Protein AF-R4ULV1-F1 (afdb_monomer_lite)

Organism: NCBI:txid1276229

Radius of gyration: 37.63 Å; chains: 1; bounding box: 68×70×112 Å

Sequence (613 aa):
MKKLLTILSTLTISMTGVTSVVACSANTEQPSDQLSPEKVKAFLKTYQNEANPFTLSRDDGNQQNRLVKDITQQLHLTSEYEVSVLENGYLLPDLEALNRTEVATIRNGEAKVSVKYQGKEFWNDKIFWLTNDLSNIKTKLTKLDIFTESTNGFVVPGAIAPNDITVEILTAQLKKQFQNTFKFNVQKITDIPSLNSTPSETQDAQLINYGKTLIEVTTSNDIAVFNGEINWVTEPINTVAGFAMDLMGKGHSSNNGFDFKLPIPGLPIEVSLGNLYTFAGLINTLIGNGIKLVNLDNIGTDHFDNEWQNFLTTFDGLLKSLIGSSIINIPINIDISGTLKVNGTVGELLTNMAPSLMALLQWFISNDFKSHNAVMELLQYLLSDVNPKVKAGLVKTYGEKSPMINKTNTNLDSLLGQALVGYKKDLPFSISLNLFGSELKLTADIAFGPLVKLEPTTLVMSILNEFSTLSANGFDLINQSVINKTHLKGVTKLVLGFIPEVNLTLKDAMGPLWNAALPSLGFDANQLEQLNVELLQGRLKVMFKNQNDQWEEFQDVFKDGDTPNLKQILAAKDMKLQFTNLQFKLTSKVDANATFTTNNDLTFEMLLSDKTK

Structure (mmCIF, N/CA/C/O backbone):
data_AF-R4ULV1-F1
#
_entry.id   AF-R4ULV1-F1
#
loop_
_atom_site.group_PDB
_atom_site.id
_atom_site.type_symbol
_atom_site.label_atom_id
_atom_site.label_alt_id
_atom_site.label_comp_id
_atom_site.label_asym_id
_atom_site.label_entity_id
_atom_site.label_seq_id
_atom_site.pdbx_PDB_ins_code
_atom_site.Cartn_x
_atom_site.Cartn_y
_atom_site.Cartn_z
_atom_site.occupancy
_atom_site.B_iso_or_equiv
_atom_site.auth_seq_id
_atom_site.auth_comp_id
_atom_site.auth_asym_id
_atom_site.auth_atom_id
_atom_site.pdbx_PDB_model_num
ATOM 1 N N . MET A 1 1 ? -6.623 -32.710 -1.004 1.00 33.09 1 MET A N 1
ATOM 2 C CA . MET A 1 1 ? -6.721 -31.448 -0.231 1.00 33.09 1 MET A CA 1
ATOM 3 C C . MET A 1 1 ? -8.146 -31.070 0.179 1.00 33.09 1 MET A C 1
ATOM 5 O O . MET A 1 1 ? -8.342 -30.783 1.349 1.00 33.09 1 MET A O 1
ATOM 9 N N . LYS A 1 2 ? -9.169 -31.171 -0.686 1.00 24.77 2 LYS A N 1
ATOM 10 C CA . LYS A 1 2 ? -10.567 -30.840 -0.321 1.00 24.77 2 LYS A CA 1
ATOM 11 C C . LYS A 1 2 ? -11.247 -31.738 0.738 1.00 24.77 2 LYS A C 1
ATOM 13 O O . LYS A 1 2 ? -12.266 -31.329 1.260 1.00 24.77 2 LYS A O 1
ATOM 18 N N . LYS A 1 3 ? -10.692 -32.909 1.095 1.00 26.45 3 LYS A N 1
ATOM 19 C CA . LYS A 1 3 ? -11.218 -33.789 2.170 1.00 26.45 3 LYS A CA 1
ATOM 20 C C . LYS A 1 3 ? -10.499 -33.651 3.523 1.00 26.45 3 LYS A C 1
ATOM 22 O O . LYS A 1 3 ? -11.017 -34.130 4.521 1.00 26.45 3 LYS A O 1
ATOM 27 N N . LEU A 1 4 ? -9.346 -32.972 3.570 1.00 26.83 4 LEU A N 1
ATOM 28 C CA . LEU A 1 4 ? -8.664 -32.641 4.832 1.00 26.83 4 LEU A CA 1
ATOM 29 C C . LEU A 1 4 ? -9.268 -31.365 5.454 1.00 26.83 4 LEU A C 1
ATOM 31 O O . LEU A 1 4 ? -9.400 -31.276 6.668 1.00 26.83 4 LEU A O 1
ATOM 35 N N . LEU A 1 5 ? -9.746 -30.431 4.615 1.00 29.38 5 LEU A N 1
ATOM 36 C CA . LEU A 1 5 ? -10.511 -29.257 5.056 1.00 29.38 5 LEU A CA 1
ATOM 37 C C . LEU A 1 5 ? -11.911 -29.603 5.586 1.00 29.38 5 LEU A C 1
ATOM 39 O O . LEU A 1 5 ? -12.404 -28.894 6.451 1.00 29.38 5 LEU A O 1
ATOM 43 N N . THR A 1 6 ? -12.549 -30.686 5.125 1.00 30.70 6 THR A N 1
ATOM 44 C CA . THR A 1 6 ? -13.875 -31.111 5.626 1.00 30.70 6 THR A CA 1
ATOM 45 C C . THR A 1 6 ? -13.810 -31.675 7.048 1.00 30.70 6 THR A C 1
ATOM 47 O O . THR A 1 6 ? -14.778 -31.568 7.782 1.00 30.70 6 THR A O 1
ATOM 50 N N . ILE A 1 7 ? -12.660 -32.223 7.460 1.00 29.52 7 ILE A N 1
ATOM 51 C CA . ILE A 1 7 ? -12.451 -32.758 8.817 1.00 29.52 7 ILE A CA 1
ATOM 52 C C . ILE A 1 7 ? -12.053 -31.637 9.795 1.00 29.52 7 ILE A C 1
ATOM 54 O O . ILE A 1 7 ? -12.465 -31.654 10.952 1.00 29.52 7 ILE A O 1
ATOM 58 N N . LEU A 1 8 ? -11.341 -30.612 9.314 1.00 26.77 8 LEU A N 1
ATOM 59 C CA . LEU A 1 8 ? -11.023 -29.398 10.081 1.00 26.77 8 LEU A CA 1
ATOM 60 C C . LEU A 1 8 ? -12.187 -28.387 10.159 1.00 26.77 8 LEU A C 1
ATOM 62 O O . LEU A 1 8 ? -12.154 -27.508 11.010 1.00 26.77 8 LEU A O 1
ATOM 66 N N . SER A 1 9 ? -13.232 -28.534 9.334 1.00 27.05 9 SER A N 1
ATOM 67 C CA . SER A 1 9 ? -14.466 -27.718 9.380 1.00 27.05 9 SER A CA 1
ATOM 68 C C . SER A 1 9 ? -15.630 -28.374 10.139 1.00 27.05 9 SER A C 1
ATOM 70 O O . SER A 1 9 ? -16.690 -27.772 10.272 1.00 27.05 9 SER A O 1
ATOM 72 N N . THR A 1 10 ? -15.427 -29.567 10.706 1.00 28.56 10 THR A N 1
ATOM 73 C CA . THR A 1 10 ? -16.364 -30.223 11.645 1.00 28.56 10 THR A CA 1
ATOM 74 C C . THR A 1 10 ? -15.968 -30.078 13.118 1.00 28.56 10 THR A C 1
ATOM 76 O O . THR A 1 10 ? -16.575 -30.706 13.980 1.00 28.56 10 THR A O 1
ATOM 79 N N . LEU A 1 11 ? -14.962 -29.257 13.431 1.00 24.12 11 LEU A N 1
ATOM 80 C CA . LEU A 1 11 ? -14.416 -29.114 14.784 1.00 24.12 11 LEU A CA 1
ATOM 81 C C . LEU A 1 11 ? -14.284 -27.650 15.211 1.00 24.12 11 LEU A C 1
ATOM 83 O O . LEU A 1 11 ? -13.281 -27.261 15.788 1.00 24.12 11 LEU A O 1
ATOM 87 N N . THR A 1 12 ? -15.317 -26.842 14.979 1.00 26.44 12 THR A N 1
ATOM 88 C CA . THR A 1 12 ? -15.505 -25.592 15.727 1.00 26.44 12 THR A CA 1
ATOM 89 C C . THR A 1 12 ? -16.963 -25.146 15.650 1.00 26.44 12 THR A C 1
ATOM 91 O O 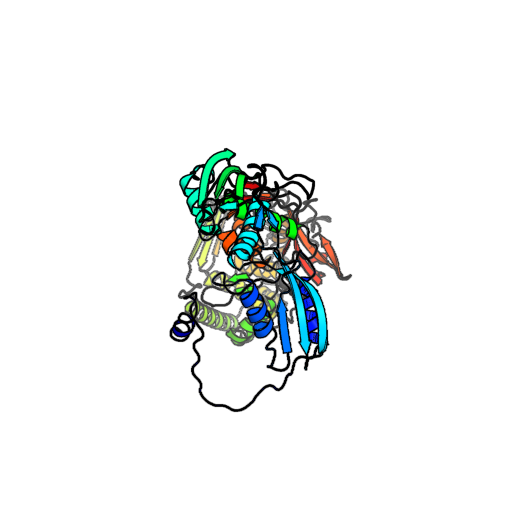. THR A 1 12 ? -17.494 -24.897 14.575 1.00 26.44 12 THR A O 1
ATOM 94 N N . ILE A 1 13 ? -17.555 -24.980 16.838 1.00 24.84 13 ILE A N 1
ATOM 95 C CA . ILE A 1 13 ? -18.884 -24.429 17.156 1.00 24.84 13 ILE A CA 1
ATOM 96 C C . ILE A 1 13 ? -20.037 -25.451 17.165 1.00 24.84 13 ILE A C 1
ATOM 98 O O . ILE A 1 13 ? -20.773 -25.605 16.202 1.00 24.84 13 ILE A O 1
ATOM 102 N N . SER A 1 14 ? -20.269 -26.064 18.330 1.00 23.78 14 SER A N 1
ATOM 103 C CA . SER A 1 14 ? -21.378 -25.665 19.216 1.00 23.78 14 SER A CA 1
ATOM 104 C C . SER A 1 14 ? -21.455 -26.606 20.421 1.00 23.78 14 SER A C 1
ATOM 106 O O . SER A 1 14 ? -21.668 -27.800 20.249 1.00 23.78 14 SER A O 1
ATOM 108 N N . MET A 1 15 ? -21.317 -26.079 21.636 1.00 23.58 15 MET A N 1
ATOM 109 C CA . MET A 1 15 ? -22.413 -26.019 22.612 1.00 23.58 15 MET A CA 1
ATOM 110 C C . MET A 1 15 ? -21.873 -25.733 24.014 1.00 23.58 15 MET A C 1
ATOM 112 O O . MET A 1 15 ? -21.066 -26.456 24.590 1.00 23.58 15 MET A O 1
ATOM 116 N N . THR A 1 16 ? -22.379 -24.633 24.547 1.00 24.92 16 THR A N 1
ATOM 117 C CA . THR A 1 16 ? -22.491 -24.326 25.963 1.00 24.92 16 THR A CA 1
ATOM 118 C C . THR A 1 16 ? -23.149 -25.469 26.735 1.00 24.92 16 THR A C 1
ATOM 120 O O . THR A 1 16 ? -24.245 -25.881 26.373 1.00 24.92 16 THR A O 1
ATOM 123 N N . GLY A 1 17 ? -22.512 -25.856 27.843 1.00 23.41 17 GLY A N 1
ATOM 124 C CA . GLY A 1 17 ? -23.149 -26.347 29.065 1.00 23.41 17 GLY A CA 1
ATOM 125 C C . GLY A 1 17 ? -23.773 -27.743 29.021 1.00 23.41 17 GLY A C 1
ATOM 126 O O . GLY A 1 17 ? -24.746 -27.970 28.319 1.00 23.41 17 GLY A O 1
ATOM 127 N N . VAL A 1 18 ? -23.268 -28.635 29.881 1.00 23.56 18 VAL A N 1
ATOM 128 C CA . VAL A 1 18 ? -24.008 -29.367 30.936 1.00 23.56 18 VAL A CA 1
ATOM 129 C C . VAL A 1 18 ? -23.158 -30.578 31.372 1.00 23.56 18 VAL A C 1
ATOM 131 O O . VAL A 1 18 ? -22.825 -31.455 30.586 1.00 23.56 18 VAL A O 1
ATOM 134 N N . THR A 1 19 ? -22.808 -30.569 32.663 1.00 23.95 19 THR A N 1
ATOM 135 C CA . THR A 1 19 ? -22.422 -31.695 33.539 1.00 23.95 19 THR A CA 1
ATOM 136 C C . THR A 1 19 ? -21.292 -32.635 33.109 1.00 23.95 19 THR A C 1
ATOM 138 O O . THR A 1 19 ? -21.486 -33.573 32.340 1.00 23.95 19 THR A O 1
ATOM 141 N N . SER A 1 20 ? -20.153 -32.523 33.792 1.00 24.48 20 SER A N 1
ATOM 142 C CA . SER A 1 20 ? -19.281 -33.669 34.043 1.00 24.48 20 SER A CA 1
ATOM 143 C C . SER A 1 20 ? -19.978 -34.647 34.999 1.00 24.48 20 SER A C 1
ATOM 145 O O . SER A 1 20 ? -19.863 -34.562 36.220 1.00 24.48 20 SER A O 1
ATOM 147 N N . VAL A 1 21 ? -20.711 -35.603 34.430 1.00 28.45 21 VAL A N 1
ATOM 148 C CA . VAL A 1 21 ? -20.838 -36.935 35.025 1.00 28.45 21 VAL A CA 1
ATOM 149 C C . VAL A 1 21 ? -19.706 -37.762 34.427 1.00 28.45 21 VAL A C 1
ATOM 151 O O . VAL A 1 21 ? -19.776 -38.160 33.270 1.00 28.45 21 VAL A O 1
ATOM 154 N N . VAL A 1 22 ? -18.654 -38.013 35.206 1.00 26.64 22 VAL A N 1
ATOM 155 C CA . VAL A 1 22 ? -17.753 -39.139 34.944 1.00 26.64 22 VAL A CA 1
ATOM 156 C C . VAL A 1 22 ? -18.003 -40.160 36.038 1.00 26.64 22 VAL A C 1
ATOM 158 O O . VAL A 1 22 ? -17.628 -39.981 37.196 1.00 26.64 22 VAL A O 1
ATOM 161 N N . ALA A 1 23 ? -18.707 -41.214 35.632 1.00 23.25 23 ALA A N 1
ATOM 162 C CA . ALA A 1 23 ? -18.743 -42.485 36.320 1.00 23.25 23 ALA A CA 1
ATOM 163 C C . ALA A 1 23 ? -17.334 -43.094 36.347 1.00 23.25 23 ALA A C 1
ATOM 165 O O . ALA A 1 23 ? -16.557 -42.959 35.402 1.00 23.25 23 ALA A O 1
ATOM 166 N N . CYS A 1 24 ? -17.034 -43.762 37.455 1.00 28.95 24 CYS A N 1
ATOM 167 C CA . CYS A 1 24 ? -15.787 -44.450 37.733 1.00 28.95 24 CYS A CA 1
ATOM 168 C C . CYS A 1 24 ? -15.364 -45.393 36.596 1.00 28.95 24 CYS A C 1
ATOM 170 O O . CYS A 1 24 ? -16.075 -46.342 36.273 1.00 28.95 24 CYS A O 1
ATOM 172 N N . SER A 1 25 ? -14.144 -45.221 36.098 1.00 25.20 25 SER A N 1
ATOM 173 C CA . SER A 1 25 ? -13.357 -46.328 35.563 1.00 25.20 25 SER A CA 1
ATOM 174 C C . SER A 1 25 ? -11.958 -46.233 36.147 1.00 25.20 25 SER A C 1
ATOM 176 O O . SER A 1 25 ? -11.280 -45.217 36.006 1.00 25.20 25 SER A O 1
ATOM 178 N N . ALA A 1 26 ? -11.598 -47.286 36.872 1.00 38.00 26 ALA A N 1
ATOM 179 C CA . ALA A 1 26 ? -10.380 -47.434 37.636 1.00 38.00 26 ALA A CA 1
ATOM 180 C C . ALA A 1 26 ? -9.130 -47.139 36.799 1.00 38.00 26 ALA A C 1
ATOM 182 O O . ALA A 1 26 ? -8.865 -47.819 35.813 1.00 38.00 26 ALA A O 1
ATOM 183 N N . ASN A 1 27 ? -8.345 -46.165 37.249 1.00 28.42 27 ASN A N 1
ATOM 184 C CA . ASN A 1 27 ? -6.898 -46.258 37.198 1.00 28.42 27 ASN A CA 1
ATOM 185 C C . ASN A 1 27 ? -6.325 -45.523 38.408 1.00 28.42 27 ASN A C 1
ATOM 187 O O . ASN A 1 27 ? -6.610 -44.359 38.679 1.00 28.42 27 ASN A O 1
ATOM 191 N N . THR A 1 28 ? -5.604 -46.309 39.186 1.00 39.38 28 THR A N 1
ATOM 192 C CA . THR A 1 28 ? -4.913 -45.995 40.423 1.00 39.38 28 THR A CA 1
ATOM 193 C C . THR A 1 28 ? -3.728 -45.082 40.151 1.00 39.38 28 THR A C 1
ATOM 195 O O . THR A 1 28 ? -2.707 -45.559 39.678 1.00 39.38 28 THR A O 1
ATOM 198 N N . GLU A 1 29 ? -3.866 -43.806 40.495 1.00 31.00 29 GLU A N 1
ATOM 199 C CA . GLU A 1 29 ? -2.779 -42.937 40.957 1.00 31.00 29 GLU A CA 1
ATOM 200 C C . GLU A 1 29 ? -3.428 -41.753 41.696 1.00 31.00 29 GLU A C 1
ATOM 202 O O . GLU A 1 29 ? -3.993 -40.842 41.096 1.00 31.00 29 GLU A O 1
ATOM 207 N N . GLN A 1 30 ? -3.447 -41.821 43.033 1.00 34.22 30 GLN A N 1
ATOM 208 C CA . GLN A 1 30 ? -3.820 -40.689 43.886 1.00 34.22 30 GLN A CA 1
ATOM 209 C C . GLN A 1 30 ? -2.706 -39.634 43.812 1.00 34.22 30 GLN A C 1
ATOM 211 O O . GLN A 1 30 ? -1.567 -39.969 44.141 1.00 34.22 30 GLN A O 1
ATOM 216 N N . PRO A 1 31 ? -2.995 -38.357 43.505 1.00 36.31 31 PRO A N 1
ATOM 217 C CA . PRO A 1 31 ? -2.090 -37.288 43.887 1.00 36.31 31 PRO A CA 1
ATOM 218 C C . PRO A 1 31 ? -2.223 -37.084 45.402 1.00 36.31 31 PRO A C 1
ATOM 220 O O . PRO A 1 31 ? -3.251 -36.617 45.890 1.00 36.31 31 PRO A O 1
ATOM 223 N N . SER A 1 32 ? -1.193 -37.465 46.160 1.00 44.44 32 SER A N 1
ATOM 224 C CA . SER A 1 32 ? -1.081 -37.215 47.601 1.00 44.44 32 SER A CA 1
ATOM 225 C C . SER A 1 32 ? -0.574 -35.798 47.895 1.00 44.44 32 SER A C 1
ATOM 227 O O . SER A 1 32 ? 0.374 -35.623 48.659 1.00 44.44 32 SER A O 1
ATOM 229 N N . ASP A 1 33 ? -1.186 -34.773 47.311 1.00 50.28 33 ASP A N 1
ATOM 230 C CA . ASP A 1 33 ? -0.891 -33.395 47.702 1.00 50.28 33 ASP A CA 1
ATOM 231 C C . ASP A 1 33 ? -1.871 -32.975 48.798 1.00 50.28 33 ASP A C 1
ATOM 233 O O . ASP A 1 33 ? -2.839 -32.251 48.570 1.00 50.28 33 ASP A O 1
ATOM 237 N N . GLN A 1 34 ? -1.629 -33.457 50.018 1.00 63.41 34 GLN A N 1
ATOM 238 C CA . GLN A 1 34 ? -2.292 -32.925 51.204 1.00 63.41 34 GLN A CA 1
ATOM 239 C C . GLN A 1 34 ? -1.901 -31.441 51.315 1.00 63.41 34 GLN A C 1
ATOM 241 O O . GLN A 1 34 ? -0.739 -31.110 51.571 1.00 63.41 34 GLN A O 1
ATOM 246 N N . LEU A 1 35 ? -2.837 -30.527 51.026 1.00 77.06 35 LEU A N 1
ATOM 247 C CA . LEU A 1 35 ? -2.575 -29.088 51.110 1.00 77.06 35 LEU A CA 1
ATOM 248 C C . LEU A 1 35 ? -2.137 -28.735 52.531 1.00 77.06 35 LEU A C 1
ATOM 250 O O . LEU A 1 35 ? -2.789 -29.143 53.480 1.00 77.06 35 LEU A O 1
ATOM 254 N N . SER A 1 36 ? -1.064 -27.958 52.690 1.00 85.38 36 SER A N 1
ATOM 255 C CA . SER A 1 36 ? -0.620 -27.533 54.021 1.00 85.38 36 SER A CA 1
ATOM 256 C C . SER A 1 36 ? -1.527 -26.428 54.596 1.00 85.38 36 SER A C 1
ATOM 258 O O . SER A 1 36 ? -2.103 -25.645 53.826 1.00 85.38 36 SER A O 1
ATOM 260 N N . PRO A 1 37 ? -1.629 -26.288 55.935 1.00 87.75 37 PRO A N 1
ATOM 261 C CA . PRO A 1 37 ? -2.353 -25.185 56.579 1.00 87.75 37 PRO A CA 1
ATOM 262 C C . PRO A 1 37 ? -1.949 -23.790 56.068 1.00 87.75 37 PRO A C 1
ATOM 264 O O . PRO A 1 37 ? -2.786 -22.897 55.951 1.00 87.75 37 PRO A O 1
ATOM 267 N N . GLU A 1 38 ? -0.683 -23.593 55.701 1.00 88.31 38 GLU A N 1
ATOM 268 C CA . GLU A 1 38 ? -0.157 -22.340 55.152 1.00 88.31 38 GLU A CA 1
ATOM 269 C C . GLU A 1 38 ? -0.720 -22.038 53.761 1.00 88.31 38 GLU A C 1
ATOM 271 O O . GLU A 1 38 ? -1.058 -20.886 53.488 1.00 88.31 38 GLU A O 1
ATOM 276 N N . LYS A 1 39 ? -0.874 -23.053 52.897 1.00 87.75 39 LYS A N 1
ATOM 277 C CA . LYS A 1 39 ? -1.502 -22.895 51.574 1.00 87.75 39 LYS A CA 1
ATOM 278 C C . LYS A 1 39 ? -2.989 -22.559 51.705 1.0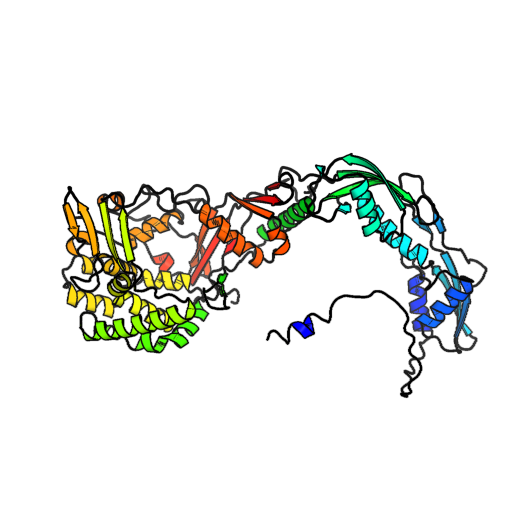0 87.75 39 LYS A C 1
ATOM 280 O O . LYS A 1 39 ? -3.465 -21.648 51.032 1.00 87.75 39 LYS A O 1
ATOM 285 N N . VAL A 1 40 ? -3.696 -23.222 52.625 1.00 89.31 40 VAL A N 1
ATOM 286 C CA . VAL A 1 40 ? -5.105 -22.917 52.942 1.00 89.31 40 VAL A CA 1
ATOM 287 C C . VAL A 1 40 ? -5.247 -21.486 53.468 1.00 89.31 40 VAL A C 1
ATOM 289 O O . VAL A 1 40 ? -6.105 -20.729 53.017 1.00 89.31 40 VAL A O 1
ATOM 292 N N . LYS A 1 41 ? -4.354 -21.070 54.371 1.00 92.12 41 LYS A N 1
ATOM 293 C CA . LYS A 1 41 ? -4.306 -19.703 54.901 1.00 92.12 41 LYS A CA 1
ATOM 294 C C . LYS A 1 41 ? -4.018 -18.667 53.815 1.00 92.12 41 LYS A C 1
ATOM 296 O O . LYS A 1 41 ? -4.649 -17.615 53.802 1.00 92.12 41 LYS A O 1
ATOM 301 N N . ALA A 1 42 ? -3.078 -18.944 52.913 1.00 90.62 42 ALA A N 1
ATOM 302 C CA . ALA A 1 42 ? -2.763 -18.060 51.795 1.00 90.62 42 ALA A CA 1
ATOM 303 C C . ALA A 1 42 ? -3.963 -17.886 50.853 1.00 90.62 42 ALA A C 1
ATOM 305 O O . ALA A 1 42 ? -4.261 -16.760 50.468 1.00 90.62 42 ALA A O 1
ATOM 306 N N . PHE A 1 43 ? -4.688 -18.967 50.555 1.00 91.19 43 PHE A N 1
ATOM 307 C CA . PHE A 1 43 ? -5.919 -18.918 49.768 1.00 91.19 43 PHE A CA 1
ATOM 308 C C . PHE A 1 43 ? -6.997 -18.059 50.438 1.00 91.19 43 PHE A C 1
ATOM 310 O O . PHE A 1 43 ? -7.484 -17.110 49.831 1.00 91.19 43 PHE A O 1
ATOM 317 N N . LEU A 1 44 ? -7.318 -18.316 51.711 1.00 92.56 44 LEU A N 1
ATOM 318 C CA . LEU A 1 44 ? -8.350 -17.562 52.438 1.00 92.56 44 LEU A CA 1
ATOM 319 C C . LEU A 1 44 ? -7.996 -16.075 52.587 1.00 92.56 44 LEU A C 1
ATOM 321 O O . LEU A 1 44 ? -8.879 -15.223 52.499 1.00 92.56 44 LEU A O 1
ATOM 325 N N . LYS A 1 45 ? -6.702 -15.749 52.717 1.00 93.44 45 LYS A N 1
ATOM 326 C CA . LYS A 1 45 ? -6.211 -14.363 52.705 1.00 93.44 45 LYS A CA 1
ATOM 327 C C . LYS A 1 45 ? -6.581 -13.597 51.434 1.00 93.44 45 LYS A C 1
ATOM 329 O O . LYS A 1 45 ? -6.813 -12.394 51.517 1.00 93.44 45 LYS A O 1
ATOM 334 N N . THR A 1 46 ? -6.669 -14.259 50.277 1.00 92.88 46 THR A N 1
ATOM 335 C CA . THR A 1 46 ? -7.038 -13.582 49.018 1.00 92.88 46 THR A CA 1
ATOM 336 C C . THR A 1 46 ? -8.463 -13.023 49.034 1.00 92.88 46 THR A C 1
ATOM 338 O O . THR A 1 46 ? -8.737 -12.067 48.311 1.00 92.88 46 THR A O 1
ATOM 341 N N . TYR A 1 47 ? -9.329 -13.558 49.902 1.00 94.19 47 TYR A N 1
ATOM 342 C CA . TYR A 1 47 ? -10.727 -13.150 50.056 1.00 94.19 47 TYR A CA 1
ATOM 343 C C . TYR A 1 47 ? -10.961 -12.211 51.246 1.00 94.19 47 TYR A C 1
ATOM 345 O O . TYR A 1 47 ? -12.099 -11.869 51.553 1.00 94.19 47 TYR A O 1
ATOM 353 N N . GLN A 1 48 ? -9.901 -11.760 51.926 1.00 93.00 48 GLN A N 1
ATOM 354 C CA . GLN A 1 48 ? -9.997 -10.680 52.919 1.00 93.00 48 GLN A CA 1
ATOM 355 C C . GLN A 1 48 ? -10.061 -9.292 52.274 1.00 93.00 48 GLN A C 1
ATOM 357 O O . GLN A 1 48 ? -10.306 -8.310 52.967 1.00 93.00 48 GLN A O 1
ATOM 362 N N . ASN A 1 49 ? -9.821 -9.200 50.965 1.00 89.19 49 ASN A N 1
ATOM 363 C CA . ASN A 1 49 ? -9.963 -7.973 50.197 1.00 89.19 49 ASN A CA 1
ATOM 364 C C . ASN A 1 49 ? -11.383 -7.891 49.622 1.00 89.19 49 ASN A C 1
ATOM 366 O O . ASN A 1 49 ? -11.805 -8.779 48.885 1.00 89.19 49 ASN A O 1
ATOM 370 N N . GLU A 1 50 ? -12.097 -6.806 49.909 1.00 85.69 50 GLU A N 1
ATOM 371 C CA . GLU A 1 50 ? -13.456 -6.567 49.413 1.00 85.69 50 GLU A CA 1
ATOM 372 C C . GLU A 1 50 ? -13.525 -6.484 47.875 1.00 85.69 50 GLU A C 1
ATOM 374 O O . GLU A 1 50 ? -14.537 -6.824 47.261 1.00 85.69 50 GLU A O 1
ATOM 379 N N . ALA A 1 51 ? -12.426 -6.117 47.213 1.00 84.81 51 ALA A N 1
ATOM 380 C CA . ALA A 1 51 ? -12.345 -6.151 45.755 1.00 84.81 51 ALA A CA 1
ATOM 381 C C . ALA A 1 51 ? -12.372 -7.584 45.181 1.00 84.81 51 ALA A C 1
ATOM 383 O O . ALA A 1 51 ? -12.690 -7.757 44.007 1.00 84.81 51 ALA A O 1
ATOM 384 N N . ASN A 1 52 ? -12.068 -8.606 45.991 1.00 89.19 52 ASN A N 1
ATOM 385 C CA . ASN A 1 52 ? -11.958 -10.000 45.566 1.00 89.19 52 ASN A CA 1
ATOM 386 C C . ASN A 1 52 ? -12.759 -10.946 46.486 1.00 89.19 52 ASN A C 1
ATOM 388 O O . ASN A 1 52 ? -12.166 -11.707 47.252 1.00 89.19 52 ASN A O 1
ATOM 392 N N . PRO A 1 53 ? -14.102 -10.901 46.457 1.00 92.00 53 PRO A N 1
ATOM 393 C CA . PRO A 1 53 ? -14.935 -11.762 47.290 1.00 92.00 53 PRO A CA 1
ATOM 394 C C . PRO A 1 53 ? -14.957 -13.213 46.786 1.00 92.00 53 PRO A C 1
ATOM 396 O O . PRO A 1 53 ? -14.895 -13.487 45.586 1.00 92.00 53 PRO A O 1
ATOM 399 N N . PHE A 1 54 ? -15.118 -14.160 47.708 1.00 91.94 54 PHE A N 1
ATOM 400 C CA . PHE A 1 54 ? -15.327 -15.569 47.390 1.00 91.94 54 PHE A CA 1
ATOM 401 C C . PHE A 1 54 ? -16.703 -15.768 46.739 1.00 91.94 54 PHE A C 1
ATOM 403 O O . PHE A 1 54 ? -17.722 -15.444 47.343 1.00 91.94 54 PHE A O 1
ATOM 410 N N . THR A 1 55 ? -16.757 -16.307 45.521 1.00 91.25 55 THR A N 1
ATOM 411 C CA . THR A 1 55 ? -18.030 -16.554 44.824 1.00 91.25 55 THR A CA 1
ATOM 412 C C . THR A 1 55 ? -18.495 -17.989 45.045 1.00 91.25 55 THR A C 1
ATOM 414 O O . THR A 1 55 ? -17.752 -18.938 44.785 1.00 91.25 55 THR A O 1
ATOM 417 N N . LEU A 1 56 ? -19.734 -18.146 45.506 1.00 91.62 56 LEU A N 1
ATOM 418 C CA . LEU A 1 56 ? -20.370 -19.454 45.615 1.00 91.62 56 LEU A CA 1
ATOM 419 C C . LEU A 1 56 ? -20.617 -20.070 44.241 1.00 91.62 56 LEU A C 1
ATOM 421 O O . LEU A 1 56 ? -20.828 -19.382 43.252 1.00 91.62 56 LEU A O 1
ATOM 425 N N . SER A 1 57 ? -20.632 -21.394 44.182 1.00 85.38 57 SER A N 1
ATOM 426 C CA . SER A 1 57 ? -20.817 -22.130 42.933 1.00 85.38 57 SER A CA 1
ATOM 427 C C . SER A 1 57 ? -22.278 -22.231 42.485 1.00 85.38 57 SER A C 1
ATOM 429 O O . SER A 1 57 ? -22.517 -22.503 41.310 1.00 85.38 57 SER A O 1
ATOM 431 N N . ARG A 1 58 ? -23.249 -22.094 43.406 1.00 81.88 58 ARG A N 1
ATOM 432 C CA . ARG A 1 58 ? -24.710 -22.082 43.161 1.00 81.88 58 ARG A CA 1
ATOM 433 C C . ARG A 1 58 ? -25.433 -21.372 44.308 1.00 81.88 58 ARG A C 1
ATOM 435 O O . ARG A 1 58 ? -24.917 -21.376 45.425 1.00 81.88 58 ARG A O 1
ATOM 442 N N . ASP A 1 59 ? -26.638 -20.879 44.037 1.00 79.56 59 ASP A N 1
ATOM 443 C CA . ASP A 1 59 ? -27.379 -19.978 44.934 1.00 79.56 59 ASP A CA 1
ATOM 444 C C . ASP A 1 59 ? -28.494 -20.651 45.752 1.00 79.56 59 ASP A C 1
ATOM 446 O O . ASP A 1 59 ? -29.148 -20.009 46.573 1.00 79.56 59 ASP A O 1
ATOM 450 N N . ASP A 1 60 ? -28.709 -21.952 45.566 1.00 72.50 60 ASP A N 1
ATOM 451 C CA . ASP A 1 60 ? -29.742 -22.725 46.247 1.00 72.50 60 ASP A CA 1
ATOM 452 C C . ASP A 1 60 ? -29.297 -23.278 47.616 1.00 72.50 60 ASP A C 1
ATOM 454 O O . ASP A 1 60 ? -28.167 -23.729 47.815 1.00 72.50 60 ASP A O 1
ATOM 458 N N . GLY A 1 61 ? -30.231 -23.302 48.575 1.00 72.69 61 GLY A N 1
ATOM 459 C CA . GLY A 1 61 ? -30.044 -23.916 49.894 1.00 72.69 61 GLY A CA 1
ATOM 460 C C . GLY A 1 61 ? -29.423 -23.000 50.958 1.00 72.69 61 GLY A C 1
ATOM 461 O O . GLY A 1 61 ? -29.435 -21.777 50.850 1.00 72.69 61 GLY A O 1
ATOM 462 N N . ASN A 1 62 ? -28.925 -23.598 52.049 1.00 83.00 62 ASN A N 1
ATOM 463 C CA . ASN A 1 62 ? -28.294 -22.846 53.138 1.00 83.00 62 ASN A CA 1
ATOM 464 C C . ASN A 1 62 ? -26.919 -22.319 52.686 1.00 83.00 62 ASN A C 1
ATOM 466 O O . ASN A 1 62 ? -25.964 -23.084 52.533 1.00 83.00 62 ASN A O 1
ATOM 470 N N . GLN A 1 63 ? -26.840 -21.000 52.526 1.00 82.94 63 GLN A N 1
ATOM 471 C CA . GLN A 1 63 ? -25.683 -20.252 52.036 1.00 82.94 63 GLN A CA 1
ATOM 472 C C . GLN A 1 63 ? -24.425 -20.425 52.914 1.00 82.94 63 GLN A C 1
ATOM 474 O O . GLN A 1 63 ? -23.321 -20.531 52.383 1.00 82.94 63 GLN A O 1
ATOM 479 N N . GLN A 1 64 ? -24.566 -20.553 54.240 1.00 87.38 64 GLN A N 1
ATOM 480 C CA . GLN A 1 64 ? -23.434 -20.809 55.146 1.00 87.38 64 GLN A CA 1
ATOM 481 C C . GLN A 1 64 ? -22.826 -22.190 54.893 1.00 87.38 64 GLN A C 1
ATOM 483 O O . GLN A 1 64 ? -21.619 -22.323 54.691 1.00 87.38 64 GLN A O 1
ATOM 488 N N . ASN A 1 65 ? -23.672 -23.223 54.839 1.00 88.38 65 ASN A N 1
ATOM 489 C CA . ASN A 1 65 ? -23.230 -24.588 54.544 1.00 88.38 65 ASN A CA 1
ATOM 490 C C . ASN A 1 65 ? -22.628 -24.687 53.141 1.00 88.38 65 ASN A C 1
ATOM 492 O O . ASN A 1 65 ? -21.694 -25.458 52.910 1.00 88.38 65 ASN A O 1
ATOM 496 N N . ARG A 1 66 ? -23.156 -23.901 52.198 1.00 89.50 66 ARG A N 1
ATOM 497 C CA . ARG A 1 66 ? -22.643 -23.836 50.835 1.00 89.50 66 ARG A CA 1
ATOM 498 C C . ARG A 1 66 ? -21.255 -23.215 50.776 1.00 89.50 66 ARG A C 1
ATOM 500 O O . ARG A 1 66 ? -20.385 -23.802 50.146 1.00 89.50 66 ARG A O 1
ATOM 507 N N . LEU A 1 67 ? -21.035 -22.105 51.480 1.00 90.25 67 LEU A N 1
ATOM 508 C CA . LEU A 1 67 ? -19.726 -21.464 51.595 1.00 90.25 67 LEU A CA 1
ATOM 509 C C . LEU A 1 67 ? -18.679 -22.430 52.160 1.00 90.25 67 LEU A C 1
ATOM 511 O O . LEU A 1 67 ? -17.610 -22.583 51.576 1.00 90.25 67 LEU A O 1
ATOM 515 N N . VAL A 1 68 ? -19.017 -23.150 53.236 1.00 91.44 68 VAL A N 1
ATOM 516 C CA . VAL A 1 68 ? -18.155 -24.203 53.799 1.00 91.44 68 VAL A CA 1
ATOM 517 C C . VAL A 1 68 ? -17.833 -25.261 52.745 1.00 91.44 68 VAL A C 1
ATOM 519 O O . VAL A 1 68 ? -16.666 -25.550 52.491 1.00 91.44 68 VAL A O 1
ATOM 522 N N . LYS A 1 69 ? -18.864 -25.813 52.098 1.00 90.12 69 LYS A N 1
ATOM 523 C CA . LYS A 1 69 ? -18.713 -26.875 51.101 1.00 90.12 69 LYS A CA 1
ATOM 524 C C . LYS A 1 69 ? -17.849 -26.440 49.919 1.00 90.12 69 LYS A C 1
ATOM 526 O O . LYS A 1 69 ? -17.007 -27.216 49.479 1.00 90.12 69 LYS A O 1
ATOM 531 N N . ASP A 1 70 ? -18.042 -25.227 49.421 1.00 91.25 70 ASP A N 1
ATOM 532 C CA . ASP A 1 70 ? -17.327 -24.719 48.254 1.00 91.25 70 ASP A CA 1
ATOM 533 C C . ASP A 1 70 ? -15.864 -24.408 48.587 1.00 91.25 70 ASP A C 1
ATOM 535 O O . ASP A 1 70 ? -14.991 -24.738 47.787 1.00 91.25 70 ASP A O 1
ATOM 539 N N . ILE A 1 71 ? -15.567 -23.890 49.786 1.00 90.81 71 ILE A N 1
ATOM 540 C CA . ILE A 1 71 ? -14.188 -23.745 50.283 1.00 90.81 71 ILE A CA 1
ATOM 541 C C . ILE A 1 71 ? -13.514 -25.120 50.389 1.00 90.81 71 ILE A C 1
ATOM 543 O O . ILE A 1 71 ? -12.418 -25.312 49.863 1.00 90.81 71 ILE A O 1
ATOM 547 N N . THR A 1 72 ? -14.174 -26.096 51.025 1.00 90.06 72 THR A N 1
ATOM 548 C CA . THR A 1 72 ? -13.665 -27.471 51.157 1.00 90.06 72 THR A CA 1
ATOM 549 C C . THR A 1 72 ? -13.406 -28.108 49.792 1.00 90.06 72 THR A C 1
ATOM 551 O O . THR A 1 72 ? -12.382 -28.763 49.609 1.00 90.06 72 THR A O 1
ATOM 554 N N . GLN A 1 73 ? -14.303 -27.903 48.825 1.00 88.44 73 GLN A N 1
ATOM 555 C CA . GLN A 1 73 ? -14.182 -28.464 47.481 1.00 88.44 73 GLN A CA 1
ATOM 556 C C . GLN A 1 73 ? -13.095 -27.784 46.644 1.00 88.44 73 GLN A C 1
ATOM 558 O O . GLN A 1 73 ? -12.295 -28.494 46.041 1.00 88.44 73 GLN A O 1
ATOM 563 N N . GLN A 1 74 ? -13.037 -26.449 46.612 1.00 87.50 74 GLN A N 1
ATOM 564 C CA . GLN A 1 74 ? -12.041 -25.710 45.820 1.00 87.50 74 GLN A CA 1
ATOM 565 C C . GLN A 1 74 ? -10.610 -25.955 46.302 1.00 87.50 74 GLN A C 1
ATOM 567 O O . GLN A 1 74 ? -9.683 -25.990 45.500 1.00 87.50 74 GLN A O 1
ATOM 572 N N . LEU A 1 75 ? -10.431 -26.151 47.607 1.00 86.50 75 LEU A N 1
ATOM 573 C CA . LEU A 1 75 ? -9.140 -26.481 48.200 1.00 86.50 75 LEU A CA 1
ATOM 574 C C . LEU A 1 75 ? -8.865 -27.989 48.267 1.00 86.50 75 LEU A C 1
ATOM 576 O O . LEU A 1 75 ? -7.817 -28.371 48.777 1.00 86.50 75 LEU A O 1
ATOM 580 N N . HIS A 1 76 ? -9.787 -28.840 47.800 1.00 85.31 76 HIS A N 1
ATOM 581 C CA . HIS A 1 76 ? -9.699 -30.301 47.908 1.00 85.31 76 HIS A CA 1
ATOM 582 C C . HIS A 1 76 ? -9.339 -30.786 49.327 1.00 85.31 76 HIS A C 1
ATOM 584 O O . HIS A 1 76 ? -8.525 -31.695 49.501 1.00 85.31 76 HIS A O 1
ATOM 590 N N . LEU A 1 77 ? -9.918 -30.160 50.359 1.00 86.62 77 LEU A N 1
ATOM 591 C CA . LEU A 1 77 ? -9.565 -30.452 51.749 1.00 86.62 77 LEU A CA 1
ATOM 592 C C . LEU A 1 77 ? -9.982 -31.877 52.133 1.00 86.62 77 LEU A C 1
ATOM 594 O O . LEU A 1 77 ? -11.089 -32.327 51.829 1.00 86.62 77 LEU A O 1
ATOM 598 N N . THR A 1 78 ? -9.092 -32.579 52.832 1.00 85.81 78 THR A N 1
ATOM 599 C CA . THR A 1 78 ? -9.355 -33.918 53.370 1.00 85.81 78 THR A CA 1
ATOM 600 C C . THR A 1 78 ? -10.208 -33.846 54.640 1.00 85.81 78 THR A C 1
ATOM 602 O O . THR A 1 78 ? -10.433 -32.774 55.201 1.00 85.81 78 THR A O 1
ATOM 605 N N . SER A 1 79 ? -10.641 -35.002 55.151 1.00 84.38 79 SER A N 1
ATOM 606 C CA . SER A 1 79 ? -11.385 -35.107 56.416 1.00 84.38 79 SER A CA 1
ATOM 607 C C . SER A 1 79 ? -10.603 -34.653 57.656 1.00 84.38 79 SER A C 1
ATOM 609 O O . SER A 1 79 ? -11.180 -34.576 58.734 1.00 84.38 79 SER A O 1
ATOM 611 N N . GLU A 1 80 ? -9.300 -34.379 57.536 1.00 86.81 80 GLU A N 1
ATOM 612 C CA . GLU A 1 80 ? -8.486 -33.824 58.627 1.00 86.81 80 GLU A CA 1
ATOM 613 C C . GLU A 1 80 ? -8.717 -32.321 58.845 1.00 86.81 80 GLU A C 1
ATOM 615 O O . GLU A 1 80 ? -8.266 -31.770 59.853 1.00 86.81 80 GLU A O 1
ATOM 620 N N . TYR A 1 81 ? -9.407 -31.660 57.911 1.00 90.62 81 TYR A N 1
ATOM 621 C CA . TYR A 1 81 ? -9.796 -30.262 58.011 1.00 90.62 81 TYR A CA 1
ATOM 622 C C . TYR A 1 81 ? -11.249 -30.120 58.460 1.00 90.62 81 TYR A C 1
ATOM 624 O O . TYR A 1 81 ? -12.155 -30.724 57.890 1.00 90.62 81 TYR A O 1
ATOM 632 N N . GLU A 1 82 ? -11.479 -29.234 59.423 1.00 91.62 82 GLU A N 1
ATOM 633 C CA . GLU A 1 82 ? -12.818 -28.794 59.810 1.00 91.62 82 GLU A CA 1
ATOM 634 C C . GLU A 1 82 ? -12.974 -27.327 59.414 1.00 91.62 82 GLU A C 1
ATOM 636 O O . GLU A 1 82 ? -12.266 -26.466 59.937 1.00 91.62 82 GLU A O 1
ATOM 641 N N . VAL A 1 83 ? -13.887 -27.042 58.483 1.00 91.75 83 VAL A N 1
ATOM 642 C CA . VAL A 1 83 ? -14.232 -25.679 58.054 1.00 91.75 83 VAL A CA 1
ATOM 643 C C . VAL A 1 83 ? -15.613 -25.341 58.600 1.00 91.75 83 VAL A C 1
ATOM 645 O O . VAL A 1 83 ? -16.554 -26.117 58.445 1.00 91.75 83 VAL A O 1
ATOM 648 N N . SER A 1 84 ? -15.750 -24.177 59.227 1.00 91.06 84 SER A N 1
ATOM 649 C CA . SER A 1 84 ? -17.033 -23.687 59.734 1.00 91.06 84 SER A CA 1
ATOM 650 C C . SER A 1 84 ? -17.168 -22.180 59.537 1.00 91.06 84 SER A C 1
ATOM 652 O O . SER A 1 84 ? -16.184 -21.441 59.580 1.00 91.06 84 SER A O 1
ATOM 654 N N . VAL A 1 85 ? -18.401 -21.727 59.317 1.00 90.88 85 VAL A N 1
ATOM 655 C CA . VAL A 1 85 ? -18.762 -20.305 59.312 1.00 90.88 85 VAL A CA 1
ATOM 656 C C . VAL A 1 85 ? -19.353 -19.983 60.676 1.00 90.88 85 VAL A C 1
ATOM 658 O O . VAL A 1 85 ? -20.278 -20.655 61.126 1.00 90.88 85 VAL A O 1
ATOM 661 N N . LEU A 1 86 ? -18.802 -18.978 61.350 1.00 88.25 86 LEU A N 1
ATOM 662 C CA . LEU A 1 86 ? -19.297 -18.536 62.648 1.00 88.25 86 LEU A CA 1
ATOM 663 C C . LEU A 1 86 ? -20.501 -17.607 62.445 1.00 88.25 86 LEU A C 1
ATOM 665 O O . LEU A 1 86 ? -20.443 -16.698 61.620 1.00 88.25 86 LEU A O 1
ATOM 669 N N . GLU A 1 87 ? -21.575 -17.806 63.216 1.00 78.94 87 GLU A N 1
ATOM 670 C CA . GLU A 1 87 ? -22.794 -16.983 63.109 1.00 78.94 87 GLU A CA 1
ATOM 671 C C . GLU A 1 87 ? -22.539 -15.507 63.444 1.00 78.94 87 GLU A C 1
ATOM 673 O O . GLU A 1 87 ? -23.121 -14.607 62.838 1.00 78.94 87 GLU A O 1
ATOM 678 N N . ASN A 1 88 ? -21.639 -15.242 64.394 1.00 77.25 88 ASN A N 1
ATOM 679 C CA . ASN A 1 88 ? -21.271 -13.883 64.762 1.00 77.25 88 ASN A CA 1
ATOM 680 C C . ASN A 1 88 ? -20.446 -13.226 63.642 1.00 77.25 88 ASN A C 1
ATOM 682 O O . ASN A 1 88 ? -19.297 -13.608 63.405 1.00 77.25 88 ASN A O 1
ATOM 686 N N . GLY A 1 89 ? -21.030 -12.219 62.988 1.00 70.69 89 GLY A N 1
ATOM 687 C CA . GLY A 1 89 ? -20.417 -11.510 61.863 1.00 70.69 89 GLY A CA 1
ATOM 688 C C . GLY A 1 89 ? -20.704 -12.130 60.492 1.00 70.69 89 GLY A C 1
ATOM 689 O O . GLY A 1 89 ? -19.990 -11.819 59.543 1.00 70.69 89 GLY A O 1
ATOM 690 N N . TYR A 1 90 ? -21.715 -13.001 60.378 1.00 88.62 90 TYR A N 1
ATOM 691 C CA . TYR A 1 90 ? -22.217 -13.454 59.081 1.00 88.62 90 TYR A CA 1
ATOM 692 C C . TYR A 1 90 ? -23.232 -12.452 58.514 1.00 88.62 90 TYR A C 1
ATOM 694 O O . TYR A 1 90 ? -24.342 -12.319 59.028 1.00 88.62 90 TYR A O 1
ATOM 702 N N . LEU A 1 91 ? -22.846 -11.756 57.447 1.00 89.94 91 LEU A N 1
ATOM 703 C CA . LEU A 1 91 ? -23.686 -10.829 56.696 1.00 89.94 91 LEU A CA 1
ATOM 704 C C . LEU A 1 91 ? -23.938 -11.396 55.302 1.00 89.94 91 LEU A C 1
ATOM 706 O O . LEU A 1 91 ? -23.013 -11.866 54.634 1.00 89.94 91 LEU A O 1
ATOM 710 N N . LEU A 1 92 ? -25.195 -11.343 54.868 1.00 88.19 92 LEU A N 1
ATOM 711 C CA . LEU A 1 92 ? -25.563 -11.714 53.508 1.00 88.19 92 LEU A CA 1
ATOM 712 C C . LEU A 1 92 ? -25.132 -10.610 52.530 1.00 88.19 92 LEU A C 1
ATOM 714 O O . LEU A 1 92 ? -25.213 -9.433 52.888 1.00 88.19 92 LEU A O 1
ATOM 718 N N . PRO A 1 93 ? -24.679 -10.973 51.318 1.00 90.06 93 PRO A N 1
ATOM 719 C CA . PRO A 1 93 ? -24.474 -10.003 50.256 1.00 90.06 93 PRO A CA 1
ATOM 720 C C . PRO A 1 93 ? -25.811 -9.373 49.866 1.00 90.06 93 PRO A C 1
ATOM 722 O O . PRO A 1 93 ? -26.843 -10.050 49.874 1.00 90.06 93 PRO A O 1
ATOM 725 N N . ASP A 1 94 ? -25.778 -8.096 49.504 1.00 87.69 94 ASP A N 1
ATOM 726 C CA . ASP A 1 94 ? -26.973 -7.338 49.144 1.00 87.69 94 ASP A CA 1
ATOM 727 C C . ASP A 1 94 ? -26.711 -6.423 47.944 1.00 87.69 94 ASP A C 1
ATOM 729 O O . ASP A 1 94 ? -25.589 -5.966 47.706 1.00 87.69 94 ASP A O 1
ATOM 733 N N . LEU A 1 95 ? -27.763 -6.182 47.170 1.00 84.88 95 LEU A N 1
ATOM 734 C CA . LEU A 1 95 ? -27.770 -5.238 46.063 1.00 84.88 95 LEU A CA 1
ATOM 735 C C . LEU A 1 95 ? -28.324 -3.913 46.591 1.00 84.88 95 LEU A C 1
ATOM 737 O O . LEU A 1 95 ? -29.537 -3.742 46.709 1.00 84.88 95 LEU A O 1
ATOM 741 N N . GLU A 1 96 ? -27.434 -2.972 46.901 1.00 78.19 96 GLU A N 1
ATOM 742 C CA . GLU A 1 96 ? -27.830 -1.645 47.359 1.00 78.19 96 GLU A CA 1
ATOM 743 C C . GLU A 1 96 ? -28.336 -0.842 46.151 1.00 78.19 96 GLU A C 1
ATOM 745 O O . GLU A 1 96 ? -27.579 -0.404 45.281 1.00 78.19 96 GLU A O 1
ATOM 750 N N . ALA A 1 97 ? -29.657 -0.673 46.077 1.00 63.09 97 ALA A N 1
ATOM 751 C CA . ALA A 1 97 ? -30.280 0.198 45.092 1.00 63.09 97 ALA A CA 1
ATOM 752 C C . ALA A 1 97 ? -29.938 1.657 45.429 1.00 63.09 97 ALA A C 1
ATOM 754 O O . ALA A 1 97 ? -30.558 2.269 46.302 1.00 63.09 97 ALA A O 1
ATOM 755 N N . LEU A 1 98 ? -28.936 2.210 44.749 1.00 58.59 98 LEU A N 1
ATOM 756 C CA . LEU A 1 98 ? -28.652 3.640 44.793 1.00 58.59 98 LEU A CA 1
ATOM 757 C C . LEU A 1 98 ? -29.718 4.411 44.004 1.00 58.59 98 LEU A C 1
ATOM 759 O O . LEU A 1 98 ? -30.469 3.854 43.198 1.00 58.59 98 LEU A O 1
ATOM 763 N N . ASN A 1 99 ? -29.832 5.704 44.303 1.00 56.28 99 ASN A N 1
ATOM 764 C CA . ASN A 1 99 ? -30.799 6.603 43.680 1.00 56.28 99 ASN A CA 1
ATOM 765 C C . ASN A 1 99 ? -30.781 6.467 42.149 1.00 56.28 99 ASN A C 1
ATOM 767 O O . ASN A 1 99 ? -29.743 6.208 41.555 1.00 56.28 99 ASN A O 1
ATOM 771 N N . ARG A 1 100 ? -31.941 6.692 41.515 1.00 58.62 100 ARG A N 1
ATOM 772 C CA . ARG A 1 100 ? -32.232 6.343 40.111 1.00 58.62 100 ARG A CA 1
ATOM 773 C C . ARG A 1 100 ? -31.122 6.676 39.098 1.00 58.62 100 ARG A C 1
ATOM 775 O O . ARG A 1 100 ? -30.984 5.931 38.145 1.00 58.62 100 ARG A O 1
ATOM 782 N N . THR A 1 101 ? -30.333 7.725 39.303 1.00 63.50 101 THR A N 1
ATOM 783 C CA . THR A 1 101 ? -29.304 8.204 38.369 1.00 63.50 101 THR A CA 1
ATOM 784 C C . THR A 1 101 ? -27.925 7.538 38.468 1.00 63.50 101 THR A C 1
ATOM 786 O O . THR A 1 101 ? -27.107 7.783 37.589 1.00 63.50 101 THR A O 1
ATOM 789 N N . GLU A 1 102 ? -27.642 6.727 39.491 1.00 77.38 102 GLU A N 1
ATOM 790 C CA . GLU A 1 102 ? -26.350 6.037 39.664 1.00 77.38 102 GLU A CA 1
ATOM 791 C C . GLU A 1 102 ? -26.498 4.527 39.424 1.00 77.38 102 GLU A C 1
ATOM 793 O O . GLU A 1 102 ? -27.564 3.951 39.660 1.00 77.38 102 GLU A O 1
ATOM 798 N N . VAL A 1 103 ? -25.441 3.871 38.931 1.00 83.19 103 VAL A N 1
ATOM 799 C CA . VAL A 1 103 ? -25.429 2.408 38.794 1.00 83.19 103 VAL A CA 1
ATOM 800 C C . VAL A 1 103 ? -25.400 1.790 40.190 1.00 83.19 103 VAL A C 1
ATOM 802 O O . VAL A 1 103 ? -24.574 2.155 41.025 1.00 83.19 103 VAL A O 1
ATOM 805 N N . ALA A 1 104 ? -26.311 0.853 40.454 1.00 85.75 104 ALA A N 1
ATOM 806 C CA . ALA A 1 104 ? -26.394 0.170 41.738 1.00 85.75 104 ALA A CA 1
ATOM 807 C C . ALA A 1 104 ? -25.068 -0.509 42.109 1.00 85.75 104 ALA A C 1
ATOM 809 O O . ALA A 1 104 ? -24.340 -1.017 41.252 1.00 85.75 104 ALA A O 1
ATOM 810 N N . THR A 1 105 ? -24.779 -0.566 43.405 1.00 84.38 105 THR A N 1
ATOM 811 C CA . THR A 1 105 ? -23.586 -1.221 43.940 1.00 84.38 105 THR A CA 1
ATOM 812 C C . THR A 1 105 ? -23.973 -2.510 44.654 1.00 84.38 105 THR A C 1
ATOM 814 O O . THR A 1 105 ? -25.066 -2.660 45.197 1.00 84.38 105 THR A O 1
ATOM 817 N N . ILE A 1 106 ? -23.071 -3.490 44.633 1.00 87.38 106 ILE A N 1
ATOM 818 C CA . ILE A 1 106 ? -23.250 -4.732 45.387 1.00 87.38 106 ILE A CA 1
ATOM 819 C C . ILE A 1 106 ? -22.365 -4.669 46.614 1.00 87.38 106 ILE A C 1
ATOM 821 O O . ILE A 1 106 ? -21.137 -4.606 46.500 1.00 87.38 106 ILE A O 1
ATOM 825 N N . ARG A 1 107 ? -23.003 -4.746 47.779 1.00 87.94 107 ARG A N 1
ATOM 826 C CA . ARG A 1 107 ? -22.320 -4.948 49.043 1.00 87.94 107 ARG A CA 1
ATOM 827 C C . ARG A 1 107 ? -22.014 -6.427 49.187 1.00 87.94 107 ARG A C 1
ATOM 829 O O . ARG A 1 107 ? -22.911 -7.272 49.155 1.00 87.94 107 ARG A O 1
ATOM 836 N N . ASN A 1 108 ? -20.735 -6.751 49.325 1.00 90.81 108 ASN A N 1
ATOM 837 C CA . ASN A 1 108 ? -20.344 -8.136 49.536 1.00 90.81 108 ASN A CA 1
ATOM 838 C C . ASN A 1 108 ? -20.860 -8.632 50.893 1.00 90.81 108 ASN A C 1
ATOM 840 O O . ASN A 1 108 ? -20.948 -7.874 51.860 1.00 90.81 108 ASN A O 1
ATOM 844 N N . GLY A 1 109 ? -21.134 -9.929 50.972 1.00 91.38 109 GLY A N 1
ATOM 845 C CA . GLY A 1 109 ? -21.382 -10.597 52.234 1.00 91.38 109 GLY A CA 1
ATOM 846 C C . GLY A 1 109 ? -20.095 -10.685 53.040 1.00 91.38 109 GLY A C 1
ATOM 847 O O . GLY A 1 109 ? -18.990 -10.713 52.490 1.00 91.38 109 GLY A O 1
ATOM 848 N N . GLU A 1 110 ? -20.239 -10.775 54.353 1.00 93.62 110 GLU A N 1
ATOM 849 C CA . GLU A 1 110 ? -19.127 -10.993 55.271 1.00 93.62 110 GLU A CA 1
ATOM 850 C C . GLU A 1 110 ? -19.323 -12.333 55.971 1.00 93.62 110 GLU A C 1
ATOM 852 O O . GLU A 1 110 ? -20.436 -12.691 56.349 1.00 93.62 110 GLU A O 1
ATOM 857 N N . ALA A 1 111 ? -18.257 -13.113 56.110 1.00 92.94 111 ALA A N 1
ATOM 858 C CA . ALA A 1 111 ? -18.297 -14.359 56.859 1.00 92.94 111 ALA A CA 1
ATOM 859 C C . ALA A 1 111 ? -17.006 -14.520 57.650 1.00 92.94 111 ALA A C 1
ATOM 861 O O . ALA A 1 111 ? -15.909 -14.428 57.097 1.00 92.94 111 ALA A O 1
ATOM 862 N N . LYS A 1 112 ? -17.124 -14.805 58.946 1.00 93.88 112 LYS A N 1
ATOM 863 C CA . LYS A 1 112 ? -15.979 -15.206 59.758 1.00 93.88 112 LYS A CA 1
ATOM 864 C C . LYS A 1 112 ? -15.803 -16.717 59.649 1.00 93.88 112 LYS A C 1
ATOM 866 O O . LYS A 1 112 ? -16.654 -17.476 60.112 1.00 93.88 112 LYS A O 1
ATOM 871 N N . VAL A 1 113 ? -14.722 -17.149 59.005 1.00 92.69 113 VAL A N 1
ATOM 872 C CA . VAL A 1 113 ? -14.448 -18.567 58.732 1.00 92.69 113 VAL A CA 1
ATOM 873 C C . VAL A 1 113 ? -13.409 -19.078 59.720 1.00 92.69 113 VAL A C 1
ATOM 875 O O . VAL A 1 113 ? -12.312 -18.525 59.811 1.00 92.69 113 VAL A O 1
ATOM 878 N N . SER A 1 114 ? -13.748 -20.148 60.438 1.00 93.19 114 SER A N 1
ATOM 879 C CA . SER A 1 114 ? -12.821 -20.906 61.280 1.00 93.19 114 SER A CA 1
ATOM 880 C C . SER A 1 114 ? -12.404 -22.180 60.551 1.00 93.19 114 SER A C 1
ATOM 882 O O . SER A 1 114 ? -13.254 -22.926 60.056 1.00 93.19 114 SER A O 1
ATOM 884 N N . VAL A 1 115 ? -11.091 -22.417 60.479 1.00 92.31 115 VAL A N 1
ATOM 885 C CA . VAL A 1 115 ? -10.515 -23.646 59.926 1.00 92.31 115 VAL A CA 1
ATOM 886 C C . VAL A 1 115 ? -9.580 -24.292 60.938 1.00 92.31 115 VAL A C 1
ATOM 888 O O . VAL A 1 115 ? -8.630 -23.670 61.435 1.00 92.31 115 VAL A O 1
ATOM 891 N N . LYS A 1 116 ? -9.834 -25.572 61.210 1.00 93.69 116 LYS A N 1
ATOM 892 C CA . LYS A 1 116 ? -8.991 -26.428 62.043 1.00 93.69 116 LYS A CA 1
ATOM 893 C C . LYS A 1 116 ? -8.340 -27.508 61.198 1.00 93.69 116 LYS A C 1
ATOM 895 O O . LYS A 1 116 ? -8.945 -28.002 60.254 1.00 93.69 116 LYS A O 1
ATOM 900 N N . TYR A 1 117 ? -7.123 -27.882 61.567 1.00 91.38 117 TYR A N 1
ATOM 901 C CA . TYR A 1 117 ? -6.424 -29.048 61.039 1.00 91.38 117 TYR A CA 1
ATOM 902 C C . TYR A 1 117 ? -6.110 -29.976 62.207 1.00 91.38 117 TYR A C 1
ATOM 904 O O . TYR A 1 117 ? -5.525 -29.529 63.198 1.00 91.38 117 TYR A O 1
ATOM 912 N N . GLN A 1 118 ? -6.555 -31.232 62.127 1.00 88.06 118 GLN A N 1
ATOM 913 C CA . GLN A 1 118 ? -6.398 -32.226 63.198 1.00 88.06 118 GLN A CA 1
ATOM 914 C C . GLN A 1 118 ? -6.879 -31.696 64.569 1.00 88.06 118 GLN A C 1
ATOM 916 O O . GLN A 1 118 ? -6.217 -31.842 65.595 1.00 88.06 118 GLN A O 1
ATOM 921 N N . GLY A 1 119 ? -8.021 -30.997 64.575 1.00 85.88 119 GLY A N 1
ATOM 922 C CA . GLY A 1 119 ? -8.639 -30.421 65.776 1.00 85.88 119 GLY A CA 1
ATOM 923 C C . GLY A 1 119 ? -8.030 -29.104 66.285 1.00 85.88 119 GLY A C 1
ATOM 924 O O . GLY A 1 119 ? -8.606 -28.487 67.182 1.00 85.88 119 GLY A O 1
ATOM 925 N N . LYS A 1 120 ? -6.915 -28.619 65.715 1.00 89.38 120 LYS A N 1
ATOM 926 C CA . LYS A 1 120 ? -6.286 -27.343 66.102 1.00 89.38 120 LYS A CA 1
ATOM 927 C C . LYS A 1 120 ? -6.637 -26.220 65.124 1.00 89.38 120 LYS A C 1
ATOM 929 O O . LYS A 1 120 ? -6.360 -26.321 63.931 1.00 89.38 120 LYS A O 1
ATOM 934 N N . GLU A 1 121 ? -7.214 -25.131 65.633 1.00 92.69 121 GLU A N 1
ATOM 935 C CA . GLU A 1 121 ? -7.523 -23.929 64.843 1.00 92.69 121 GLU A CA 1
ATOM 936 C C . GLU A 1 121 ? -6.237 -23.220 64.396 1.00 92.69 121 GLU A C 1
ATOM 938 O O . GLU A 1 121 ? -5.358 -22.936 65.213 1.00 92.69 121 GLU A O 1
ATOM 943 N N . PHE A 1 122 ? -6.124 -22.938 63.095 1.00 91.69 122 PHE A N 1
ATOM 944 C CA . PHE A 1 122 ? -4.992 -22.193 62.518 1.00 91.69 122 PHE A CA 1
ATOM 945 C C . PHE A 1 122 ? -5.430 -20.973 61.686 1.00 91.69 122 PHE A C 1
ATOM 947 O O . PHE A 1 122 ? -4.595 -20.127 61.335 1.00 91.69 122 PHE A O 1
ATOM 954 N N . TRP A 1 123 ? -6.730 -20.861 61.393 1.00 91.75 123 TRP A N 1
ATOM 955 C CA . TRP A 1 123 ? -7.359 -19.711 60.752 1.00 91.75 123 TRP A CA 1
ATOM 956 C C . TRP A 1 123 ? -8.697 -19.398 61.418 1.00 91.75 123 TRP A C 1
ATOM 958 O O . TRP A 1 123 ? -9.499 -20.302 61.640 1.00 91.75 123 TRP A O 1
ATOM 968 N N . ASN A 1 124 ? -8.926 -18.122 61.716 1.00 92.56 124 ASN A N 1
ATOM 969 C CA . ASN A 1 124 ? -10.172 -17.617 62.278 1.00 92.56 124 ASN A CA 1
ATOM 970 C C . ASN A 1 124 ? -10.280 -16.128 61.966 1.00 92.56 124 ASN A C 1
ATOM 972 O O . ASN A 1 124 ? -9.859 -15.280 62.754 1.00 92.56 124 ASN A O 1
ATOM 976 N N . ASP A 1 125 ? -10.765 -15.818 60.773 1.00 93.06 125 ASP A N 1
ATOM 977 C CA . ASP A 1 125 ? -10.807 -14.440 60.307 1.00 93.06 125 ASP A CA 1
ATOM 978 C C . ASP A 1 125 ? -11.939 -14.213 59.304 1.00 93.06 125 ASP A C 1
ATOM 980 O O . ASP A 1 125 ? -12.555 -15.159 58.797 1.00 93.06 125 ASP A O 1
ATOM 984 N N . LYS A 1 126 ? -12.226 -12.938 59.050 1.00 93.56 126 LYS A N 1
ATOM 985 C CA . LYS A 1 126 ? -13.228 -12.493 58.088 1.00 93.56 126 LYS A CA 1
ATOM 986 C C . LYS A 1 126 ? -12.762 -12.763 56.662 1.00 93.56 126 LYS A C 1
ATOM 988 O O . LYS A 1 126 ? -11.613 -12.481 56.332 1.00 93.56 126 LYS A O 1
ATOM 993 N N . ILE A 1 127 ? -13.684 -13.218 55.821 1.00 94.19 127 ILE A N 1
ATOM 994 C CA . ILE A 1 127 ? -13.606 -13.158 54.360 1.00 94.19 127 ILE A CA 1
ATOM 995 C C . ILE A 1 127 ? -14.843 -12.440 53.807 1.00 94.19 127 ILE A C 1
ATOM 997 O O . ILE A 1 127 ? -15.899 -12.415 54.448 1.00 94.19 127 ILE A O 1
ATOM 1001 N N . PHE A 1 128 ? -14.715 -11.885 52.607 1.00 94.69 128 PHE A N 1
ATOM 1002 C CA . PHE A 1 128 ? -15.829 -11.372 51.819 1.00 94.69 128 PHE A CA 1
ATOM 1003 C C . PHE A 1 128 ? -16.330 -12.444 50.857 1.00 94.69 128 PHE A C 1
ATOM 1005 O O . PHE A 1 128 ? -15.534 -13.224 50.331 1.00 94.69 128 PHE A O 1
ATOM 1012 N N . TRP A 1 129 ? -17.636 -12.485 50.608 1.00 92.94 129 TRP A N 1
ATOM 1013 C CA . TRP A 1 129 ? -18.240 -13.485 49.729 1.00 92.94 129 TRP A CA 1
ATOM 1014 C C . TRP A 1 129 ? -19.454 -12.949 48.956 1.00 92.94 129 TRP A C 1
ATOM 1016 O O . TRP A 1 129 ? -20.049 -11.939 49.326 1.00 92.94 129 TRP A O 1
ATOM 1026 N N . LEU A 1 130 ? -19.801 -13.615 47.854 1.00 92.62 130 LEU A N 1
ATOM 1027 C CA . LEU A 1 130 ? -20.945 -13.313 46.993 1.00 92.62 130 LEU A CA 1
ATOM 1028 C C . LEU A 1 130 ? -21.660 -14.598 46.570 1.00 92.62 130 LEU A C 1
ATOM 1030 O O . LEU A 1 130 ? -21.041 -15.653 46.410 1.00 92.62 130 LEU A O 1
ATOM 1034 N N . THR A 1 131 ? -22.960 -14.480 46.316 1.00 90.81 131 THR A N 1
ATOM 1035 C CA . THR A 1 131 ? -23.710 -15.474 45.540 1.00 90.81 131 THR A CA 1
ATOM 1036 C C . THR A 1 131 ? -23.251 -15.453 44.077 1.00 90.81 131 THR A C 1
ATOM 1038 O O . THR A 1 131 ? -22.705 -14.454 43.598 1.00 90.81 131 THR A O 1
ATOM 1041 N N . ASN A 1 132 ? -23.455 -16.552 43.353 1.00 87.31 132 ASN A N 1
ATOM 1042 C CA . ASN A 1 132 ? -23.132 -16.648 41.932 1.00 87.31 132 ASN A CA 1
ATOM 1043 C C . ASN A 1 132 ? -23.939 -15.625 41.114 1.00 87.31 132 ASN A C 1
ATOM 1045 O O . ASN A 1 132 ? -23.372 -14.904 40.291 1.00 87.31 132 ASN A O 1
ATOM 1049 N N . ASP A 1 133 ? -25.236 -15.497 41.397 1.00 86.19 133 ASP A N 1
ATOM 1050 C CA . ASP A 1 133 ? -26.115 -14.510 40.771 1.00 86.19 133 ASP A CA 1
ATOM 1051 C C . ASP A 1 133 ? -25.637 -13.066 40.997 1.00 86.19 133 ASP A C 1
ATOM 1053 O O . ASP A 1 133 ? -25.517 -12.304 40.033 1.00 86.19 133 ASP A O 1
ATOM 1057 N N . LEU A 1 134 ? -25.293 -12.678 42.234 1.00 88.50 134 LEU A N 1
ATOM 1058 C CA . LEU A 1 134 ? -24.787 -11.326 42.510 1.00 88.50 134 LEU A CA 1
ATOM 1059 C C . LEU A 1 134 ? -23.402 -11.097 41.895 1.00 88.50 134 LEU A C 1
ATOM 1061 O O . LEU A 1 134 ? -23.124 -9.999 41.425 1.00 88.50 134 LEU A O 1
ATOM 1065 N N . SER A 1 135 ? -22.548 -12.119 41.818 1.00 88.12 135 SER A N 1
ATOM 1066 C CA . SER A 1 135 ? -21.257 -12.026 41.120 1.00 88.12 135 SER A CA 1
ATOM 1067 C C . SER A 1 135 ? -21.433 -11.761 39.613 1.00 88.12 135 SER A C 1
ATOM 1069 O O . SER A 1 135 ? -20.776 -10.882 39.038 1.00 88.12 135 SER A O 1
ATOM 1071 N N . ASN A 1 136 ? -22.395 -12.437 38.972 1.00 87.56 136 ASN A N 1
ATOM 1072 C CA . ASN A 1 136 ? -22.752 -12.182 37.575 1.00 87.56 136 ASN A CA 1
ATOM 1073 C C . ASN A 1 136 ? -23.322 -10.765 37.390 1.00 87.56 136 ASN A C 1
ATOM 1075 O O . ASN A 1 136 ? -22.850 -10.021 36.528 1.00 87.56 136 ASN A O 1
ATOM 1079 N N . ILE A 1 137 ? -24.272 -10.350 38.239 1.00 88.81 137 ILE A N 1
ATOM 1080 C CA . ILE A 1 137 ? -24.841 -8.993 38.216 1.00 88.81 137 ILE A CA 1
ATOM 1081 C C . ILE A 1 137 ? -23.738 -7.941 38.392 1.00 88.81 137 ILE A C 1
ATOM 1083 O O . ILE A 1 137 ? -23.688 -7.006 37.598 1.00 88.81 137 ILE A O 1
ATOM 1087 N N . LYS A 1 138 ? -22.808 -8.119 39.341 1.00 88.50 138 LYS A N 1
ATOM 1088 C CA . LYS A 1 138 ? -21.680 -7.202 39.589 1.00 88.50 138 LYS A CA 1
ATOM 1089 C C . LYS A 1 138 ? -20.863 -6.958 38.324 1.00 88.50 138 LYS A C 1
ATOM 1091 O O . LYS A 1 138 ? -20.641 -5.815 37.943 1.00 88.50 138 LYS A O 1
ATOM 1096 N N . THR A 1 139 ? -20.500 -8.031 37.622 1.00 86.50 139 THR A N 1
ATOM 1097 C CA . THR A 1 139 ? -19.730 -7.955 36.370 1.00 86.50 139 THR A CA 1
ATOM 1098 C C . THR A 1 139 ? -20.486 -7.187 35.280 1.00 86.50 139 THR A C 1
ATOM 1100 O O . THR A 1 139 ? -19.899 -6.412 34.522 1.00 86.50 139 THR A O 1
ATOM 1103 N N . LYS A 1 140 ? -21.806 -7.386 35.185 1.00 90.69 140 LYS A N 1
ATOM 1104 C CA . LYS A 1 140 ? -22.652 -6.667 34.226 1.00 90.69 140 LYS A CA 1
ATOM 1105 C C . LYS A 1 140 ? -22.853 -5.197 34.621 1.00 90.69 140 LYS A C 1
ATOM 1107 O O . LYS A 1 140 ? -22.838 -4.354 33.732 1.00 90.69 140 LYS A O 1
ATOM 1112 N N . LEU A 1 141 ? -22.985 -4.874 35.908 1.00 89.81 141 LEU A N 1
ATOM 1113 C CA . LEU A 1 141 ? -23.084 -3.491 36.391 1.00 89.81 141 LEU A CA 1
ATOM 1114 C C . LEU A 1 141 ? -21.812 -2.701 36.082 1.00 89.81 141 LEU A C 1
ATOM 1116 O O . LEU A 1 141 ? -21.920 -1.619 35.526 1.00 89.81 141 LEU A O 1
ATOM 1120 N N . THR A 1 142 ? -20.621 -3.271 36.297 1.00 88.75 142 THR A N 1
ATOM 1121 C CA . THR A 1 142 ? -19.355 -2.622 35.903 1.00 88.75 142 THR A CA 1
ATOM 1122 C C . THR A 1 142 ? -19.315 -2.301 34.409 1.00 88.75 142 THR A C 1
ATOM 1124 O O . THR A 1 142 ? -18.872 -1.233 34.007 1.00 88.75 142 THR A O 1
ATOM 1127 N N . LYS A 1 143 ? -19.815 -3.203 33.557 1.00 90.38 143 LYS A N 1
ATOM 1128 C CA . LYS A 1 143 ? -19.885 -2.951 32.112 1.00 90.38 143 LYS A CA 1
ATOM 1129 C C . LYS A 1 143 ? -20.908 -1.871 31.745 1.00 90.38 143 LYS A C 1
ATOM 1131 O O . LYS A 1 143 ? -20.680 -1.133 30.793 1.00 90.38 143 LYS A O 1
ATOM 1136 N N . LEU A 1 144 ? -22.032 -1.810 32.459 1.00 90.88 144 LEU A N 1
ATOM 1137 C CA . LEU A 1 144 ? -23.044 -0.767 32.286 1.00 90.88 144 LEU A CA 1
ATOM 1138 C C . LEU A 1 144 ? -22.507 0.605 32.709 1.00 90.88 144 LEU A C 1
ATOM 1140 O O . LEU A 1 144 ? -22.731 1.578 31.999 1.00 90.88 144 LEU A O 1
ATOM 1144 N N . ASP A 1 145 ? -21.770 0.652 33.815 1.00 89.81 145 ASP A N 1
ATOM 1145 C CA . ASP A 1 145 ? -21.145 1.857 34.360 1.00 89.81 145 ASP A CA 1
ATOM 1146 C C . ASP A 1 145 ? -20.160 2.489 33.371 1.00 89.81 145 ASP A C 1
ATOM 1148 O O . ASP A 1 145 ? -20.256 3.679 33.084 1.00 89.81 145 ASP A O 1
ATOM 1152 N N . ILE A 1 146 ? -19.332 1.670 32.709 1.00 90.19 146 ILE A N 1
ATOM 1153 C CA . ILE A 1 146 ? -18.430 2.118 31.633 1.00 90.19 146 ILE A CA 1
ATOM 1154 C C . ILE A 1 146 ? -19.190 2.843 30.510 1.00 90.19 146 ILE A C 1
ATOM 1156 O O . ILE A 1 146 ? -18.663 3.773 29.911 1.00 90.19 146 ILE A O 1
ATOM 1160 N N . PHE A 1 147 ? -20.438 2.466 30.208 1.00 92.75 147 PHE A N 1
ATOM 1161 C CA . PHE A 1 147 ? -21.222 3.147 29.170 1.00 92.75 147 PHE A CA 1
ATOM 1162 C C . PHE A 1 147 ? -21.742 4.524 29.597 1.00 92.75 147 PHE A C 1
ATOM 1164 O O . PHE A 1 147 ? -22.276 5.242 28.759 1.00 92.75 147 PHE A O 1
ATOM 1171 N N . THR A 1 148 ? -21.612 4.904 30.866 1.00 88.62 148 THR A N 1
ATOM 1172 C CA . THR A 1 148 ? -21.946 6.255 31.341 1.00 88.62 148 THR A CA 1
ATOM 1173 C C . THR A 1 148 ? -20.768 7.227 31.198 1.00 88.62 148 THR A C 1
ATOM 1175 O O . THR A 1 148 ? -20.963 8.444 31.166 1.00 88.62 148 THR A O 1
ATOM 1178 N N . GLU A 1 149 ? -19.544 6.708 31.049 1.00 85.31 149 GLU A N 1
ATOM 1179 C CA . GLU A 1 149 ? -18.328 7.502 30.875 1.00 85.31 149 GLU A CA 1
ATOM 1180 C C . GLU A 1 149 ? -18.287 8.160 29.494 1.00 85.31 149 GLU A C 1
ATOM 1182 O O . GLU A 1 149 ? -18.539 7.511 28.484 1.00 85.31 149 GLU A O 1
ATOM 1187 N N . SER A 1 150 ? -17.898 9.433 29.409 1.00 78.94 150 SER A N 1
ATOM 1188 C CA . SER A 1 150 ? -17.910 10.191 28.145 1.00 78.94 150 SER A CA 1
ATOM 1189 C C . SER A 1 150 ? -17.016 9.617 27.038 1.00 78.94 150 SER A C 1
ATOM 1191 O O . SER A 1 150 ? -17.266 9.878 25.867 1.00 78.94 150 SER A O 1
ATOM 1193 N N . THR A 1 151 ? -15.974 8.857 27.384 1.00 79.38 151 THR A N 1
ATOM 1194 C CA . THR A 1 151 ? -15.028 8.233 26.438 1.00 79.38 151 THR A CA 1
ATOM 1195 C C . THR A 1 151 ? -15.499 6.892 25.887 1.00 79.38 151 THR A C 1
ATOM 1197 O O . THR A 1 151 ? -14.895 6.372 24.949 1.00 79.38 151 THR A O 1
ATOM 1200 N N . ASN A 1 152 ? -16.537 6.310 26.480 1.00 84.31 152 ASN A N 1
ATOM 1201 C CA . ASN A 1 152 ? -16.955 4.944 26.225 1.00 84.31 152 ASN A CA 1
ATOM 1202 C C . ASN A 1 152 ? -18.449 4.898 25.932 1.00 84.31 152 ASN A C 1
ATOM 1204 O O . ASN A 1 152 ? -19.222 5.747 26.357 1.00 84.31 152 ASN A O 1
ATOM 1208 N N . GLY A 1 153 ? -18.874 3.873 25.205 1.00 90.62 153 GLY A N 1
ATOM 1209 C CA . GLY A 1 153 ? -20.281 3.694 24.902 1.00 90.62 153 GLY A CA 1
ATOM 1210 C C . GLY A 1 153 ? -20.591 2.288 24.441 1.00 90.62 153 GLY A C 1
ATOM 1211 O O . GLY A 1 153 ? -19.719 1.506 24.054 1.00 90.62 153 GLY A O 1
ATOM 1212 N N . PHE A 1 154 ? -21.872 1.957 24.479 1.00 94.62 154 PHE A N 1
ATOM 1213 C CA . PHE A 1 154 ? -22.363 0.719 23.916 1.00 94.62 154 PHE A CA 1
ATOM 1214 C C . PHE A 1 154 ? -22.241 0.749 22.384 1.00 94.62 154 PHE A C 1
ATOM 1216 O O . PHE A 1 154 ? -22.932 1.517 21.715 1.00 94.62 154 PHE A O 1
ATOM 1223 N N . VAL A 1 155 ? -21.384 -0.108 21.824 1.00 95.06 155 VAL A N 1
ATOM 1224 C CA . VAL A 1 155 ? -21.310 -0.313 20.371 1.00 95.06 155 VAL A CA 1
ATOM 1225 C C . VAL A 1 155 ? -22.477 -1.194 19.935 1.00 95.06 155 VAL A C 1
ATOM 1227 O O . VAL A 1 155 ? -22.553 -2.368 20.303 1.00 95.06 155 VAL A O 1
ATOM 1230 N N . VAL A 1 156 ? -23.379 -0.626 19.143 1.00 95.38 156 VAL A N 1
ATOM 1231 C CA . VAL A 1 156 ? -24.498 -1.329 18.519 1.00 95.38 156 VAL A CA 1
ATOM 1232 C C . VAL A 1 156 ? -23.961 -2.122 17.323 1.00 95.38 156 VAL A C 1
ATOM 1234 O O . VAL A 1 156 ? -23.526 -1.505 16.346 1.00 95.38 156 VAL A O 1
ATOM 1237 N N . PRO A 1 157 ? -23.970 -3.466 17.376 1.00 91.56 157 PRO A N 1
ATOM 1238 C CA . PRO A 1 157 ? -23.421 -4.286 16.305 1.00 91.56 157 PRO A CA 1
ATOM 1239 C C . PRO A 1 157 ? -24.351 -4.304 15.087 1.00 91.56 157 PRO A C 1
ATOM 1241 O O . PRO A 1 157 ? -25.579 -4.319 15.224 1.00 91.56 157 PRO A O 1
ATOM 1244 N N . GLY A 1 158 ? -23.757 -4.403 13.903 1.00 88.81 158 GLY A N 1
ATOM 1245 C CA . GLY A 1 158 ? -24.432 -4.485 12.616 1.00 88.81 158 GLY A CA 1
ATOM 1246 C C . GLY A 1 158 ? -24.149 -3.297 11.698 1.00 88.81 158 GLY A C 1
ATOM 1247 O O . GLY A 1 158 ? -23.806 -2.197 12.122 1.00 88.81 158 GLY A O 1
ATOM 1248 N N . ALA A 1 159 ? -24.360 -3.527 10.403 1.00 88.50 159 ALA A N 1
ATOM 1249 C CA . ALA A 1 159 ? -24.244 -2.525 9.351 1.00 88.50 159 ALA A CA 1
ATOM 1250 C C . ALA A 1 159 ? -25.487 -1.614 9.311 1.00 88.50 159 ALA A C 1
ATOM 1252 O O . ALA A 1 159 ? -26.277 -1.681 8.371 1.00 88.50 159 ALA A O 1
ATOM 1253 N N . ILE A 1 160 ? -25.675 -0.794 10.347 1.00 90.81 160 ILE A N 1
ATOM 1254 C CA . ILE A 1 160 ? -26.819 0.118 10.481 1.00 90.81 160 ILE A CA 1
ATOM 1255 C C . ILE A 1 160 ? -26.303 1.537 10.736 1.00 90.81 160 ILE A C 1
ATOM 1257 O O . ILE A 1 160 ? -25.439 1.739 11.595 1.00 90.81 160 ILE A O 1
ATOM 1261 N N . ALA A 1 161 ? -26.821 2.518 9.994 1.00 91.19 161 ALA A N 1
ATOM 1262 C CA . ALA A 1 161 ? -26.488 3.918 10.216 1.00 91.19 161 ALA A CA 1
ATOM 1263 C C . ALA A 1 161 ? -27.168 4.440 11.500 1.00 91.19 161 ALA A C 1
ATOM 1265 O O . ALA A 1 161 ? -28.253 3.978 11.855 1.00 91.19 161 ALA A O 1
ATOM 1266 N N . PRO A 1 162 ? -26.586 5.429 12.198 1.00 92.06 162 PRO A N 1
ATOM 1267 C CA . PRO A 1 162 ? -27.137 5.963 13.445 1.00 92.06 162 PRO A CA 1
ATOM 1268 C C . PRO A 1 162 ? -28.587 6.440 13.349 1.00 92.06 162 PRO A C 1
ATOM 1270 O O . PRO A 1 162 ? -29.361 6.230 14.276 1.00 92.06 162 PRO A O 1
ATOM 1273 N N . ASN A 1 163 ? -28.961 7.047 12.219 1.00 91.12 163 ASN A N 1
ATOM 1274 C CA . ASN A 1 163 ? -30.311 7.571 11.992 1.00 91.12 163 ASN A CA 1
ATOM 1275 C C . ASN A 1 163 ? -31.375 6.470 11.845 1.00 91.12 163 ASN A C 1
ATOM 1277 O O . ASN A 1 163 ? -32.559 6.751 12.012 1.00 91.12 163 ASN A O 1
ATOM 1281 N N . ASP A 1 164 ? -30.961 5.235 11.555 1.00 93.31 164 ASP A N 1
ATOM 1282 C CA . ASP A 1 164 ? -31.857 4.084 11.410 1.00 93.31 164 ASP A CA 1
ATOM 1283 C C . ASP A 1 164 ? -32.024 3.307 12.728 1.00 93.31 164 ASP A C 1
ATOM 1285 O O . ASP A 1 164 ? -32.777 2.333 12.802 1.00 93.31 164 ASP A O 1
ATOM 1289 N N . ILE A 1 165 ? -31.318 3.712 13.789 1.00 95.06 165 ILE A N 1
ATOM 1290 C CA . ILE A 1 165 ? -31.409 3.076 15.099 1.00 95.06 165 ILE A CA 1
ATOM 1291 C C . ILE A 1 165 ? -32.675 3.537 15.817 1.00 95.06 165 ILE A C 1
ATOM 1293 O O . ILE A 1 165 ? -32.841 4.709 16.147 1.00 95.06 165 ILE A O 1
ATOM 1297 N N . THR A 1 166 ? -33.553 2.580 16.117 1.00 95.00 166 THR A N 1
ATOM 1298 C CA . THR A 1 166 ? -34.753 2.808 16.927 1.00 95.00 166 THR A CA 1
ATOM 1299 C C . THR A 1 166 ? -34.567 2.341 18.369 1.00 95.00 166 THR A C 1
ATOM 1301 O O . THR A 1 166 ? -33.650 1.583 18.706 1.00 95.00 166 THR A O 1
ATOM 1304 N N . VAL A 1 167 ? -35.492 2.760 19.233 1.00 94.69 167 VAL A N 1
ATOM 1305 C CA . VAL A 1 167 ? -35.589 2.322 20.632 1.00 94.69 167 VAL A CA 1
ATOM 1306 C C . VAL A 1 167 ? -35.685 0.794 20.738 1.00 94.69 167 VAL A C 1
ATOM 1308 O O . VAL A 1 167 ? -35.046 0.187 21.603 1.00 94.69 167 VAL A O 1
ATOM 1311 N N . GLU A 1 168 ? -36.435 0.145 19.844 1.00 94.62 168 GLU A N 1
ATOM 1312 C CA . GLU A 1 168 ? -36.579 -1.313 19.807 1.00 94.62 168 GLU A CA 1
ATOM 1313 C C . GLU A 1 168 ? -35.260 -2.003 19.454 1.00 94.62 168 GLU A C 1
ATOM 1315 O O . GLU A 1 168 ? -34.891 -2.988 20.102 1.00 94.62 168 GLU A O 1
ATOM 1320 N N . ILE A 1 169 ? -34.532 -1.470 18.465 1.00 94.75 169 ILE A N 1
ATOM 1321 C CA . ILE A 1 169 ? -33.233 -2.005 18.045 1.00 94.75 169 ILE A CA 1
ATOM 1322 C C . ILE A 1 169 ? -32.234 -1.901 19.201 1.00 94.75 169 ILE A C 1
ATOM 1324 O O . ILE A 1 169 ? -31.639 -2.912 19.579 1.00 94.75 169 ILE A O 1
ATOM 1328 N N . LEU A 1 170 ? -32.097 -0.725 19.823 1.00 94.81 170 LEU A N 1
ATOM 1329 C CA . LEU A 1 170 ? -31.210 -0.537 20.978 1.00 94.81 170 LEU A CA 1
ATOM 1330 C C . LEU A 1 170 ? -31.578 -1.462 22.139 1.00 94.81 170 LEU A C 1
ATOM 1332 O O . LEU A 1 170 ? -30.703 -2.114 22.707 1.00 94.81 170 LEU A O 1
ATOM 1336 N N . THR A 1 171 ? -32.870 -1.583 22.453 1.00 94.94 171 THR A N 1
ATOM 1337 C CA . THR A 1 171 ? -33.352 -2.470 23.520 1.00 94.94 171 THR A CA 1
ATOM 1338 C C . THR A 1 171 ? -32.966 -3.923 23.252 1.00 94.94 171 THR A C 1
ATOM 1340 O O . THR A 1 171 ? -32.483 -4.617 24.150 1.00 94.94 171 THR A O 1
ATOM 1343 N N . ALA A 1 172 ? -33.166 -4.404 22.022 1.00 94.44 172 ALA A N 1
ATOM 1344 C CA . ALA A 1 172 ? -32.820 -5.768 21.636 1.00 94.44 172 ALA A CA 1
ATOM 1345 C C . ALA A 1 172 ? -31.306 -6.019 21.722 1.00 94.44 172 ALA A C 1
ATOM 1347 O O . ALA A 1 172 ? -30.878 -7.064 22.221 1.00 94.44 172 ALA A O 1
ATOM 1348 N N . GLN A 1 173 ? -30.493 -5.053 21.290 1.00 94.81 173 GLN A N 1
ATOM 1349 C CA . GLN A 1 173 ? -29.036 -5.176 21.299 1.00 94.81 173 GLN A CA 1
ATOM 1350 C C . GLN A 1 173 ? -28.457 -5.099 22.718 1.00 94.81 173 GLN A C 1
ATOM 1352 O O . GLN A 1 173 ? -27.590 -5.904 23.056 1.00 94.81 173 GLN A O 1
ATOM 1357 N N . LEU A 1 174 ? -28.992 -4.239 23.592 1.00 94.25 174 LEU A N 1
ATOM 1358 C CA . LEU A 1 174 ? -28.645 -4.220 25.017 1.00 94.25 174 LEU A CA 1
ATOM 1359 C C . LEU A 1 174 ? -29.016 -5.547 25.695 1.00 94.25 174 LEU A C 1
ATOM 1361 O O . LEU A 1 174 ? -28.176 -6.169 26.345 1.00 94.25 174 LEU A O 1
ATOM 1365 N N . LYS A 1 175 ? -30.231 -6.065 25.468 1.00 92.62 175 LYS A N 1
ATOM 1366 C CA . LYS A 1 175 ? -30.644 -7.385 25.987 1.00 92.62 175 LYS A CA 1
ATOM 1367 C C . LYS A 1 175 ? -29.685 -8.496 25.559 1.00 92.62 175 LYS A C 1
ATOM 1369 O O . LYS A 1 175 ? -29.299 -9.326 26.384 1.00 92.62 175 LYS A O 1
ATOM 1374 N N . LYS A 1 176 ? -29.250 -8.483 24.295 1.00 92.50 176 LYS A N 1
ATOM 1375 C CA . LYS A 1 176 ? -28.265 -9.433 23.763 1.00 92.50 176 LYS A CA 1
ATOM 1376 C C . LYS A 1 176 ? -26.892 -9.266 24.424 1.00 92.50 176 LYS A C 1
ATOM 1378 O O . LYS A 1 176 ? -26.321 -10.258 24.874 1.00 92.50 176 LYS A O 1
ATOM 1383 N N . GLN A 1 177 ? -26.390 -8.035 24.542 1.00 91.38 177 GLN A N 1
ATOM 1384 C CA . GLN A 1 177 ? -25.091 -7.711 25.149 1.00 91.38 177 GLN A CA 1
ATOM 1385 C C . GLN A 1 177 ? -24.993 -8.164 26.612 1.00 91.38 177 GLN A C 1
ATOM 1387 O O . GLN A 1 177 ? -23.949 -8.633 27.075 1.00 91.38 177 GLN A O 1
ATOM 1392 N N . PHE A 1 178 ? -26.103 -8.052 27.336 1.00 91.31 178 PHE A N 1
ATOM 1393 C CA . PHE A 1 178 ? -26.217 -8.430 28.739 1.00 91.31 178 PHE A CA 1
ATOM 1394 C C . PHE A 1 178 ? -26.870 -9.805 28.945 1.00 91.31 178 PHE A C 1
ATOM 1396 O O . PHE A 1 178 ? -27.214 -10.138 30.072 1.00 91.31 178 PHE A O 1
ATOM 1403 N N . GLN A 1 179 ? -27.010 -10.621 27.890 1.00 88.62 179 GLN A N 1
ATOM 1404 C CA . GLN A 1 179 ? -27.494 -12.012 27.947 1.00 88.62 179 GLN A CA 1
ATOM 1405 C C . GLN A 1 179 ? -28.819 -12.189 28.716 1.00 88.62 179 GLN A C 1
ATOM 1407 O O . GLN A 1 179 ? -29.025 -13.200 29.382 1.00 88.62 179 GLN A O 1
ATOM 1412 N N . ASN A 1 180 ? -29.723 -11.209 28.632 1.00 80.88 180 ASN A N 1
ATOM 1413 C CA . ASN A 1 180 ? -30.986 -11.157 29.384 1.00 80.88 180 ASN A CA 1
ATOM 1414 C C . ASN A 1 180 ? -30.846 -11.172 30.922 1.00 80.88 180 ASN A C 1
ATOM 1416 O O . ASN A 1 180 ? -31.837 -11.401 31.611 1.00 80.88 180 ASN A O 1
ATOM 1420 N N . THR A 1 181 ? -29.656 -10.902 31.478 1.00 86.81 181 THR A N 1
ATOM 1421 C CA . THR A 1 181 ? -29.467 -10.730 32.933 1.00 86.81 181 THR A CA 1
ATOM 1422 C C . THR A 1 181 ? -30.290 -9.556 33.468 1.00 86.81 181 THR A C 1
ATOM 1424 O O . THR A 1 181 ? -30.823 -9.620 34.574 1.00 86.81 181 THR A O 1
ATOM 1427 N N . PHE A 1 182 ? -30.438 -8.506 32.658 1.00 90.38 182 PHE A N 1
ATOM 1428 C CA . PHE A 1 182 ? -31.273 -7.352 32.963 1.00 90.38 182 PHE A CA 1
ATOM 1429 C C . PHE A 1 182 ? -32.448 -7.224 31.997 1.00 90.38 182 PHE A C 1
ATOM 1431 O O . PHE A 1 182 ? -32.360 -7.581 30.815 1.00 90.38 182 PHE A O 1
ATOM 1438 N N . LYS A 1 183 ? -33.534 -6.634 32.494 1.00 91.06 183 LYS A N 1
ATOM 1439 C CA . LYS A 1 183 ? -34.611 -6.085 31.678 1.00 91.06 183 LYS A CA 1
ATOM 1440 C C . LYS A 1 183 ? -34.245 -4.639 31.352 1.00 91.06 183 LYS A C 1
ATOM 1442 O O . LYS A 1 183 ? -34.051 -3.827 32.249 1.00 91.06 183 LYS A O 1
ATOM 1447 N N . PHE A 1 184 ? -34.152 -4.341 30.060 1.00 93.00 184 PHE A N 1
ATOM 1448 C CA . PHE A 1 184 ? -33.917 -2.991 29.557 1.00 93.00 184 PHE A CA 1
ATOM 1449 C C . PHE A 1 184 ? -35.213 -2.394 29.029 1.00 93.00 184 PHE A C 1
ATOM 1451 O O . PHE A 1 184 ? -35.911 -3.035 28.233 1.00 93.00 184 PHE A O 1
ATOM 1458 N N . ASN A 1 185 ? -35.471 -1.157 29.432 1.00 91.25 185 ASN A N 1
ATOM 1459 C CA . ASN A 1 185 ? -36.460 -0.272 28.846 1.00 91.25 185 ASN A CA 1
ATOM 1460 C C . ASN A 1 185 ? -35.738 0.981 28.339 1.00 91.25 185 ASN A C 1
ATOM 1462 O O . ASN A 1 185 ? -35.346 1.843 29.126 1.00 91.25 185 ASN A O 1
ATOM 1466 N N . VAL A 1 186 ? -35.513 1.062 27.028 1.00 94.00 186 VAL A N 1
ATOM 1467 C CA . VAL A 1 186 ? -34.965 2.270 26.408 1.00 94.00 186 VAL A CA 1
ATOM 1468 C C . VAL A 1 186 ? -36.116 3.263 26.261 1.00 94.00 186 VAL A C 1
ATOM 1470 O O . VAL A 1 186 ? -37.101 2.978 25.592 1.00 94.00 186 VAL A O 1
ATOM 1473 N N . GLN A 1 187 ? -36.025 4.414 26.921 1.00 91.81 187 GLN A N 1
ATOM 1474 C CA . GLN A 1 187 ? -37.129 5.376 26.967 1.00 91.81 187 GLN A CA 1
ATOM 1475 C C . GLN A 1 187 ? -37.106 6.317 25.764 1.00 91.81 187 GLN A C 1
ATOM 1477 O O . GLN A 1 187 ? -38.137 6.590 25.154 1.00 91.81 187 GLN A O 1
ATOM 1482 N N . LYS A 1 188 ? -35.919 6.839 25.444 1.00 92.25 188 LYS A N 1
ATOM 1483 C CA . LYS A 1 188 ? -35.692 7.738 24.314 1.00 92.25 188 LYS A CA 1
ATOM 1484 C C . LYS A 1 188 ? -34.217 7.778 23.939 1.00 92.25 188 LYS A C 1
ATOM 1486 O O . LYS A 1 188 ? -33.354 7.751 24.817 1.00 92.25 188 LYS A O 1
ATOM 1491 N N . ILE A 1 189 ? -33.962 7.936 22.647 1.00 94.12 189 ILE A N 1
ATOM 1492 C CA . ILE A 1 189 ? -32.662 8.354 22.124 1.00 94.12 189 ILE A CA 1
ATOM 1493 C C . ILE A 1 189 ? -32.616 9.875 22.260 1.00 94.12 189 ILE A C 1
ATOM 1495 O O . ILE A 1 189 ? -33.503 10.565 21.756 1.00 94.12 189 ILE A O 1
ATOM 1499 N N . THR A 1 190 ? -31.652 10.383 23.020 1.00 91.81 190 THR A N 1
ATOM 1500 C CA . THR A 1 190 ? -31.501 11.817 23.292 1.00 91.81 190 THR A CA 1
ATOM 1501 C C . THR A 1 190 ? -30.575 12.479 22.289 1.00 91.81 190 THR A C 1
ATOM 1503 O O . THR A 1 190 ? -30.914 13.560 21.825 1.00 91.81 190 THR A O 1
ATOM 1506 N N . ASP A 1 191 ? -29.500 11.796 21.892 1.00 93.81 191 ASP A N 1
ATOM 1507 C CA . ASP A 1 191 ? -28.551 12.269 20.883 1.00 93.81 191 ASP A CA 1
ATOM 1508 C C . ASP A 1 191 ? -28.102 11.126 19.963 1.00 93.81 191 ASP A C 1
ATOM 1510 O O . ASP A 1 191 ? -28.038 9.961 20.370 1.00 93.81 191 ASP A O 1
ATOM 1514 N N . ILE A 1 192 ? -27.764 11.473 18.721 1.00 93.44 192 ILE A N 1
ATOM 1515 C CA . ILE A 1 192 ? -27.305 10.538 17.687 1.00 93.44 192 ILE A CA 1
ATOM 1516 C C . ILE A 1 192 ? -25.773 10.611 17.588 1.00 93.44 192 ILE A C 1
ATOM 1518 O O . ILE A 1 192 ? -25.230 11.718 17.535 1.00 93.44 192 ILE A O 1
ATOM 1522 N N . PRO A 1 193 ? -25.061 9.467 17.551 1.00 93.19 193 PRO A N 1
ATOM 1523 C CA . PRO A 1 193 ? -23.610 9.461 17.461 1.00 93.19 193 PRO A CA 1
ATOM 1524 C C . PRO A 1 193 ? -23.113 10.012 16.124 1.00 93.19 193 PRO A C 1
ATOM 1526 O O . PRO A 1 193 ? -23.758 9.862 15.085 1.00 93.19 193 PRO A O 1
ATOM 1529 N N . SER A 1 194 ? -21.915 10.589 16.145 1.00 92.00 194 SER A N 1
ATOM 1530 C CA . SER A 1 194 ? -21.210 11.070 14.953 1.00 92.00 194 SER A CA 1
ATOM 1531 C C . SER A 1 194 ? -19.692 11.007 15.138 1.00 92.00 194 SER A C 1
ATOM 1533 O O . SER A 1 194 ? -19.192 10.737 16.231 1.00 92.00 194 SER A O 1
ATOM 1535 N N . LEU A 1 195 ? -18.948 11.251 14.059 1.00 89.62 195 LEU A N 1
ATOM 1536 C CA . LEU A 1 195 ? -17.503 11.470 14.113 1.00 89.62 195 LEU A CA 1
ATOM 1537 C C . LEU A 1 195 ? -17.202 12.964 14.163 1.00 89.62 195 LEU A C 1
ATOM 1539 O O . LEU A 1 195 ? -17.902 13.768 13.543 1.00 89.62 195 LEU A O 1
ATOM 1543 N N . ASN A 1 196 ? -16.133 13.330 14.866 1.00 82.31 196 ASN A N 1
ATOM 1544 C CA . ASN A 1 196 ? -15.644 14.700 14.841 1.00 82.31 196 ASN A CA 1
ATOM 1545 C C . ASN A 1 196 ? -15.106 15.066 13.453 1.00 82.31 196 ASN A C 1
ATOM 1547 O O . ASN A 1 196 ? -14.330 14.332 12.845 1.00 82.31 196 ASN A O 1
ATOM 1551 N N . SER A 1 197 ? -15.524 16.227 12.948 1.00 64.75 197 SER A N 1
ATOM 1552 C CA . SER A 1 197 ? -15.243 16.673 11.579 1.00 64.75 197 SER A CA 1
ATOM 1553 C C . SER A 1 197 ? -13.823 17.206 11.362 1.00 64.75 197 SER A C 1
ATOM 1555 O O . SER A 1 197 ? -13.446 17.465 10.221 1.00 64.75 197 SER A O 1
ATOM 1557 N N . THR A 1 198 ? -13.042 17.405 12.426 1.00 55.06 198 THR A N 1
ATOM 1558 C CA . THR A 1 198 ? -11.710 18.021 12.360 1.00 55.06 198 THR A CA 1
ATOM 1559 C C . THR A 1 198 ? -10.714 17.327 13.286 1.00 55.06 198 THR A C 1
ATOM 1561 O O . THR A 1 198 ? -11.071 17.034 14.429 1.00 55.06 198 THR A O 1
ATOM 1564 N N . PRO A 1 199 ? -9.465 17.115 12.833 1.00 53.97 199 PRO A N 1
ATOM 1565 C CA . PRO A 1 199 ? -8.387 16.675 13.703 1.00 53.97 199 PRO A CA 1
ATOM 1566 C C . PRO A 1 199 ? -8.116 17.752 14.757 1.00 53.97 199 PRO A C 1
ATOM 1568 O O . PRO A 1 199 ? -7.883 18.914 14.429 1.00 53.97 199 PRO A O 1
ATOM 1571 N N . SER A 1 200 ? -8.179 17.378 16.031 1.00 49.84 200 SER A N 1
ATOM 1572 C CA . SER A 1 200 ? -7.617 18.206 17.094 1.00 49.84 200 SER A CA 1
ATOM 1573 C C . SER A 1 200 ? -6.106 18.020 17.090 1.00 49.84 200 SER A C 1
ATOM 1575 O O . SER A 1 200 ? -5.633 16.887 17.081 1.00 49.84 200 SER A O 1
ATOM 1577 N N . GLU A 1 201 ? -5.343 19.109 17.145 1.00 44.25 201 GLU A N 1
ATOM 1578 C CA . GLU A 1 201 ? -3.877 19.070 17.284 1.00 44.25 201 GLU A CA 1
ATOM 1579 C C . GLU A 1 201 ? -3.419 18.424 18.611 1.00 44.25 201 GLU A C 1
ATOM 1581 O O . GLU A 1 201 ? -2.237 18.139 18.797 1.00 44.25 201 GLU A O 1
ATOM 1586 N N . THR A 1 202 ? -4.342 18.168 19.542 1.00 45.09 202 THR A N 1
ATOM 1587 C CA . THR A 1 202 ? -4.074 17.485 20.810 1.00 45.09 202 THR A CA 1
ATOM 1588 C C . THR A 1 202 ? -4.462 16.005 20.741 1.00 45.09 202 THR A C 1
ATOM 1590 O O . THR A 1 202 ? -5.577 15.665 20.349 1.00 45.09 202 THR A O 1
ATOM 1593 N N . GLN A 1 203 ? -3.563 15.125 21.204 1.00 46.00 203 GLN A N 1
ATOM 1594 C CA . GLN A 1 203 ? -3.763 13.666 21.322 1.00 46.00 203 GLN A CA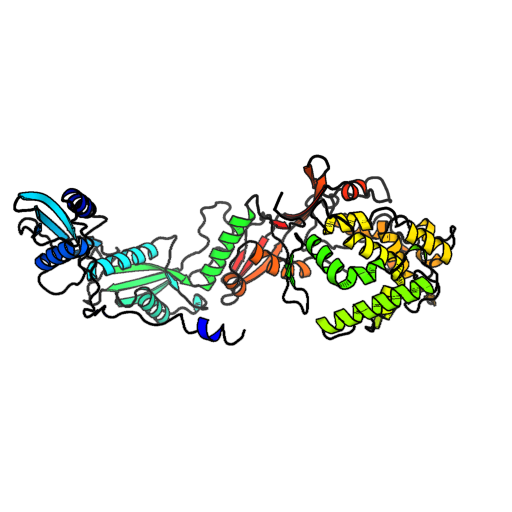 1
ATOM 1595 C C . GLN A 1 203 ? -4.971 13.250 22.196 1.00 46.00 203 GLN A C 1
ATOM 1597 O O . GLN A 1 203 ? -5.302 12.070 22.236 1.00 46.00 203 GLN A O 1
ATOM 1602 N N . ASP A 1 204 ? -5.650 14.203 22.846 1.00 45.31 204 ASP A N 1
ATOM 1603 C CA . ASP A 1 204 ? -6.720 13.969 23.823 1.00 45.31 204 ASP A CA 1
ATOM 1604 C C . ASP A 1 204 ? -8.144 14.262 23.306 1.00 45.31 204 ASP A C 1
ATOM 1606 O O . ASP A 1 204 ? -9.111 14.100 24.054 1.00 45.31 204 ASP A O 1
ATOM 1610 N N . ALA A 1 205 ? -8.331 14.704 22.055 1.00 56.16 205 ALA A N 1
ATOM 1611 C CA . ALA A 1 205 ? -9.690 14.888 21.541 1.00 56.16 205 ALA A CA 1
ATOM 1612 C C . ALA A 1 205 ? -10.312 13.546 21.145 1.00 56.16 205 ALA A C 1
ATOM 1614 O O . ALA A 1 205 ? -9.808 12.833 20.277 1.00 56.16 205 ALA A O 1
ATOM 1615 N N . GLN A 1 206 ? -11.445 13.223 21.765 1.00 72.19 206 GLN A N 1
ATOM 1616 C CA . GLN A 1 206 ? -12.226 12.038 21.429 1.00 72.19 206 GLN A CA 1
ATOM 1617 C C . GLN A 1 206 ? -12.640 12.083 19.957 1.00 72.19 206 GLN A C 1
ATOM 1619 O O . GLN A 1 206 ? -13.193 13.069 19.480 1.00 72.19 206 GLN A O 1
ATOM 1624 N N . LEU A 1 207 ? -12.386 11.000 19.228 1.00 84.88 207 LEU A N 1
ATOM 1625 C CA . LEU A 1 207 ? -12.717 10.911 17.807 1.00 84.88 207 LEU A CA 1
ATOM 1626 C C . LEU A 1 207 ? -14.224 10.734 17.558 1.00 84.88 207 LEU A C 1
ATOM 1628 O O . LEU A 1 207 ? -14.767 11.201 16.554 1.00 84.88 207 LEU A O 1
ATOM 1632 N N . ILE A 1 208 ? -14.885 10.050 18.490 1.00 89.50 208 ILE A N 1
ATOM 1633 C CA . ILE A 1 208 ? -16.306 9.718 18.456 1.00 89.50 208 ILE A CA 1
ATOM 1634 C C . ILE A 1 208 ? -17.055 10.699 19.355 1.00 89.50 208 ILE A C 1
ATOM 1636 O O . ILE A 1 208 ? -16.742 10.817 20.537 1.00 89.50 208 ILE A O 1
ATOM 1640 N N . ASN A 1 209 ? -18.095 11.330 18.815 1.00 90.50 209 ASN A N 1
ATOM 1641 C CA . ASN A 1 209 ? -19.143 11.944 19.617 1.00 90.50 209 ASN A CA 1
ATOM 1642 C C . ASN A 1 209 ? -20.207 10.879 19.851 1.00 90.50 209 ASN A C 1
ATOM 1644 O O . ASN A 1 209 ? -20.997 10.582 18.950 1.00 90.50 209 ASN A O 1
ATOM 1648 N N . TYR A 1 210 ? -20.192 10.257 21.026 1.00 91.50 210 TYR A N 1
ATOM 1649 C CA . TYR A 1 210 ? -21.175 9.232 21.345 1.00 91.50 210 TYR A CA 1
ATOM 1650 C C . TYR A 1 210 ? -22.581 9.829 21.384 1.00 91.50 210 TYR A C 1
ATOM 1652 O O . TYR A 1 210 ? -22.803 10.927 21.896 1.00 91.50 210 TYR A O 1
ATOM 1660 N N . GLY A 1 211 ? -23.534 9.077 20.844 1.00 93.50 211 GLY A N 1
ATOM 1661 C CA . GLY A 1 211 ? -24.941 9.367 21.025 1.00 93.50 211 GLY A CA 1
ATOM 1662 C C . GLY A 1 211 ? -25.347 9.019 22.441 1.00 93.50 211 GLY A C 1
ATOM 1663 O O . GLY A 1 211 ? -24.656 8.285 23.147 1.00 93.50 211 GLY A O 1
ATOM 1664 N N . LYS A 1 212 ? -26.505 9.516 22.844 1.00 95.06 212 LYS A N 1
ATOM 1665 C CA . LYS A 1 212 ? -27.018 9.347 24.193 1.00 95.06 212 LYS A CA 1
ATOM 1666 C C . LYS A 1 212 ? -28.392 8.722 24.156 1.00 95.06 212 LYS A C 1
ATOM 1668 O O . LYS A 1 212 ? -29.182 8.951 23.237 1.00 95.06 212 LYS A O 1
ATOM 1673 N N . THR A 1 213 ? -28.668 7.878 25.137 1.00 95.62 213 THR A N 1
ATOM 1674 C CA . THR A 1 213 ? -29.979 7.261 25.284 1.00 95.62 213 THR A CA 1
ATOM 1675 C C . THR A 1 213 ? -30.325 7.101 26.753 1.00 95.62 213 THR A C 1
ATOM 1677 O O . THR A 1 213 ? -29.518 6.633 27.553 1.00 95.62 213 THR A O 1
ATOM 1680 N N . LEU A 1 214 ? -31.555 7.471 27.104 1.00 94.25 214 LEU A N 1
ATOM 1681 C CA . LEU A 1 214 ? -32.096 7.297 28.446 1.00 94.25 214 LEU A CA 1
ATOM 1682 C C . LEU A 1 214 ? -32.646 5.878 28.576 1.00 94.25 214 LEU A C 1
ATOM 1684 O O . LEU A 1 214 ? -33.503 5.468 27.785 1.00 94.25 214 LEU A O 1
ATOM 1688 N N . ILE A 1 215 ? -32.157 5.135 29.563 1.00 93.75 215 ILE A N 1
ATOM 1689 C CA . ILE A 1 215 ? -32.551 3.750 29.806 1.00 93.75 215 ILE A CA 1
ATOM 1690 C C . ILE A 1 215 ? -32.962 3.544 31.255 1.00 93.75 215 ILE A C 1
ATOM 1692 O O . ILE A 1 215 ? -32.457 4.188 32.168 1.00 93.75 215 ILE A O 1
ATOM 1696 N N . GLU A 1 216 ? -33.841 2.575 31.456 1.00 92.25 216 GLU A N 1
ATOM 1697 C CA . GLU A 1 216 ? -34.150 2.003 32.755 1.00 92.25 216 GLU A CA 1
ATOM 1698 C C . GLU A 1 216 ? -33.792 0.517 32.735 1.00 92.25 216 GLU A C 1
ATOM 1700 O O . GLU A 1 216 ? -34.110 -0.211 31.787 1.00 92.25 216 GLU A O 1
ATOM 1705 N N . VAL A 1 217 ? -33.088 0.085 33.776 1.00 91.75 217 VAL A N 1
ATOM 1706 C CA . VAL A 1 217 ? -32.525 -1.254 33.898 1.00 91.75 217 VAL A CA 1
ATOM 1707 C C . VAL A 1 217 ? -32.997 -1.856 35.209 1.00 91.75 217 VAL A C 1
ATOM 1709 O O . VAL A 1 217 ? -32.755 -1.304 36.285 1.00 91.75 217 VAL A O 1
ATOM 1712 N N . THR A 1 218 ? -33.653 -3.010 35.120 1.00 90.19 218 THR A N 1
ATOM 1713 C CA . THR A 1 218 ? -34.045 -3.801 36.288 1.00 90.19 218 THR A CA 1
ATOM 1714 C C . THR A 1 218 ? -33.478 -5.214 36.211 1.00 90.19 218 THR A C 1
ATOM 1716 O O . THR A 1 218 ? -33.174 -5.732 35.132 1.00 90.19 218 THR A O 1
ATOM 1719 N N . THR A 1 219 ? -33.308 -5.863 37.360 1.00 86.69 219 THR A N 1
ATOM 1720 C CA . THR A 1 219 ? -32.988 -7.294 37.415 1.00 86.69 219 THR A CA 1
ATOM 1721 C C . THR A 1 219 ? -34.183 -8.140 36.967 1.00 86.69 219 THR A C 1
ATOM 1723 O O . THR A 1 219 ? -35.307 -7.657 36.805 1.00 86.69 219 THR A O 1
ATOM 1726 N N . SER A 1 220 ? -33.969 -9.445 36.795 1.00 82.19 220 SER A N 1
ATOM 1727 C CA . SER A 1 220 ? -35.050 -10.414 36.564 1.00 82.19 220 SER A CA 1
ATOM 1728 C C . SER A 1 220 ? -36.163 -10.344 37.622 1.00 82.19 220 SER A C 1
ATOM 1730 O O . SER A 1 220 ? -37.332 -10.519 37.272 1.00 82.19 220 SER A O 1
ATOM 1732 N N . ASN A 1 221 ? -35.798 -10.009 38.865 1.00 82.06 221 ASN A N 1
ATOM 1733 C CA . ASN A 1 221 ? -36.682 -9.857 40.025 1.00 82.06 221 ASN A CA 1
ATOM 1734 C C . ASN A 1 221 ? -37.247 -8.431 40.182 1.00 82.06 221 ASN A C 1
ATOM 1736 O O . ASN A 1 221 ? -37.712 -8.076 41.260 1.00 82.06 221 ASN A O 1
ATOM 1740 N N . ASP A 1 222 ? -37.178 -7.606 39.133 1.00 84.88 222 ASP A N 1
ATOM 1741 C CA . ASP A 1 222 ? -37.739 -6.249 39.088 1.00 84.88 222 ASP A CA 1
ATOM 1742 C C . ASP A 1 222 ? -37.123 -5.259 40.095 1.00 84.88 222 ASP A C 1
ATOM 1744 O O . ASP A 1 222 ? -37.725 -4.243 40.442 1.00 84.88 222 ASP A O 1
ATOM 1748 N N . ILE A 1 223 ? -35.878 -5.506 40.514 1.00 84.56 223 ILE A N 1
ATOM 1749 C CA . ILE A 1 223 ? -35.089 -4.545 41.296 1.00 84.56 223 ILE A CA 1
ATOM 1750 C C . ILE A 1 223 ? -34.457 -3.547 40.326 1.00 84.56 223 ILE A C 1
ATOM 1752 O O . ILE A 1 223 ? -33.723 -3.956 39.427 1.00 84.56 223 ILE A O 1
ATOM 1756 N N . ALA A 1 224 ? -34.728 -2.253 40.495 1.00 86.56 224 ALA A N 1
ATOM 1757 C CA . ALA A 1 224 ? -34.102 -1.202 39.697 1.00 86.56 224 ALA A CA 1
ATOM 1758 C C . ALA A 1 224 ? -32.611 -1.079 40.031 1.00 86.56 224 ALA A C 1
ATOM 1760 O O . ALA A 1 224 ? -32.249 -0.940 41.197 1.00 86.56 224 ALA A O 1
ATOM 1761 N N . VAL A 1 225 ? -31.764 -1.129 39.001 1.00 88.56 225 VAL A N 1
ATOM 1762 C CA . VAL A 1 225 ? -30.299 -1.068 39.148 1.00 88.56 225 VAL A CA 1
ATOM 1763 C C . VAL A 1 225 ? -29.659 0.109 38.430 1.00 88.56 225 VAL A C 1
ATOM 1765 O O . VAL A 1 225 ? -28.511 0.428 38.712 1.00 88.56 225 VAL A O 1
ATOM 1768 N N . PHE A 1 226 ? -30.372 0.738 37.498 1.00 90.06 226 PHE A N 1
ATOM 1769 C CA . PHE A 1 226 ? -29.934 1.960 36.834 1.00 90.06 226 PHE A CA 1
ATOM 1770 C C . PHE A 1 226 ? -31.120 2.633 36.133 1.00 90.06 226 PHE A C 1
ATOM 1772 O O . PHE A 1 226 ? -31.960 1.953 35.540 1.00 90.06 226 PHE A O 1
ATOM 1779 N N . ASN A 1 227 ? -31.198 3.959 36.180 1.00 90.31 227 ASN A N 1
ATOM 1780 C CA . ASN A 1 227 ? -32.165 4.761 35.433 1.00 90.31 227 ASN A CA 1
ATOM 1781 C C . ASN A 1 227 ? -31.537 6.111 35.058 1.00 90.31 227 ASN A C 1
ATOM 1783 O O . ASN A 1 227 ? -31.624 7.110 35.776 1.00 90.31 227 ASN A O 1
ATOM 1787 N N . GLY A 1 228 ? -30.873 6.123 33.913 1.00 90.44 228 GLY A N 1
ATOM 1788 C CA . GLY A 1 228 ? -30.049 7.243 33.503 1.00 90.44 228 GLY A CA 1
ATOM 1789 C C . GLY A 1 228 ? -29.650 7.162 32.042 1.00 90.44 228 GLY A C 1
ATOM 1790 O O . GLY A 1 228 ? -30.126 6.321 31.275 1.00 90.44 228 GLY A O 1
ATOM 1791 N N . GLU A 1 229 ? -28.795 8.092 31.650 1.00 92.56 229 GLU A N 1
ATOM 1792 C CA . GLU A 1 229 ? -28.295 8.181 30.289 1.00 92.56 229 GLU A CA 1
ATOM 1793 C C . GLU A 1 229 ? -27.051 7.306 30.125 1.00 92.56 229 GLU A C 1
ATOM 1795 O O . GLU A 1 229 ? -26.160 7.323 30.972 1.00 92.56 229 GLU A O 1
ATOM 1800 N N . ILE A 1 230 ? -27.000 6.550 29.032 1.00 94.12 230 ILE A N 1
ATOM 1801 C CA . ILE A 1 230 ? -25.781 5.884 28.572 1.00 94.12 230 ILE A CA 1
ATOM 1802 C C . ILE A 1 230 ? -25.377 6.420 27.206 1.00 94.12 230 ILE A C 1
ATOM 1804 O O . ILE A 1 230 ? -26.213 6.860 26.409 1.00 94.12 230 ILE A O 1
ATOM 1808 N N . ASN A 1 231 ? -24.089 6.303 26.927 1.00 95.81 231 ASN A N 1
ATOM 1809 C CA . ASN A 1 231 ? -23.481 6.593 25.648 1.00 95.81 231 ASN A CA 1
ATOM 1810 C C . ASN A 1 231 ? -23.575 5.371 24.727 1.00 95.81 231 ASN A C 1
ATOM 1812 O O . ASN A 1 231 ? -23.466 4.219 25.164 1.00 95.81 231 ASN A O 1
ATOM 1816 N N . TRP A 1 232 ? -23.763 5.607 23.433 1.00 95.31 232 TRP A N 1
ATOM 1817 C CA . TRP A 1 232 ? -23.834 4.559 22.420 1.00 95.31 232 TRP A CA 1
ATOM 1818 C C . TRP A 1 232 ? -23.266 5.026 21.077 1.00 95.31 232 TRP A C 1
ATOM 1820 O O . TRP A 1 232 ? -23.183 6.219 20.788 1.00 95.31 232 TRP A O 1
ATOM 1830 N N . VAL A 1 233 ? -22.853 4.069 20.249 1.00 95.69 233 VAL A N 1
ATOM 1831 C CA . VAL A 1 233 ? -22.320 4.308 18.902 1.00 95.69 233 VAL A CA 1
ATOM 1832 C C . VAL A 1 233 ? -22.661 3.131 17.992 1.00 95.69 233 VAL A C 1
ATOM 1834 O O . VAL A 1 233 ? -22.872 2.023 18.478 1.00 95.69 233 VAL A O 1
ATOM 1837 N N . THR A 1 234 ? -22.730 3.330 16.678 1.00 95.56 234 THR A N 1
ATOM 1838 C CA . THR A 1 234 ? -22.892 2.219 15.728 1.00 95.56 234 THR A CA 1
ATOM 1839 C C . THR A 1 234 ? -21.543 1.604 15.351 1.00 95.56 234 THR A C 1
ATOM 1841 O O . THR A 1 234 ? -20.509 2.275 15.369 1.00 95.56 234 THR A O 1
ATOM 1844 N N . GLU A 1 235 ? -21.541 0.323 14.979 1.00 93.19 235 GLU A N 1
ATOM 1845 C CA . GLU A 1 235 ? -20.339 -0.365 14.494 1.00 93.19 235 GLU A CA 1
ATOM 1846 C C . GLU A 1 235 ? -19.655 0.360 13.312 1.00 93.19 235 GLU A C 1
ATOM 1848 O O . GLU A 1 235 ? -18.447 0.558 13.401 1.00 93.19 235 GLU A O 1
ATOM 1853 N N . PRO A 1 236 ? -20.361 0.873 12.278 1.00 93.62 236 PRO A N 1
ATOM 1854 C CA . PRO A 1 236 ? -19.753 1.683 11.219 1.00 93.62 236 PRO A CA 1
ATOM 1855 C C . PRO A 1 236 ? -18.920 2.877 11.708 1.00 93.62 236 PRO A C 1
ATOM 1857 O O . PRO A 1 236 ? -17.795 3.061 11.242 1.00 93.62 236 PRO A O 1
ATOM 1860 N N . ILE A 1 237 ? -19.440 3.671 12.654 1.00 93.69 237 ILE A N 1
ATOM 1861 C CA . ILE A 1 237 ? -18.709 4.809 13.238 1.00 93.69 237 ILE A CA 1
ATOM 1862 C C . ILE A 1 237 ? -17.494 4.308 14.017 1.00 93.69 237 ILE A C 1
ATOM 1864 O O . ILE A 1 237 ? -16.394 4.834 13.850 1.00 93.69 237 ILE A O 1
ATOM 1868 N N . ASN A 1 238 ? -17.679 3.275 14.841 1.00 91.31 238 ASN A N 1
ATOM 1869 C CA . ASN A 1 238 ? -16.605 2.713 15.652 1.00 91.31 238 ASN A CA 1
ATOM 1870 C C . ASN A 1 238 ? -15.478 2.113 14.791 1.00 91.31 238 ASN A C 1
ATOM 1872 O O . ASN A 1 238 ? -14.307 2.282 15.120 1.00 91.31 238 ASN A O 1
ATOM 1876 N N . THR A 1 239 ? -15.806 1.468 13.666 1.00 91.00 239 THR A N 1
ATOM 1877 C CA . THR A 1 239 ? -14.827 0.938 12.704 1.00 91.00 239 THR A CA 1
ATOM 1878 C C . THR A 1 239 ? -14.017 2.058 12.060 1.00 91.00 239 THR A C 1
ATOM 1880 O O . THR A 1 239 ? -12.790 1.973 12.032 1.00 91.00 239 THR A O 1
ATOM 1883 N N . VAL A 1 240 ? -14.670 3.123 11.573 1.00 92.19 240 VAL A N 1
ATOM 1884 C CA . VAL A 1 240 ? -13.961 4.282 10.998 1.00 92.19 240 VAL A CA 1
ATOM 1885 C C . VAL A 1 240 ? -13.045 4.911 12.047 1.00 92.19 240 VAL A C 1
ATOM 1887 O O . VAL A 1 240 ? -11.884 5.189 11.754 1.00 92.19 240 VAL A O 1
ATOM 1890 N N . ALA A 1 241 ? -13.544 5.092 13.273 1.00 90.00 241 ALA A N 1
ATOM 1891 C CA . ALA A 1 241 ? -12.784 5.687 14.360 1.00 90.00 241 ALA A CA 1
ATOM 1892 C C . ALA A 1 241 ? -11.560 4.849 14.755 1.00 90.00 241 ALA A C 1
ATOM 1894 O O . ALA A 1 241 ? -10.445 5.367 14.814 1.00 90.00 241 ALA A O 1
ATOM 1895 N N . GLY A 1 242 ? -11.753 3.547 14.984 1.00 87.50 242 GLY A N 1
ATOM 1896 C CA . GLY A 1 242 ? -10.668 2.624 15.311 1.00 87.50 242 GLY A CA 1
ATOM 1897 C C . GLY A 1 242 ? -9.601 2.599 14.220 1.00 87.50 242 GLY A C 1
ATOM 1898 O O . GLY A 1 242 ? -8.422 2.786 14.508 1.00 87.50 242 GLY A O 1
ATOM 1899 N N . PHE A 1 243 ? -10.020 2.488 12.955 1.00 89.19 243 PHE A N 1
ATOM 1900 C CA . PHE A 1 243 ? -9.094 2.490 11.827 1.00 89.19 243 PHE A CA 1
ATOM 1901 C C . PHE A 1 243 ? -8.318 3.809 11.709 1.00 89.19 243 PHE A C 1
ATOM 1903 O O . PHE A 1 243 ? -7.112 3.798 11.473 1.00 89.19 243 PHE A O 1
ATOM 1910 N N . ALA A 1 244 ? -8.981 4.952 11.895 1.00 88.56 244 ALA A N 1
ATOM 1911 C CA . ALA A 1 244 ? -8.330 6.257 11.868 1.00 88.56 244 ALA A CA 1
ATOM 1912 C C . ALA A 1 244 ? -7.282 6.406 12.979 1.00 88.56 244 ALA A C 1
ATOM 1914 O O . ALA A 1 244 ? -6.178 6.877 12.706 1.00 88.56 244 ALA A O 1
ATOM 1915 N N . MET A 1 245 ? -7.602 5.996 14.211 1.00 85.31 245 MET A N 1
ATOM 1916 C CA . MET A 1 245 ? -6.658 6.035 15.332 1.00 85.31 245 MET A CA 1
ATOM 1917 C C . MET A 1 245 ? -5.455 5.131 15.082 1.00 85.31 245 MET A C 1
ATOM 1919 O O . MET A 1 245 ? -4.323 5.574 15.266 1.00 85.31 245 MET A O 1
ATOM 1923 N N . ASP A 1 246 ? -5.674 3.912 14.590 1.00 84.81 246 ASP A N 1
ATOM 1924 C CA . ASP A 1 246 ? -4.582 3.007 14.235 1.00 84.81 246 ASP A CA 1
ATOM 1925 C C . ASP A 1 246 ? -3.725 3.594 13.105 1.00 84.81 246 ASP A C 1
ATOM 1927 O O . ASP A 1 246 ? -2.494 3.500 13.137 1.00 84.81 246 ASP A O 1
ATOM 1931 N N . LEU A 1 247 ? -4.356 4.210 12.097 1.00 85.88 247 LEU A N 1
ATOM 1932 C CA . LEU A 1 247 ? -3.668 4.806 10.954 1.00 85.88 247 LEU A CA 1
ATOM 1933 C C . LEU A 1 247 ? -2.801 5.990 11.370 1.00 85.88 247 LEU A C 1
ATOM 1935 O O . LEU A 1 247 ? -1.635 6.062 10.979 1.00 85.88 247 LEU A O 1
ATOM 1939 N N . MET A 1 248 ? -3.345 6.878 12.201 1.00 85.00 248 MET A N 1
ATOM 1940 C CA . MET A 1 248 ? -2.600 7.994 12.772 1.00 85.00 248 MET A CA 1
ATOM 1941 C C . MET A 1 248 ? -1.501 7.496 13.713 1.00 85.00 248 MET A C 1
ATOM 1943 O O . MET A 1 248 ? -0.365 7.941 13.597 1.00 85.00 248 MET A O 1
ATOM 1947 N N . GLY A 1 249 ? -1.779 6.524 14.584 1.00 81.50 249 GLY A N 1
ATOM 1948 C CA . GLY A 1 249 ? -0.784 5.952 15.493 1.00 81.50 249 GLY A CA 1
ATOM 1949 C C . GLY A 1 249 ? 0.404 5.339 14.750 1.00 81.50 249 GLY A C 1
ATOM 1950 O O . GLY A 1 249 ? 1.557 5.617 15.081 1.00 81.50 249 GLY A O 1
ATOM 1951 N N . LYS A 1 250 ? 0.141 4.563 13.691 1.00 80.44 250 LYS A N 1
ATOM 1952 C CA . LYS A 1 250 ? 1.209 3.999 12.861 1.00 80.44 250 LYS A CA 1
ATOM 1953 C C . LYS A 1 250 ? 1.914 5.077 12.054 1.00 80.44 250 LYS A C 1
ATOM 1955 O O . LYS A 1 250 ? 3.130 5.115 12.114 1.00 80.44 250 LYS A O 1
ATOM 1960 N N . GLY A 1 251 ? 1.209 5.991 11.387 1.00 73.88 251 GLY A N 1
ATOM 1961 C CA . GLY A 1 251 ? 1.787 7.017 10.501 1.00 73.88 251 GLY A CA 1
ATOM 1962 C C . GLY A 1 251 ? 2.800 7.987 11.134 1.00 73.88 251 GLY A C 1
ATOM 1963 O O . GLY A 1 251 ? 3.511 8.660 10.393 1.00 73.88 251 GLY A O 1
ATOM 1964 N N . HIS A 1 252 ? 2.916 8.014 12.467 1.00 69.25 252 HIS A N 1
ATOM 1965 C CA . HIS A 1 252 ? 3.919 8.790 13.215 1.00 69.25 252 HIS A CA 1
ATOM 1966 C C . HIS A 1 252 ? 5.094 7.950 13.760 1.00 69.25 252 HIS A C 1
ATOM 1968 O O . HIS A 1 252 ? 5.993 8.491 14.406 1.00 69.25 252 HIS A O 1
ATOM 1974 N N . SER A 1 253 ? 5.110 6.630 13.541 1.00 61.34 253 SER A N 1
ATOM 1975 C CA . SER A 1 253 ? 6.185 5.747 14.009 1.00 61.34 253 SER A CA 1
ATOM 1976 C C . SER A 1 253 ? 7.406 5.761 13.075 1.00 61.34 253 SER A C 1
ATOM 1978 O O . SER A 1 253 ? 7.290 5.867 11.857 1.00 61.34 253 SER A O 1
ATOM 1980 N N . SER A 1 254 ? 8.608 5.597 13.633 1.00 50.88 254 SER A N 1
ATOM 1981 C CA . SER A 1 254 ? 9.868 5.600 12.873 1.00 50.88 254 SER A CA 1
ATOM 1982 C C . SER A 1 254 ? 10.136 4.324 12.054 1.00 50.88 254 SER A C 1
ATOM 1984 O O . SER A 1 254 ? 11.112 4.287 11.312 1.00 50.88 254 SER A O 1
ATOM 1986 N N . ASN A 1 255 ? 9.281 3.294 12.150 1.00 54.56 255 ASN A N 1
ATOM 1987 C CA . ASN A 1 255 ? 9.472 1.972 11.526 1.00 54.56 255 ASN A CA 1
ATOM 1988 C C . ASN A 1 255 ? 8.372 1.612 10.500 1.00 54.56 255 ASN A C 1
ATOM 1990 O O . ASN A 1 255 ? 8.041 0.437 10.309 1.00 54.56 255 ASN A O 1
ATOM 1994 N N . ASN A 1 256 ? 7.820 2.610 9.806 1.00 63.31 256 ASN A N 1
ATOM 1995 C CA . ASN A 1 256 ? 6.676 2.491 8.887 1.00 63.31 256 ASN A CA 1
ATOM 1996 C C . ASN A 1 256 ? 7.002 1.916 7.500 1.00 63.31 256 ASN A C 1
ATOM 1998 O O . ASN A 1 256 ? 6.456 2.357 6.488 1.00 63.31 256 ASN A O 1
ATOM 2002 N N . GLY A 1 257 ? 7.900 0.936 7.458 1.00 68.25 257 GLY A N 1
ATOM 2003 C CA . GLY A 1 257 ? 8.256 0.222 6.242 1.00 68.25 257 GLY A CA 1
ATOM 2004 C C . GLY A 1 257 ? 7.166 -0.765 5.836 1.00 68.25 257 GLY A C 1
ATOM 2005 O O . GLY A 1 257 ? 6.965 -1.748 6.560 1.00 68.25 257 GLY A O 1
ATOM 2006 N N . PHE A 1 258 ? 6.517 -0.546 4.694 1.00 71.69 258 PHE A N 1
ATOM 2007 C CA . PHE A 1 258 ? 5.619 -1.518 4.072 1.00 71.69 258 PHE A CA 1
ATOM 2008 C C . PHE A 1 258 ? 6.254 -2.157 2.840 1.00 71.69 258 PHE A C 1
ATOM 2010 O O . PHE A 1 258 ? 7.121 -1.573 2.190 1.00 71.69 258 PHE A O 1
ATOM 2017 N N . ASP A 1 259 ? 5.821 -3.377 2.544 1.00 71.19 259 ASP A N 1
ATOM 2018 C CA . ASP A 1 259 ? 6.318 -4.171 1.429 1.00 71.19 259 ASP A CA 1
ATOM 2019 C C . ASP A 1 259 ? 5.162 -4.478 0.485 1.00 71.19 259 ASP A C 1
ATOM 2021 O O . ASP A 1 259 ? 4.109 -4.975 0.895 1.00 71.19 259 ASP A O 1
ATOM 2025 N N . PHE A 1 260 ? 5.353 -4.138 -0.783 1.00 71.19 260 PHE A N 1
ATOM 2026 C CA . PHE A 1 260 ? 4.332 -4.311 -1.795 1.00 71.19 260 PHE A CA 1
ATOM 2027 C C . PHE A 1 260 ? 4.411 -5.722 -2.368 1.00 71.19 260 PHE A C 1
ATOM 2029 O O . PHE A 1 260 ? 5.439 -6.137 -2.908 1.00 71.19 260 PHE A O 1
ATOM 2036 N N . LYS A 1 261 ? 3.301 -6.452 -2.271 1.00 72.38 261 LYS A N 1
ATOM 2037 C CA . LYS A 1 261 ? 3.181 -7.806 -2.799 1.00 72.38 261 LYS A CA 1
ATOM 2038 C C . LYS A 1 261 ? 2.455 -7.786 -4.134 1.00 72.38 261 LYS A C 1
ATOM 2040 O O . LYS A 1 261 ? 1.292 -7.403 -4.219 1.00 72.38 261 LYS A O 1
ATOM 2045 N N . LEU A 1 262 ? 3.150 -8.221 -5.176 1.00 65.44 262 LEU A N 1
ATOM 2046 C CA . LEU A 1 262 ? 2.597 -8.419 -6.506 1.00 65.44 262 LEU A CA 1
ATOM 2047 C C . LEU A 1 262 ? 2.089 -9.859 -6.635 1.00 65.44 262 LEU A C 1
ATOM 2049 O O . LEU A 1 262 ? 2.900 -10.789 -6.552 1.00 65.44 262 LEU A O 1
ATOM 2053 N N . PRO A 1 263 ? 0.784 -10.085 -6.868 1.00 63.16 263 PRO A N 1
ATOM 2054 C CA . PRO A 1 263 ? 0.315 -11.409 -7.247 1.00 63.16 263 PRO A CA 1
ATOM 2055 C C . PRO A 1 263 ? 0.888 -11.762 -8.622 1.00 63.16 263 PRO A C 1
ATOM 2057 O O . PRO A 1 263 ? 0.826 -10.949 -9.546 1.00 63.16 263 PRO A O 1
ATOM 2060 N N . ILE A 1 264 ? 1.426 -12.974 -8.786 1.00 62.16 264 ILE A N 1
ATOM 2061 C CA . ILE A 1 264 ? 1.797 -13.465 -10.117 1.00 62.16 264 ILE A CA 1
ATOM 2062 C C . ILE A 1 264 ? 0.586 -14.183 -10.725 1.00 62.16 264 ILE A C 1
ATOM 2064 O O . ILE A 1 264 ? 0.157 -15.207 -10.185 1.00 62.16 264 ILE A O 1
ATOM 2068 N N . PRO A 1 265 ? 0.040 -13.712 -11.863 1.00 53.97 265 PRO A N 1
ATOM 2069 C CA . PRO A 1 265 ? -1.056 -14.398 -12.536 1.00 53.97 265 PRO A CA 1
ATOM 2070 C C . PRO A 1 265 ? -0.724 -15.872 -12.811 1.00 53.97 265 PRO A C 1
ATOM 2072 O O . PRO A 1 265 ? 0.327 -16.190 -13.362 1.00 53.97 265 PRO A O 1
ATOM 2075 N N . GLY A 1 266 ? -1.628 -16.778 -12.429 1.00 58.19 266 GLY A N 1
ATOM 2076 C CA . GLY A 1 266 ? -1.476 -18.220 -12.659 1.00 58.19 266 GLY A CA 1
ATOM 2077 C C . GLY A 1 266 ? -0.590 -18.965 -11.650 1.00 58.19 266 GLY A C 1
ATOM 2078 O O . GLY A 1 266 ? -0.525 -20.192 -11.713 1.00 58.19 266 GLY A O 1
ATOM 2079 N N . LEU A 1 267 ? 0.043 -18.276 -10.691 1.00 60.69 267 LEU A N 1
ATOM 2080 C CA . LEU A 1 267 ? 0.819 -18.903 -9.615 1.00 60.69 267 LEU A CA 1
ATOM 2081 C C . LEU A 1 267 ? 0.219 -18.574 -8.237 1.00 60.69 267 LEU A C 1
ATOM 2083 O O . LEU A 1 267 ? -0.179 -17.437 -7.999 1.00 60.69 267 LEU A O 1
ATOM 2087 N N . PRO A 1 268 ? 0.192 -19.525 -7.282 1.00 65.94 268 PRO A N 1
ATOM 2088 C CA . PRO A 1 268 ? -0.256 -19.276 -5.911 1.00 65.94 268 PRO A CA 1
ATOM 2089 C C . PRO A 1 268 ? 0.848 -18.596 -5.078 1.00 65.94 268 PRO A C 1
ATOM 2091 O O . PRO A 1 268 ? 1.079 -18.965 -3.928 1.00 65.94 268 PRO A O 1
ATOM 2094 N N . ILE A 1 269 ? 1.601 -17.678 -5.688 1.00 66.06 269 ILE A N 1
ATOM 2095 C CA . ILE A 1 269 ? 2.758 -17.013 -5.090 1.00 66.06 269 ILE A CA 1
ATOM 2096 C C . ILE A 1 269 ? 2.595 -15.509 -5.291 1.00 66.06 269 ILE A C 1
ATOM 2098 O O . ILE A 1 269 ? 2.296 -15.039 -6.390 1.00 66.06 269 ILE A O 1
ATOM 2102 N N . GLU A 1 270 ? 2.835 -14.766 -4.219 1.00 70.12 270 GLU A N 1
ATOM 2103 C CA . GLU A 1 270 ? 2.983 -13.319 -4.245 1.00 70.12 270 GLU A CA 1
ATOM 2104 C C . GLU A 1 270 ? 4.468 -12.974 -4.157 1.00 70.12 270 GLU A C 1
ATOM 2106 O O . GLU A 1 270 ? 5.189 -13.523 -3.319 1.00 70.12 270 GLU A O 1
ATOM 2111 N N . VAL A 1 271 ? 4.933 -12.068 -5.014 1.00 71.25 271 VAL A N 1
ATOM 2112 C CA . VAL A 1 271 ? 6.308 -11.565 -4.970 1.00 71.25 271 VAL A CA 1
ATOM 2113 C C . VAL A 1 271 ? 6.324 -10.225 -4.266 1.00 71.25 271 VAL A C 1
ATOM 2115 O O . VAL A 1 271 ? 5.709 -9.259 -4.703 1.00 71.25 271 VAL A O 1
ATOM 2118 N N . SER A 1 272 ? 7.055 -10.197 -3.166 1.00 74.88 272 SER A N 1
ATOM 2119 C CA . SER A 1 272 ? 7.419 -8.989 -2.442 1.00 74.88 272 SER A CA 1
ATOM 2120 C C . SER A 1 272 ? 8.463 -8.202 -3.237 1.00 74.88 272 SER A C 1
ATOM 2122 O O . SER A 1 272 ? 9.436 -8.795 -3.717 1.00 74.88 272 SER A O 1
ATOM 2124 N N . LEU A 1 273 ? 8.288 -6.882 -3.367 1.00 73.75 273 LEU A N 1
ATOM 2125 C CA . LEU A 1 273 ? 9.310 -6.018 -3.970 1.00 73.75 273 LEU A CA 1
ATOM 2126 C C . LEU A 1 273 ? 10.614 -6.070 -3.168 1.00 73.75 273 LEU A C 1
ATOM 2128 O O . LEU A 1 273 ? 11.682 -6.160 -3.772 1.00 73.75 273 LEU A O 1
ATOM 2132 N N . GLY A 1 274 ? 10.524 -6.117 -1.834 1.00 72.94 274 GLY A N 1
ATOM 2133 C CA . GLY A 1 274 ? 11.685 -6.275 -0.954 1.00 72.94 274 GLY A CA 1
ATOM 2134 C C . GLY A 1 274 ? 12.429 -7.605 -1.124 1.00 72.94 274 GLY A C 1
ATOM 2135 O O . GLY A 1 274 ? 13.598 -7.693 -0.778 1.00 72.94 274 GLY A O 1
ATOM 2136 N N . ASN A 1 275 ? 11.792 -8.630 -1.701 1.00 75.69 275 ASN A N 1
ATOM 2137 C CA . ASN A 1 275 ? 12.390 -9.944 -1.955 1.00 75.69 275 ASN A CA 1
ATOM 2138 C C . ASN A 1 275 ? 12.518 -10.273 -3.447 1.00 75.69 275 ASN A C 1
ATOM 2140 O O . ASN A 1 275 ? 12.712 -11.437 -3.805 1.00 75.69 275 ASN A O 1
ATOM 2144 N N . LEU A 1 276 ? 12.433 -9.283 -4.339 1.00 77.81 276 LEU A N 1
ATOM 2145 C CA . LEU A 1 276 ? 12.489 -9.516 -5.784 1.00 77.81 276 LEU A CA 1
ATOM 2146 C C . LEU A 1 276 ? 13.799 -10.205 -6.224 1.00 77.81 276 LEU A C 1
ATOM 2148 O O . LEU A 1 276 ? 13.803 -10.956 -7.195 1.00 77.81 276 LEU A O 1
ATOM 2152 N N . TYR A 1 277 ? 14.894 -10.052 -5.475 1.00 77.06 277 TYR A N 1
ATOM 2153 C CA . TYR A 1 277 ? 16.144 -10.783 -5.724 1.00 77.06 277 TYR A CA 1
ATOM 2154 C C . TYR A 1 277 ? 15.982 -12.312 -5.592 1.00 77.06 277 TYR A C 1
ATOM 2156 O O . TYR A 1 277 ? 16.610 -13.070 -6.329 1.00 77.06 277 TYR A O 1
ATOM 2164 N N . THR A 1 278 ? 15.087 -12.796 -4.723 1.00 75.69 278 THR A N 1
ATOM 2165 C CA . THR A 1 278 ? 14.786 -14.237 -4.603 1.00 75.69 278 THR A CA 1
ATOM 2166 C C . THR A 1 278 ? 14.115 -14.784 -5.867 1.00 75.69 278 THR A C 1
ATOM 2168 O O . THR A 1 278 ? 14.322 -15.941 -6.243 1.00 75.69 278 THR A O 1
ATOM 2171 N N . PHE A 1 279 ? 13.376 -13.931 -6.586 1.00 74.19 279 PHE A N 1
ATOM 2172 C CA . PHE A 1 279 ? 12.735 -14.273 -7.853 1.00 74.19 279 PHE A CA 1
ATOM 2173 C C . PHE A 1 279 ? 13.756 -14.532 -8.973 1.00 74.19 279 PHE A C 1
ATOM 2175 O O . PHE A 1 279 ? 13.499 -15.347 -9.861 1.00 74.19 279 PHE A O 1
ATOM 2182 N N . ALA A 1 280 ? 14.952 -13.934 -8.909 1.00 76.00 280 ALA A N 1
ATOM 2183 C CA . ALA A 1 280 ? 16.034 -14.225 -9.852 1.00 76.00 280 ALA A CA 1
ATOM 2184 C C . ALA A 1 280 ? 16.471 -15.697 -9.802 1.00 76.00 280 ALA A C 1
ATOM 2186 O O . ALA A 1 280 ? 16.665 -16.324 -10.847 1.00 76.00 280 ALA A O 1
ATOM 2187 N N . GLY A 1 281 ? 16.533 -16.291 -8.604 1.00 77.62 281 GLY A N 1
ATOM 2188 C CA . GLY A 1 281 ? 16.812 -17.719 -8.430 1.00 77.62 281 GLY A CA 1
ATOM 2189 C C . GLY A 1 281 ? 15.738 -18.613 -9.057 1.00 77.62 281 GLY A C 1
ATOM 2190 O O . GLY A 1 281 ? 16.057 -19.623 -9.695 1.00 77.62 281 GLY A O 1
ATOM 2191 N N . LEU A 1 282 ? 14.466 -18.213 -8.951 1.00 78.12 282 LEU A N 1
ATOM 2192 C CA . LEU A 1 282 ? 13.353 -18.913 -9.591 1.00 78.12 282 LEU A CA 1
ATOM 2193 C C . LEU A 1 282 ? 13.448 -18.835 -11.122 1.00 78.12 282 LEU A C 1
ATOM 2195 O O . LEU A 1 282 ? 13.366 -19.869 -11.784 1.00 78.12 282 LEU A O 1
ATOM 2199 N N . ILE A 1 283 ? 13.686 -17.646 -11.686 1.00 80.94 283 ILE A N 1
ATOM 2200 C CA . ILE A 1 283 ? 13.877 -17.467 -13.136 1.00 80.94 283 ILE A CA 1
ATOM 2201 C C . ILE A 1 283 ? 15.049 -18.319 -13.636 1.00 80.94 283 ILE A C 1
ATOM 2203 O O . ILE A 1 283 ? 14.910 -19.042 -14.625 1.00 80.94 283 ILE A O 1
ATOM 2207 N N . ASN A 1 284 ? 16.188 -18.282 -12.940 1.00 83.75 284 ASN A N 1
ATOM 2208 C CA . ASN A 1 284 ? 17.361 -19.081 -13.291 1.00 83.75 284 ASN A CA 1
ATOM 2209 C C . ASN A 1 284 ? 17.049 -20.589 -13.272 1.00 83.75 284 ASN A C 1
ATOM 2211 O O . ASN A 1 284 ? 17.501 -21.326 -14.144 1.00 83.75 284 ASN A O 1
ATOM 2215 N N . THR A 1 285 ? 16.227 -21.048 -12.327 1.00 83.62 285 THR A N 1
ATOM 2216 C CA . THR A 1 285 ? 15.811 -22.457 -12.246 1.00 83.62 285 THR A CA 1
ATOM 2217 C C . THR A 1 285 ? 14.874 -22.850 -13.392 1.00 83.62 285 THR A C 1
ATOM 2219 O O . THR A 1 285 ? 15.037 -23.919 -13.974 1.00 83.62 285 THR A O 1
ATOM 2222 N N . LEU A 1 286 ? 13.901 -21.998 -13.732 1.00 80.25 286 LEU A N 1
ATOM 2223 C CA . LEU A 1 286 ? 12.873 -22.310 -14.730 1.00 80.25 286 LEU A CA 1
ATOM 2224 C C . LEU A 1 286 ? 13.378 -22.188 -16.172 1.00 80.25 286 LEU A C 1
ATOM 2226 O O . LEU A 1 286 ? 13.093 -23.049 -17.000 1.00 80.25 286 LEU A O 1
ATOM 2230 N N . ILE A 1 287 ? 14.107 -21.112 -16.480 1.00 85.75 287 ILE A N 1
ATOM 2231 C CA . ILE A 1 287 ? 14.505 -20.758 -17.853 1.00 85.75 287 ILE A CA 1
ATOM 2232 C C . ILE A 1 287 ? 15.983 -20.369 -17.982 1.00 85.75 287 ILE A C 1
ATOM 2234 O O . ILE A 1 287 ? 16.430 -20.020 -19.075 1.00 85.75 287 ILE A O 1
ATOM 2238 N N . GLY A 1 288 ? 16.775 -20.465 -16.908 1.00 87.19 288 GLY A N 1
ATOM 2239 C CA . GLY A 1 288 ? 18.177 -20.034 -16.906 1.00 87.19 288 GLY A CA 1
ATOM 2240 C C . GLY A 1 288 ? 19.054 -20.769 -17.915 1.00 87.19 288 GLY A C 1
ATOM 2241 O O . GLY A 1 288 ? 19.934 -20.151 -18.505 1.00 87.19 288 GLY A O 1
ATOM 2242 N N . ASN A 1 289 ? 18.789 -22.051 -18.191 1.00 87.38 289 ASN A N 1
ATOM 2243 C CA . ASN A 1 289 ? 19.492 -22.772 -19.259 1.00 87.38 289 ASN A CA 1
ATOM 2244 C C . ASN A 1 289 ? 19.203 -22.162 -20.637 1.00 87.38 289 ASN A C 1
ATOM 2246 O O . ASN A 1 289 ? 20.133 -21.943 -21.403 1.00 87.38 289 ASN A O 1
ATOM 2250 N N . GLY A 1 290 ? 17.941 -21.825 -20.927 1.00 87.12 290 GLY A N 1
ATOM 2251 C CA . GLY A 1 290 ? 17.566 -21.150 -22.172 1.00 87.12 290 GLY A CA 1
ATOM 2252 C C . GLY A 1 290 ? 18.232 -19.780 -22.310 1.00 87.12 290 GLY A C 1
ATOM 2253 O O . GLY A 1 290 ? 18.748 -19.460 -23.372 1.00 87.12 290 GLY A O 1
ATOM 2254 N N . ILE A 1 291 ? 18.303 -19.014 -21.217 1.00 89.62 291 ILE A N 1
ATOM 2255 C CA . ILE A 1 291 ? 18.976 -17.704 -21.171 1.00 89.62 291 ILE A CA 1
ATOM 2256 C C . ILE A 1 291 ? 20.492 -17.838 -21.409 1.00 89.62 291 ILE A C 1
ATOM 2258 O O . ILE A 1 291 ? 21.084 -17.058 -22.154 1.00 89.62 291 ILE A O 1
ATOM 2262 N N . LYS A 1 292 ? 21.140 -18.829 -20.783 1.00 88.75 292 LYS A N 1
ATOM 2263 C CA . LYS A 1 292 ? 22.595 -19.058 -20.885 1.00 88.75 292 LYS A CA 1
ATOM 2264 C C . LYS A 1 292 ? 23.034 -19.596 -22.245 1.00 88.75 292 LYS A C 1
ATOM 2266 O O . LYS A 1 292 ? 24.191 -19.411 -22.607 1.00 88.75 292 LYS A O 1
ATOM 2271 N N . LEU A 1 293 ? 22.142 -20.278 -22.964 1.00 90.44 293 LEU A N 1
ATOM 2272 C CA . LEU A 1 293 ? 22.434 -20.819 -24.289 1.00 90.44 293 LEU A CA 1
ATOM 2273 C C . LEU A 1 293 ? 22.532 -19.732 -25.360 1.00 90.44 293 LEU A C 1
ATOM 2275 O O . LEU A 1 293 ? 23.254 -19.936 -26.324 1.00 90.44 293 LEU A O 1
ATOM 2279 N N . VAL A 1 294 ? 21.860 -18.588 -25.197 1.00 92.69 294 VAL A N 1
ATOM 2280 C CA . VAL A 1 294 ? 21.925 -17.509 -26.191 1.00 92.69 294 VAL A CA 1
ATOM 2281 C C . VAL A 1 294 ? 23.270 -16.790 -26.109 1.00 92.69 294 VAL A C 1
ATOM 2283 O O . VAL A 1 294 ? 23.576 -16.100 -25.131 1.00 92.69 294 VAL A O 1
ATOM 2286 N N . ASN A 1 295 ? 24.081 -16.911 -27.155 1.00 93.88 295 ASN A N 1
ATOM 2287 C CA . ASN A 1 295 ? 25.414 -16.336 -27.181 1.00 93.88 295 ASN A CA 1
ATOM 2288 C C . ASN A 1 295 ? 25.415 -14.922 -27.783 1.00 93.88 295 ASN A C 1
ATOM 2290 O O . ASN A 1 295 ? 25.308 -14.726 -28.996 1.00 93.88 295 ASN A O 1
ATOM 2294 N N . LEU A 1 296 ? 25.642 -13.921 -26.928 1.00 96.00 296 LEU A N 1
ATOM 2295 C CA . LEU A 1 296 ? 25.722 -12.515 -27.333 1.00 96.00 296 LEU A CA 1
ATOM 2296 C C . LEU A 1 296 ? 26.884 -12.207 -28.304 1.00 96.00 296 LEU A C 1
ATOM 2298 O O . LEU A 1 296 ? 26.851 -11.183 -28.976 1.00 96.00 296 LEU A O 1
ATOM 2302 N N . ASP A 1 297 ? 27.901 -13.063 -28.443 1.00 95.06 297 ASP A N 1
ATOM 2303 C CA . ASP A 1 297 ? 28.978 -12.838 -29.426 1.00 95.06 297 ASP A CA 1
ATOM 2304 C C . ASP A 1 297 ? 28.485 -12.973 -30.884 1.00 95.06 297 ASP A C 1
ATOM 2306 O O . ASP A 1 297 ? 29.077 -12.410 -31.816 1.00 95.06 297 ASP A O 1
ATOM 2310 N N . ASN A 1 298 ? 27.357 -13.668 -31.069 1.00 94.62 298 ASN A N 1
ATOM 2311 C CA . ASN A 1 298 ? 26.755 -13.977 -32.362 1.00 94.62 298 ASN A CA 1
ATOM 2312 C C . ASN A 1 298 ? 25.681 -12.967 -32.800 1.00 94.62 298 ASN A C 1
ATOM 2314 O O . ASN A 1 298 ? 25.052 -13.169 -33.842 1.00 94.62 298 ASN A O 1
ATOM 2318 N N . ILE A 1 299 ? 25.464 -11.878 -32.051 1.00 94.56 299 ILE A N 1
ATOM 2319 C CA . ILE A 1 299 ? 24.487 -10.836 -32.408 1.00 94.56 299 ILE A CA 1
ATOM 2320 C C . ILE A 1 299 ? 24.708 -10.362 -33.851 1.00 94.56 299 ILE A C 1
ATOM 2322 O O . ILE A 1 299 ? 25.836 -10.095 -34.275 1.00 94.56 299 ILE A O 1
ATOM 2326 N N . GLY A 1 300 ? 23.606 -10.253 -34.597 1.00 86.12 300 GLY A N 1
ATOM 2327 C CA . GLY A 1 300 ? 23.605 -9.856 -36.006 1.00 86.12 300 GLY A CA 1
ATOM 2328 C C . GLY A 1 300 ? 23.737 -11.022 -36.994 1.00 86.12 300 GLY A C 1
ATOM 2329 O O . GLY A 1 300 ? 23.633 -10.795 -38.195 1.00 86.12 300 GLY A O 1
ATOM 2330 N N . THR A 1 301 ? 23.904 -12.261 -36.522 1.00 90.38 301 THR A N 1
ATOM 2331 C CA . THR A 1 301 ? 23.978 -13.472 -37.364 1.00 90.38 301 THR A CA 1
ATOM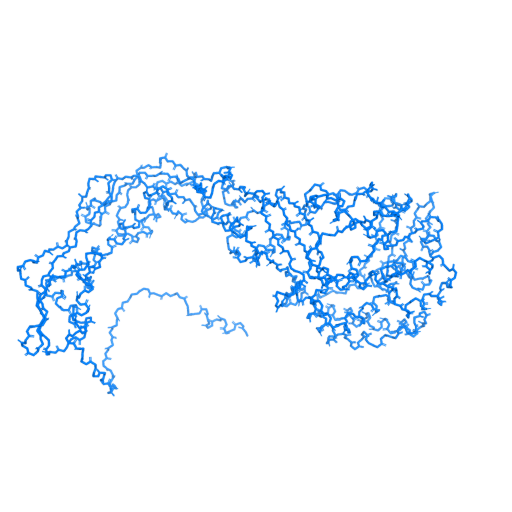 2332 C C . THR A 1 301 ? 22.684 -14.288 -37.313 1.00 90.38 301 THR A C 1
ATOM 2334 O O . THR A 1 301 ? 21.843 -14.059 -36.446 1.00 90.38 301 THR A O 1
ATOM 2337 N N . ASP A 1 302 ? 22.522 -15.255 -38.216 1.00 92.50 302 ASP A N 1
ATOM 2338 C CA . ASP A 1 302 ? 21.391 -16.201 -38.187 1.00 92.50 302 ASP A CA 1
ATOM 2339 C C . ASP A 1 302 ? 21.460 -17.144 -36.980 1.00 92.50 302 ASP A C 1
ATOM 2341 O O . ASP A 1 302 ? 20.447 -17.650 -36.505 1.00 92.50 302 ASP A O 1
ATOM 2345 N N . HIS A 1 303 ? 22.664 -17.383 -36.457 1.00 94.06 303 HIS A N 1
ATOM 2346 C CA . HIS A 1 303 ? 22.851 -18.228 -35.287 1.00 94.06 303 HIS A CA 1
ATOM 2347 C C . HIS A 1 303 ? 22.197 -17.612 -34.045 1.00 94.06 303 HIS A C 1
ATOM 2349 O O . HIS A 1 303 ? 21.420 -18.287 -33.377 1.00 94.06 303 HIS A O 1
ATOM 2355 N N . PHE A 1 304 ? 22.434 -16.321 -33.793 1.00 95.38 304 PHE A N 1
ATOM 2356 C CA . PHE A 1 304 ? 21.772 -15.607 -32.698 1.00 95.38 304 PHE A CA 1
ATOM 2357 C C . PHE A 1 304 ? 20.249 -15.583 -32.866 1.00 95.38 304 PHE A C 1
ATOM 2359 O O . PHE A 1 304 ? 19.524 -15.795 -31.899 1.00 95.38 304 PHE A O 1
ATOM 2366 N N . ASP A 1 305 ? 19.755 -15.370 -34.088 1.00 93.88 305 ASP A N 1
ATOM 2367 C CA . ASP A 1 305 ? 18.314 -15.353 -34.357 1.00 93.88 305 ASP A CA 1
ATOM 2368 C C . ASP A 1 305 ? 17.665 -16.700 -34.028 1.00 93.88 305 ASP A C 1
ATOM 2370 O O . ASP A 1 305 ? 16.620 -16.737 -33.384 1.00 93.88 305 ASP A O 1
ATOM 2374 N N . ASN A 1 306 ? 18.301 -17.808 -34.415 1.00 95.44 306 ASN A N 1
ATOM 2375 C CA . ASN A 1 306 ? 17.818 -19.149 -34.094 1.00 95.44 306 ASN A CA 1
ATOM 2376 C C . ASN A 1 306 ? 17.817 -19.405 -32.579 1.00 95.44 306 ASN A C 1
ATOM 2378 O O . ASN A 1 306 ? 16.851 -19.951 -32.046 1.00 95.44 306 ASN A O 1
ATOM 2382 N N . GLU A 1 307 ? 18.870 -18.993 -31.867 1.00 95.56 307 GLU A N 1
ATOM 2383 C CA . GLU A 1 307 ? 18.940 -19.102 -30.405 1.00 95.56 307 GLU A CA 1
ATOM 2384 C C . GLU A 1 307 ? 17.844 -18.277 -29.715 1.00 95.56 307 GLU A C 1
ATOM 2386 O O . GLU A 1 307 ? 17.150 -18.785 -28.830 1.00 95.56 307 GLU A O 1
ATOM 2391 N N . TRP A 1 308 ? 17.628 -17.036 -30.161 1.00 95.25 308 TRP A N 1
ATOM 2392 C CA . TRP A 1 308 ? 16.565 -16.171 -29.658 1.00 95.25 308 TRP A CA 1
ATOM 2393 C C . TRP A 1 308 ? 15.172 -16.743 -29.932 1.00 95.25 308 TRP A C 1
ATOM 2395 O O . TRP A 1 308 ? 14.356 -16.800 -29.017 1.00 95.25 308 TRP A O 1
ATOM 2405 N N . GLN A 1 309 ? 14.887 -17.197 -31.155 1.00 94.44 309 GLN A N 1
ATOM 2406 C CA . GLN A 1 309 ? 13.574 -17.752 -31.499 1.00 94.44 309 GLN A CA 1
ATOM 2407 C C . GLN A 1 309 ? 13.269 -19.027 -30.707 1.00 94.44 309 GLN A C 1
ATOM 2409 O O . GLN A 1 309 ? 12.144 -19.206 -30.232 1.00 94.44 309 GLN A O 1
ATOM 2414 N N . ASN A 1 310 ? 14.275 -19.880 -30.490 1.00 94.12 310 ASN A N 1
ATOM 2415 C CA . ASN A 1 310 ? 14.143 -21.053 -29.628 1.00 94.12 310 ASN A CA 1
ATOM 2416 C C . ASN A 1 310 ? 13.829 -20.653 -28.179 1.00 94.12 310 ASN A C 1
ATOM 2418 O O . ASN A 1 310 ? 12.920 -21.222 -27.564 1.00 94.12 310 ASN A O 1
ATOM 2422 N N . PHE A 1 311 ? 14.539 -19.655 -27.643 1.00 94.88 311 PHE A N 1
ATOM 2423 C CA . PHE A 1 311 ? 14.265 -19.108 -26.315 1.00 94.88 311 PHE A CA 1
ATOM 2424 C C . PHE A 1 311 ? 12.848 -18.525 -26.224 1.00 94.88 311 PHE A C 1
ATOM 2426 O O . PHE A 1 311 ? 12.083 -18.922 -25.347 1.00 94.88 311 PHE A O 1
ATOM 2433 N N . LEU A 1 312 ? 12.474 -17.635 -27.146 1.00 94.12 312 LEU A N 1
ATOM 2434 C CA . LEU A 1 312 ? 11.193 -16.930 -27.148 1.00 94.12 312 LEU A CA 1
ATOM 2435 C C . LEU A 1 312 ? 10.012 -17.899 -27.278 1.00 94.12 312 LEU A C 1
ATOM 2437 O O . LEU A 1 312 ? 9.035 -17.769 -26.546 1.00 94.12 312 LEU A O 1
ATOM 2441 N N . THR A 1 313 ? 10.124 -18.910 -28.143 1.00 91.81 313 THR A N 1
ATOM 2442 C CA . THR A 1 313 ? 9.098 -19.954 -28.306 1.00 91.81 313 THR A CA 1
ATOM 2443 C C . THR A 1 313 ? 8.951 -20.795 -27.039 1.00 91.81 313 THR A C 1
ATOM 2445 O O . THR A 1 313 ? 7.835 -21.098 -26.617 1.00 91.81 313 THR A O 1
ATOM 2448 N N . THR A 1 314 ? 10.069 -21.152 -26.399 1.00 90.69 314 THR A N 1
ATOM 2449 C CA . THR A 1 314 ? 10.051 -21.895 -25.130 1.00 90.69 314 THR A CA 1
ATOM 2450 C C . THR A 1 314 ? 9.412 -21.060 -24.022 1.00 90.69 314 THR A C 1
ATOM 2452 O O . THR A 1 314 ? 8.556 -21.552 -23.288 1.00 90.69 314 THR A O 1
ATOM 2455 N N . PHE A 1 315 ? 9.786 -19.784 -23.926 1.00 89.38 315 PHE A N 1
ATOM 2456 C CA . PHE A 1 315 ? 9.241 -18.845 -22.954 1.00 89.38 315 PHE A CA 1
ATOM 2457 C C . PHE A 1 315 ? 7.735 -18.620 -23.149 1.00 89.38 315 PHE A C 1
ATOM 2459 O O . PHE A 1 315 ? 6.979 -18.724 -22.185 1.00 89.38 315 PHE A O 1
ATOM 2466 N N . ASP A 1 316 ? 7.277 -18.395 -24.384 1.00 90.12 316 ASP A N 1
ATOM 2467 C CA . ASP A 1 316 ? 5.850 -18.254 -24.696 1.00 90.12 316 ASP A CA 1
ATOM 2468 C C . ASP A 1 316 ? 5.075 -19.546 -24.413 1.00 90.12 316 ASP A C 1
ATOM 2470 O O . ASP A 1 316 ? 3.981 -19.497 -23.859 1.00 90.12 316 ASP A O 1
ATOM 2474 N N . GLY A 1 317 ? 5.653 -20.713 -24.716 1.00 89.19 317 GLY A N 1
ATOM 2475 C CA . GLY A 1 317 ? 5.064 -22.010 -24.379 1.00 89.19 317 GLY A CA 1
ATOM 2476 C C . GLY A 1 317 ? 4.873 -22.196 -22.871 1.00 89.19 317 GLY A C 1
ATOM 2477 O O . GLY A 1 317 ? 3.804 -22.630 -22.432 1.00 89.19 317 GLY A O 1
ATOM 2478 N N . LEU A 1 318 ? 5.874 -21.812 -22.072 1.00 84.69 318 LEU A N 1
ATOM 2479 C CA . LEU A 1 318 ? 5.793 -21.825 -20.610 1.00 84.69 318 LEU A CA 1
ATOM 2480 C C . LEU A 1 318 ? 4.742 -20.836 -20.100 1.00 84.69 318 LEU A C 1
ATOM 2482 O O . LEU A 1 318 ? 3.871 -21.231 -19.326 1.00 84.69 318 LEU A O 1
ATOM 2486 N N . LEU A 1 319 ? 4.754 -19.584 -20.563 1.00 82.56 319 LEU A N 1
ATOM 2487 C CA . LEU A 1 319 ? 3.743 -18.598 -20.177 1.00 82.56 319 LEU A CA 1
ATOM 2488 C C . LEU A 1 319 ? 2.337 -19.054 -20.555 1.00 82.56 319 LEU A C 1
ATOM 2490 O O . LEU A 1 319 ? 1.449 -19.050 -19.710 1.00 82.56 319 LEU A O 1
ATOM 2494 N N . LYS A 1 320 ? 2.131 -19.543 -21.778 1.00 85.31 320 LYS A N 1
ATOM 2495 C CA . LYS A 1 320 ? 0.842 -20.077 -22.224 1.00 85.31 320 LYS A CA 1
ATOM 2496 C C . LYS A 1 320 ? 0.356 -21.220 -21.335 1.00 85.31 320 LYS A C 1
ATOM 2498 O O . LYS A 1 320 ? -0.842 -21.315 -21.087 1.00 85.31 320 LYS A O 1
ATOM 2503 N N . SER A 1 321 ? 1.258 -22.064 -20.831 1.00 83.56 321 SER A N 1
ATOM 2504 C CA . SER A 1 321 ? 0.896 -23.122 -19.880 1.00 83.56 321 SER A CA 1
ATOM 2505 C C . SER A 1 321 ? 0.458 -22.582 -18.511 1.00 83.56 321 SER A C 1
ATOM 2507 O O . SER A 1 321 ? -0.380 -23.203 -17.862 1.00 83.56 321 SER A O 1
ATOM 2509 N N . LEU A 1 322 ? 0.980 -21.422 -18.095 1.00 78.56 322 LEU A N 1
ATOM 2510 C CA . LEU A 1 322 ? 0.687 -20.787 -16.807 1.00 78.56 322 LEU A CA 1
ATOM 2511 C C . LEU A 1 322 ? -0.560 -19.894 -16.846 1.00 78.56 322 LEU A C 1
ATOM 2513 O O . LEU A 1 322 ? -1.397 -19.969 -15.951 1.00 78.56 322 LEU A O 1
ATOM 2517 N N . ILE A 1 323 ? -0.691 -19.050 -17.873 1.00 80.00 323 ILE A N 1
ATOM 2518 C CA . ILE A 1 323 ? -1.744 -18.023 -17.971 1.00 80.00 323 ILE A CA 1
ATOM 2519 C C . ILE A 1 323 ? -2.793 -18.319 -19.052 1.00 80.00 323 ILE A C 1
ATOM 2521 O O . ILE A 1 323 ? -3.738 -17.557 -19.224 1.00 80.00 323 ILE A O 1
ATOM 2525 N N . GLY A 1 324 ? -2.656 -19.428 -19.785 1.00 80.94 324 GLY A N 1
ATOM 2526 C CA . GLY A 1 324 ? -3.636 -19.901 -20.770 1.00 80.94 324 GLY A CA 1
ATOM 2527 C C . GLY A 1 324 ? -3.574 -19.223 -22.143 1.00 80.94 324 GLY A C 1
ATOM 2528 O O . GLY A 1 324 ? -4.278 -19.644 -23.062 1.00 80.94 324 GLY A O 1
ATOM 2529 N N . SER A 1 325 ? -2.723 -18.211 -22.325 1.00 83.25 325 SER A N 1
ATOM 2530 C CA . SER A 1 325 ? -2.619 -17.432 -23.564 1.00 83.25 325 SER A CA 1
ATOM 2531 C C . SER A 1 325 ? -1.172 -17.221 -24.006 1.00 83.25 325 SER A C 1
ATOM 2533 O O . SER A 1 325 ? -0.296 -16.985 -23.180 1.00 83.25 325 SER A O 1
ATOM 2535 N N . SER A 1 326 ? -0.946 -17.268 -25.322 1.00 87.19 326 SER A N 1
ATOM 2536 C CA . SER A 1 326 ? 0.307 -16.824 -25.949 1.00 87.19 326 SER A CA 1
ATOM 2537 C C . SER A 1 326 ? 0.357 -15.300 -25.941 1.00 87.19 326 SER A C 1
ATOM 2539 O O . SER A 1 326 ? -0.646 -14.657 -26.261 1.00 87.19 326 SER A O 1
ATOM 2541 N N . ILE A 1 327 ? 1.509 -14.732 -25.595 1.00 86.81 327 ILE A N 1
ATOM 2542 C CA . ILE A 1 327 ? 1.706 -13.281 -25.584 1.00 86.81 327 ILE A CA 1
ATOM 2543 C C . ILE A 1 327 ? 2.367 -12.786 -26.867 1.00 86.81 327 ILE A C 1
ATOM 2545 O O . ILE A 1 327 ? 2.131 -11.653 -27.268 1.00 86.81 327 ILE A O 1
ATOM 2549 N N . ILE A 1 328 ? 3.151 -13.628 -27.549 1.00 91.88 328 ILE A N 1
ATOM 2550 C CA . ILE A 1 328 ? 3.971 -13.187 -28.689 1.00 91.88 328 ILE A CA 1
ATOM 2551 C C . ILE A 1 328 ? 3.139 -12.787 -29.912 1.00 91.88 328 ILE A C 1
ATOM 2553 O O . ILE A 1 328 ? 3.566 -11.933 -30.678 1.00 91.88 328 ILE A O 1
ATOM 2557 N N . ASN A 1 329 ? 1.939 -13.349 -30.071 1.00 89.50 329 ASN A N 1
ATOM 2558 C CA . ASN A 1 329 ? 1.058 -13.073 -31.211 1.00 89.50 329 ASN A CA 1
ATOM 2559 C C . ASN A 1 329 ? 0.080 -11.914 -30.963 1.00 89.50 329 ASN A C 1
ATOM 2561 O O . ASN A 1 329 ? -0.784 -11.653 -31.800 1.00 89.50 329 ASN A O 1
ATOM 2565 N N . ILE A 1 330 ? 0.167 -11.241 -29.812 1.00 91.88 330 ILE A N 1
ATOM 2566 C CA . ILE A 1 330 ? -0.711 -10.112 -29.501 1.00 91.88 330 ILE A CA 1
ATOM 2567 C C . ILE A 1 330 ? -0.361 -8.954 -30.449 1.00 91.88 330 ILE A C 1
ATOM 2569 O O . ILE A 1 330 ? 0.795 -8.513 -30.448 1.00 91.88 330 ILE A O 1
ATOM 2573 N N . PRO A 1 331 ? -1.319 -8.459 -31.256 1.00 92.62 331 PRO A N 1
ATOM 2574 C CA . PRO A 1 331 ? -1.067 -7.360 -32.172 1.00 92.62 331 PRO A CA 1
ATOM 2575 C C . PRO A 1 331 ? -0.869 -6.050 -31.405 1.00 92.62 331 PRO A C 1
ATOM 2577 O O . PRO A 1 331 ? -1.611 -5.732 -30.477 1.00 92.62 331 PRO A O 1
ATOM 2580 N N . ILE A 1 332 ? 0.114 -5.272 -31.843 1.00 92.19 332 ILE A N 1
ATOM 2581 C CA . ILE A 1 332 ? 0.360 -3.898 -31.424 1.00 92.19 332 ILE A CA 1
ATOM 2582 C C . ILE A 1 332 ? 0.042 -3.017 -32.629 1.00 92.19 332 ILE A C 1
ATOM 2584 O O . ILE A 1 332 ? 0.780 -3.005 -33.614 1.00 92.19 332 ILE A O 1
ATOM 2588 N N . ASN A 1 333 ? -1.074 -2.298 -32.542 1.00 90.69 333 ASN A N 1
ATOM 2589 C CA . ASN A 1 333 ? -1.460 -1.282 -33.511 1.00 90.69 333 ASN A CA 1
ATOM 2590 C C . ASN A 1 333 ? -1.820 -0.006 -32.748 1.00 90.69 333 ASN A C 1
ATOM 2592 O O . ASN A 1 333 ? -2.872 0.067 -32.111 1.00 90.69 333 ASN A O 1
ATOM 2596 N N . ILE A 1 334 ? -0.897 0.953 -32.745 1.00 87.38 334 ILE A N 1
ATOM 2597 C CA . ILE A 1 334 ? -1.055 2.242 -32.067 1.00 87.38 334 ILE A CA 1
ATOM 2598 C C . ILE A 1 334 ? -0.961 3.330 -33.130 1.00 87.38 334 ILE A C 1
ATOM 2600 O O . ILE A 1 334 ? 0.042 3.409 -33.832 1.00 87.38 334 ILE A O 1
ATOM 2604 N N . ASP A 1 335 ? -1.971 4.192 -33.208 1.00 84.31 335 ASP A N 1
ATOM 2605 C CA . ASP A 1 335 ? -1.943 5.422 -33.999 1.00 84.31 335 ASP A CA 1
ATOM 2606 C C . ASP A 1 335 ? -2.209 6.605 -33.061 1.00 84.31 335 ASP A C 1
ATOM 2608 O O . ASP A 1 335 ? -3.309 6.762 -32.524 1.00 84.31 335 ASP A O 1
ATOM 2612 N N . ILE A 1 336 ? -1.177 7.413 -32.817 1.00 80.06 336 ILE A N 1
ATOM 2613 C CA . ILE A 1 336 ? -1.274 8.621 -31.998 1.00 80.06 336 ILE A CA 1
ATOM 2614 C C . ILE A 1 336 ? -1.493 9.802 -32.936 1.00 80.06 336 ILE A C 1
ATOM 2616 O O . ILE A 1 336 ? -0.545 10.358 -33.501 1.00 80.06 336 ILE A O 1
ATOM 2620 N N . SER A 1 337 ? -2.764 10.180 -33.085 1.00 72.38 337 SER A N 1
ATOM 2621 C CA . SER A 1 337 ? -3.214 11.376 -33.809 1.00 72.38 337 SER A CA 1
ATOM 2622 C C . SER A 1 337 ? -2.620 11.503 -35.219 1.00 72.38 337 SER A C 1
ATOM 2624 O O . SER A 1 337 ? -2.255 12.597 -35.651 1.00 72.38 337 SER A O 1
ATOM 2626 N N . GLY A 1 338 ? -2.445 10.381 -35.925 1.00 74.81 338 GLY A N 1
ATOM 2627 C CA . GLY A 1 338 ? -1.862 10.327 -37.263 1.00 74.81 338 GLY A CA 1
ATOM 2628 C C . GLY A 1 338 ? -0.384 10.712 -37.337 1.00 74.81 338 GLY A C 1
ATOM 2629 O O . GLY A 1 338 ? 0.136 10.815 -38.446 1.00 74.81 338 GLY A O 1
ATOM 2630 N N . THR A 1 339 ? 0.277 10.954 -36.198 1.00 77.25 339 THR A N 1
ATOM 2631 C CA . THR A 1 339 ? 1.656 11.462 -36.089 1.00 77.25 339 THR A CA 1
ATOM 2632 C C . THR A 1 339 ? 2.660 10.343 -35.861 1.00 77.25 339 THR A C 1
ATOM 2634 O O . THR A 1 339 ? 3.741 10.356 -36.445 1.00 77.25 339 THR A O 1
ATOM 2637 N N . LEU A 1 340 ? 2.305 9.363 -35.033 1.00 82.31 340 LEU A N 1
ATOM 2638 C CA . LEU A 1 340 ? 3.124 8.191 -34.759 1.00 82.31 340 LEU A CA 1
ATOM 2639 C C . LEU A 1 340 ? 2.263 6.947 -34.930 1.00 82.31 340 LEU A C 1
ATOM 2641 O O . LEU A 1 340 ? 1.225 6.819 -34.285 1.00 82.31 340 LEU A O 1
ATOM 2645 N N . LYS A 1 341 ? 2.715 6.042 -35.794 1.00 88.00 341 LYS A N 1
ATOM 2646 C CA . LYS A 1 341 ? 2.103 4.737 -36.013 1.00 88.00 341 LYS A CA 1
ATOM 2647 C C . LYS A 1 341 ? 3.058 3.647 -35.572 1.00 88.00 341 LYS A C 1
ATOM 2649 O O . LYS A 1 341 ? 4.233 3.678 -35.922 1.00 88.00 341 LYS A O 1
ATOM 2654 N N . VAL A 1 342 ? 2.552 2.673 -34.838 1.00 90.06 342 VAL A N 1
ATOM 2655 C CA . VAL A 1 342 ? 3.282 1.478 -34.418 1.00 90.06 342 VAL A CA 1
ATOM 2656 C C . VAL A 1 342 ? 2.515 0.279 -34.931 1.00 90.06 342 VAL A C 1
ATOM 2658 O O . VAL A 1 342 ? 1.332 0.150 -34.629 1.00 90.06 342 VAL A O 1
ATOM 2661 N N . ASN A 1 343 ? 3.186 -0.586 -35.686 1.00 92.12 343 ASN A N 1
ATOM 2662 C CA . ASN A 1 343 ? 2.600 -1.794 -36.246 1.00 92.12 343 ASN A CA 1
ATOM 2663 C C . ASN A 1 343 ? 3.515 -2.994 -36.005 1.00 92.12 343 ASN A C 1
ATOM 2665 O O . ASN A 1 343 ? 4.708 -2.953 -36.316 1.00 92.12 343 ASN A O 1
ATOM 2669 N N . GLY A 1 344 ? 2.924 -4.074 -35.505 1.00 93.81 344 GLY A N 1
ATOM 2670 C CA . GLY A 1 344 ? 3.563 -5.374 -35.359 1.00 93.81 344 GLY A CA 1
ATOM 2671 C C . GLY A 1 344 ? 2.880 -6.205 -34.282 1.00 93.81 344 GLY A C 1
ATOM 2672 O O . GLY A 1 344 ? 1.695 -6.033 -33.997 1.00 93.81 344 GLY A O 1
ATOM 2673 N N . THR A 1 345 ? 3.637 -7.087 -33.651 1.00 95.19 345 THR A N 1
ATOM 2674 C CA . THR A 1 345 ? 3.209 -7.912 -32.519 1.00 95.19 345 THR A CA 1
ATOM 2675 C C . THR A 1 345 ? 4.154 -7.748 -31.333 1.00 95.19 345 THR A C 1
ATOM 2677 O O . THR A 1 345 ? 5.279 -7.260 -31.468 1.00 95.19 345 THR A O 1
ATOM 2680 N N . VAL A 1 346 ? 3.722 -8.194 -30.152 1.00 93.56 346 VAL A N 1
ATOM 2681 C CA . VAL A 1 346 ? 4.586 -8.263 -28.961 1.00 93.56 346 VAL A CA 1
ATOM 2682 C C . VAL A 1 346 ? 5.842 -9.093 -29.238 1.00 93.56 346 VAL A C 1
ATOM 2684 O O . VAL A 1 346 ? 6.934 -8.681 -28.861 1.00 93.56 346 VAL A O 1
ATOM 2687 N N . GLY A 1 347 ? 5.725 -10.233 -29.926 1.00 95.00 347 GLY A N 1
ATOM 2688 C CA . GLY A 1 347 ? 6.866 -11.085 -30.267 1.00 95.00 347 GLY A CA 1
ATOM 2689 C C . GLY A 1 347 ? 7.876 -10.390 -31.179 1.00 95.00 347 GLY A C 1
ATOM 2690 O O . GLY A 1 347 ? 9.085 -10.522 -30.980 1.00 95.00 347 GLY A O 1
ATOM 2691 N N . GLU A 1 348 ? 7.399 -9.600 -32.140 1.00 95.88 348 GLU A N 1
ATOM 2692 C CA . GLU A 1 348 ? 8.266 -8.813 -33.021 1.00 95.88 348 GLU A CA 1
ATOM 2693 C C . GLU A 1 348 ? 8.941 -7.654 -32.267 1.00 95.88 348 GLU A C 1
ATOM 2695 O O . GLU A 1 348 ? 10.129 -7.422 -32.471 1.00 95.88 348 GLU A O 1
ATOM 2700 N N . LEU A 1 349 ? 8.249 -6.985 -31.335 1.00 95.69 349 LEU A N 1
ATOM 2701 C CA . LEU A 1 349 ? 8.855 -5.976 -30.454 1.00 95.69 349 LEU A CA 1
ATOM 2702 C C . LEU A 1 349 ? 9.927 -6.584 -29.532 1.00 95.69 349 LEU A C 1
ATOM 2704 O O . LEU A 1 349 ? 11.022 -6.036 -29.397 1.00 95.69 349 LEU A O 1
ATOM 2708 N N . LEU A 1 350 ? 9.644 -7.733 -28.911 1.00 95.88 350 LEU A N 1
ATOM 2709 C CA . LEU A 1 350 ? 10.630 -8.456 -28.102 1.00 95.88 350 LEU A CA 1
ATOM 2710 C C . LEU A 1 350 ? 11.837 -8.864 -28.955 1.00 95.88 350 LEU A C 1
ATOM 2712 O O . LEU A 1 350 ? 12.974 -8.739 -28.508 1.00 95.88 350 LEU A O 1
ATOM 2716 N N . THR A 1 351 ? 11.599 -9.285 -30.200 1.00 96.06 351 THR A N 1
ATOM 2717 C CA . THR A 1 351 ? 12.664 -9.612 -31.157 1.00 96.06 351 THR A CA 1
ATOM 2718 C C . THR A 1 351 ? 13.489 -8.382 -31.523 1.00 96.06 351 THR A C 1
ATOM 2720 O O . THR A 1 351 ? 14.712 -8.470 -31.534 1.00 96.06 351 THR A O 1
ATOM 2723 N N . ASN A 1 352 ? 12.867 -7.218 -31.727 1.00 95.56 352 ASN A N 1
ATOM 2724 C CA . ASN A 1 352 ? 13.580 -5.958 -31.947 1.00 95.56 352 ASN A CA 1
ATOM 2725 C C . ASN A 1 352 ? 14.613 -5.678 -30.848 1.00 95.56 352 ASN A C 1
ATOM 2727 O O . ASN A 1 352 ? 15.714 -5.239 -31.169 1.00 95.56 352 ASN A O 1
ATOM 2731 N N . MET A 1 353 ? 14.279 -5.986 -29.591 1.00 96.56 353 MET A N 1
ATOM 2732 C CA . MET A 1 353 ? 15.108 -5.762 -28.401 1.00 96.56 353 MET A CA 1
ATOM 2733 C C . MET A 1 353 ? 15.955 -6.971 -27.965 1.00 96.56 353 MET A C 1
ATOM 2735 O O . MET A 1 353 ? 16.583 -6.915 -26.903 1.00 96.56 353 MET A O 1
ATOM 2739 N N . ALA A 1 354 ? 15.965 -8.065 -28.733 1.00 96.62 354 ALA A N 1
ATOM 2740 C CA . ALA A 1 354 ? 16.472 -9.365 -28.289 1.00 96.62 354 ALA A CA 1
ATOM 2741 C C . ALA A 1 354 ? 17.886 -9.321 -27.671 1.00 96.62 354 ALA A C 1
ATOM 2743 O O . ALA A 1 354 ? 18.055 -9.848 -26.567 1.00 96.62 354 ALA A O 1
ATOM 2744 N N . PRO A 1 355 ? 18.897 -8.667 -28.282 1.00 97.44 355 PRO A N 1
ATOM 2745 C CA . PRO A 1 355 ? 20.222 -8.542 -27.674 1.00 97.44 355 PRO A CA 1
ATOM 2746 C C . PRO A 1 355 ? 20.230 -7.895 -26.288 1.00 97.44 355 PRO A C 1
ATOM 2748 O O . PRO A 1 355 ? 20.834 -8.439 -25.363 1.00 97.44 355 PRO A O 1
ATOM 2751 N N . SER A 1 356 ? 19.562 -6.749 -26.130 1.00 97.69 356 SER A N 1
ATOM 2752 C CA . SER A 1 356 ? 19.518 -6.037 -24.846 1.00 97.69 356 SER A CA 1
ATOM 2753 C C . SER A 1 356 ? 18.696 -6.784 -23.801 1.00 97.69 356 SER A C 1
ATOM 2755 O O . SER A 1 356 ? 19.104 -6.846 -22.644 1.00 97.69 356 SER A O 1
ATOM 2757 N N . LEU A 1 357 ? 17.572 -7.394 -24.196 1.00 96.56 357 LEU A N 1
ATOM 2758 C CA . LEU A 1 357 ? 16.770 -8.223 -23.294 1.00 96.56 357 LEU A CA 1
ATOM 2759 C C . LEU A 1 357 ? 17.558 -9.436 -22.805 1.00 96.56 357 LEU A C 1
ATOM 2761 O O . LEU A 1 357 ? 17.529 -9.747 -21.619 1.00 96.56 357 LEU A O 1
ATOM 2765 N N . MET A 1 358 ? 18.293 -10.105 -23.694 1.00 96.56 358 MET A N 1
ATOM 2766 C CA . MET A 1 358 ? 19.092 -11.262 -23.313 1.00 96.56 358 MET A CA 1
ATOM 2767 C C . MET A 1 358 ? 20.267 -10.871 -22.415 1.00 96.56 358 MET A C 1
ATOM 2769 O O . MET A 1 358 ? 20.520 -11.544 -21.419 1.00 96.56 358 MET A O 1
ATOM 2773 N N . ALA A 1 359 ? 20.945 -9.758 -22.705 1.00 97.31 359 ALA A N 1
ATOM 2774 C CA . ALA A 1 359 ? 21.987 -9.230 -21.828 1.00 97.31 359 ALA A CA 1
ATOM 2775 C C . ALA A 1 359 ? 21.444 -8.878 -20.435 1.00 97.31 359 ALA A C 1
ATOM 2777 O O . ALA A 1 359 ? 22.094 -9.190 -19.436 1.00 97.31 359 ALA A O 1
ATOM 2778 N N . LEU A 1 360 ? 20.245 -8.289 -20.365 1.00 95.88 360 LEU A N 1
ATOM 2779 C CA . LEU A 1 360 ? 19.558 -7.999 -19.110 1.00 95.88 360 LEU A CA 1
ATOM 2780 C C . LEU A 1 360 ? 19.212 -9.285 -18.355 1.00 95.88 360 LEU A C 1
ATOM 2782 O O . LEU A 1 360 ? 19.495 -9.381 -17.168 1.00 95.88 360 LEU A O 1
ATOM 2786 N N . LEU A 1 361 ? 18.635 -10.283 -19.027 1.00 93.31 361 LEU A N 1
ATOM 2787 C CA . LEU A 1 361 ? 18.274 -11.564 -18.414 1.00 93.31 361 LEU A CA 1
ATOM 2788 C C . LEU A 1 361 ? 19.506 -12.317 -17.902 1.00 93.31 361 LEU A C 1
ATOM 2790 O O . LEU A 1 361 ? 19.477 -12.840 -16.791 1.00 93.31 361 LEU A O 1
ATOM 2794 N N . GLN A 1 362 ? 20.593 -12.345 -18.680 1.00 94.25 362 GLN A N 1
ATOM 2795 C CA . GLN A 1 362 ? 21.865 -12.954 -18.283 1.00 94.25 362 GLN A CA 1
ATOM 2796 C C . GLN A 1 362 ? 22.480 -12.244 -17.081 1.00 94.25 362 GLN A C 1
ATOM 2798 O O . GLN A 1 362 ? 22.931 -12.916 -16.155 1.00 94.25 362 GLN A O 1
ATOM 2803 N N . TRP A 1 363 ? 22.466 -10.908 -17.064 1.00 94.25 363 TRP A N 1
ATOM 2804 C CA . TRP A 1 363 ? 22.864 -10.135 -15.890 1.00 94.25 363 TRP A CA 1
ATOM 2805 C C . TRP A 1 363 ? 21.971 -10.471 -14.691 1.00 94.25 363 TRP A C 1
ATOM 2807 O O . TRP A 1 363 ? 22.482 -10.865 -13.651 1.00 94.25 363 TRP A O 1
ATOM 2817 N N . PHE A 1 364 ? 20.649 -10.436 -14.852 1.00 90.25 364 PHE A N 1
ATOM 2818 C CA . PHE A 1 364 ? 19.693 -10.643 -13.766 1.00 90.25 364 PHE A CA 1
ATOM 2819 C C . PHE A 1 364 ? 19.859 -12.005 -13.078 1.00 90.25 364 PHE A C 1
ATOM 2821 O O . PHE A 1 364 ? 19.822 -12.077 -11.857 1.00 90.25 364 PHE A O 1
ATOM 2828 N N . ILE A 1 365 ? 20.090 -13.088 -13.832 1.00 89.06 365 ILE A N 1
ATOM 2829 C CA . ILE A 1 365 ? 20.285 -14.431 -13.248 1.00 89.06 365 ILE A CA 1
ATOM 2830 C C . ILE A 1 365 ? 21.704 -14.692 -12.724 1.00 89.06 365 ILE A C 1
ATOM 2832 O O . ILE A 1 365 ? 21.923 -15.715 -12.074 1.00 89.06 365 ILE A O 1
ATOM 2836 N N . SER A 1 366 ? 22.676 -13.842 -13.067 1.00 88.62 366 SER A N 1
ATOM 2837 C CA . SER A 1 366 ? 24.073 -13.967 -12.624 1.00 88.62 366 SER A CA 1
ATOM 2838 C C . SER A 1 366 ? 24.458 -12.957 -11.546 1.00 88.62 366 SER A C 1
ATOM 2840 O O . SER A 1 366 ? 25.518 -13.099 -10.943 1.00 88.62 366 SER A O 1
ATOM 2842 N N . ASN A 1 367 ? 23.618 -11.950 -11.307 1.00 87.88 367 ASN A N 1
ATOM 2843 C CA . ASN A 1 367 ? 23.851 -10.914 -10.320 1.00 87.88 367 ASN A CA 1
ATOM 2844 C C . ASN A 1 367 ? 23.588 -11.434 -8.900 1.00 87.88 367 ASN A C 1
ATOM 2846 O O . ASN A 1 367 ? 22.555 -12.042 -8.629 1.00 87.88 367 ASN A O 1
ATOM 2850 N N . ASP A 1 368 ? 24.506 -11.136 -7.982 1.00 82.50 368 ASP A N 1
ATOM 2851 C CA . ASP A 1 368 ? 24.423 -11.575 -6.582 1.00 82.50 368 ASP A CA 1
ATOM 2852 C C . ASP A 1 368 ? 23.478 -10.710 -5.721 1.00 82.50 368 ASP A C 1
ATOM 2854 O O . ASP A 1 368 ? 23.300 -11.007 -4.543 1.00 82.50 368 ASP A O 1
ATOM 2858 N N . PHE A 1 369 ? 22.909 -9.628 -6.273 1.00 85.00 369 PHE A N 1
ATOM 2859 C CA . PHE A 1 369 ? 22.018 -8.675 -5.588 1.00 85.00 369 PHE A CA 1
ATOM 2860 C C . PHE A 1 369 ? 22.506 -8.252 -4.196 1.00 85.00 369 PHE A C 1
ATOM 2862 O O . PHE A 1 369 ? 21.813 -8.409 -3.191 1.00 85.00 369 PHE A O 1
ATOM 2869 N N . LYS A 1 370 ? 23.729 -7.714 -4.125 1.00 78.75 370 LYS A N 1
ATOM 2870 C CA . LYS A 1 370 ? 24.417 -7.405 -2.857 1.00 78.75 370 LYS A CA 1
ATOM 2871 C C . LYS A 1 370 ? 23.684 -6.376 -1.996 1.00 78.75 370 LYS A C 1
ATOM 2873 O O . LYS A 1 370 ? 23.855 -6.389 -0.778 1.00 78.75 370 LYS A O 1
ATOM 2878 N N . SER A 1 371 ? 22.914 -5.482 -2.614 1.00 76.44 371 SER A N 1
ATOM 2879 C CA . SER A 1 371 ? 22.104 -4.493 -1.894 1.00 76.44 371 SER A CA 1
ATOM 2880 C C . SER A 1 371 ? 20.818 -5.086 -1.320 1.00 76.44 371 SER A C 1
ATOM 2882 O O . SER A 1 371 ? 20.176 -4.440 -0.502 1.00 76.44 371 SER A O 1
ATOM 2884 N N . HIS A 1 372 ? 20.421 -6.285 -1.765 1.00 80.50 372 HIS A N 1
ATOM 2885 C CA . HIS A 1 372 ? 19.086 -6.861 -1.568 1.00 80.50 372 HIS A CA 1
ATOM 2886 C C . HIS A 1 372 ? 17.949 -5.962 -2.102 1.00 80.50 372 HIS A C 1
ATOM 2888 O O . HIS A 1 372 ? 16.777 -6.262 -1.901 1.00 80.50 372 HIS A O 1
ATOM 2894 N N . ASN A 1 373 ? 18.285 -4.906 -2.858 1.00 86.44 373 ASN A N 1
ATOM 2895 C CA . ASN A 1 373 ? 17.374 -3.999 -3.542 1.00 86.44 373 ASN A CA 1
ATOM 2896 C C . ASN A 1 373 ? 17.463 -4.211 -5.058 1.00 86.44 373 ASN A C 1
ATOM 2898 O O . ASN A 1 373 ? 18.187 -3.523 -5.785 1.00 86.44 373 ASN A O 1
ATOM 2902 N N . ALA A 1 374 ? 16.714 -5.194 -5.556 1.00 86.81 374 ALA A N 1
ATOM 2903 C CA . ALA A 1 374 ? 16.757 -5.550 -6.973 1.00 86.81 374 ALA A CA 1
ATOM 2904 C C . ALA A 1 374 ? 16.263 -4.419 -7.895 1.00 86.81 374 ALA A C 1
ATOM 2906 O O . ALA A 1 374 ? 16.709 -4.334 -9.037 1.00 86.81 374 ALA A O 1
ATOM 2907 N N . VAL A 1 375 ? 15.373 -3.541 -7.411 1.00 88.00 375 VAL A N 1
ATOM 2908 C CA . VAL A 1 375 ? 14.868 -2.388 -8.177 1.00 88.00 375 VAL A CA 1
ATOM 2909 C C . VAL A 1 375 ? 15.984 -1.370 -8.413 1.00 88.00 375 VAL A C 1
ATOM 2911 O O . VAL A 1 375 ? 16.191 -0.936 -9.546 1.00 88.00 375 VAL A O 1
ATOM 2914 N N . MET A 1 376 ? 16.738 -1.026 -7.367 1.00 91.06 376 MET A N 1
ATOM 2915 C CA . MET A 1 376 ? 17.882 -0.124 -7.478 1.00 91.06 376 MET A CA 1
ATOM 2916 C C . MET A 1 376 ? 18.968 -0.711 -8.382 1.00 91.06 376 MET A C 1
ATOM 2918 O O . MET A 1 376 ? 19.434 -0.028 -9.290 1.00 91.06 376 MET A O 1
ATOM 2922 N N . GLU A 1 377 ? 19.356 -1.972 -8.175 1.00 92.12 377 GLU A N 1
ATOM 2923 C CA . GLU A 1 377 ? 20.401 -2.603 -8.992 1.00 92.12 377 GLU A CA 1
ATOM 2924 C C . GLU A 1 377 ? 19.986 -2.722 -10.467 1.00 92.12 377 GLU A C 1
ATOM 2926 O O . GLU A 1 377 ? 20.819 -2.562 -11.358 1.00 92.12 377 GLU A O 1
ATOM 2931 N N . LEU A 1 378 ? 18.692 -2.916 -10.751 1.00 92.50 378 LEU A N 1
ATOM 2932 C CA . LEU A 1 378 ? 18.161 -2.871 -12.115 1.00 92.50 378 LEU A CA 1
ATOM 2933 C C . LEU A 1 378 ? 18.286 -1.471 -12.731 1.00 92.50 378 LEU A C 1
ATOM 2935 O O . LEU A 1 378 ? 18.721 -1.348 -13.877 1.00 92.50 378 LEU A O 1
ATOM 2939 N N . LEU A 1 379 ? 17.939 -0.415 -11.987 1.00 93.44 379 LEU A N 1
ATOM 2940 C CA . LEU A 1 379 ? 18.141 0.966 -12.439 1.00 93.44 379 LEU A CA 1
ATOM 2941 C C . LEU A 1 379 ? 19.624 1.244 -12.713 1.00 93.44 379 LEU A C 1
ATOM 2943 O O . LEU A 1 379 ? 19.959 1.824 -13.746 1.00 93.44 379 LEU A O 1
ATOM 2947 N N . GLN A 1 380 ? 20.518 0.779 -11.838 1.00 95.19 380 GLN A N 1
ATOM 2948 C CA . GLN A 1 380 ? 21.964 0.900 -12.023 1.00 95.19 380 GLN A CA 1
ATOM 2949 C C . GLN A 1 380 ? 22.444 0.162 -13.275 1.00 95.19 380 GLN A C 1
ATOM 2951 O O . GLN A 1 380 ? 23.210 0.730 -14.048 1.00 95.19 380 GLN A O 1
ATOM 2956 N N . TYR A 1 381 ? 21.962 -1.058 -13.533 1.00 96.19 381 TYR A N 1
ATOM 2957 C CA . TYR A 1 381 ? 22.287 -1.790 -14.757 1.00 96.19 381 TYR A CA 1
ATOM 2958 C C . TYR A 1 381 ? 21.837 -1.028 -16.007 1.00 96.19 381 TYR A C 1
ATOM 2960 O O . TYR A 1 381 ? 22.634 -0.815 -16.924 1.00 96.19 381 TYR A O 1
ATOM 2968 N N . LEU A 1 382 ? 20.583 -0.569 -16.038 1.00 96.94 382 LEU A N 1
ATOM 2969 C CA . LEU A 1 382 ? 20.026 0.173 -17.171 1.00 96.94 382 LEU A CA 1
ATOM 2970 C C . LEU A 1 382 ? 20.815 1.460 -17.459 1.00 96.94 382 LEU A C 1
ATOM 2972 O O . LEU A 1 382 ? 21.052 1.779 -18.622 1.00 96.94 382 LEU A O 1
ATOM 2976 N N . LEU A 1 383 ? 21.260 2.160 -16.415 1.00 96.56 383 LEU A N 1
ATOM 2977 C CA . LEU A 1 383 ? 22.012 3.414 -16.518 1.00 96.56 383 LEU A CA 1
ATOM 2978 C C . LEU A 1 383 ? 23.532 3.234 -16.655 1.00 96.56 383 LEU A C 1
ATOM 2980 O O . LEU A 1 383 ? 24.234 4.203 -16.939 1.00 96.56 383 LEU A O 1
ATOM 2984 N N . SER A 1 384 ? 24.046 2.021 -16.454 1.00 96.38 384 SER A N 1
ATOM 2985 C CA . SER A 1 384 ? 25.458 1.695 -16.663 1.00 96.38 384 SER A CA 1
ATOM 2986 C C . SER A 1 384 ? 25.805 1.585 -18.146 1.00 96.38 384 SER A C 1
ATOM 2988 O O . SER A 1 384 ? 24.916 1.484 -19.001 1.00 96.38 384 SER A O 1
ATOM 2990 N N . ASP A 1 385 ? 27.108 1.587 -18.440 1.00 96.56 385 ASP A N 1
ATOM 2991 C CA . ASP A 1 385 ? 27.636 1.427 -19.792 1.00 96.56 385 ASP A CA 1
ATOM 2992 C C . ASP A 1 385 ? 26.996 0.232 -20.508 1.00 96.56 385 ASP A C 1
ATOM 2994 O O . ASP A 1 385 ? 26.825 -0.858 -19.948 1.00 96.56 385 ASP A O 1
ATOM 2998 N N . VAL A 1 386 ? 26.649 0.445 -21.778 1.00 96.38 386 VAL A N 1
ATOM 2999 C CA . VAL A 1 386 ? 26.059 -0.597 -22.617 1.00 96.38 386 VAL A CA 1
ATOM 3000 C C . VAL A 1 386 ? 26.936 -1.850 -22.624 1.00 96.38 386 VAL A C 1
ATOM 3002 O O . VAL A 1 386 ? 28.158 -1.777 -22.777 1.00 96.38 386 VAL A O 1
ATOM 3005 N N . ASN A 1 387 ? 26.300 -3.018 -22.514 1.00 97.25 387 ASN A N 1
ATOM 3006 C CA . ASN A 1 387 ? 26.983 -4.300 -22.577 1.00 97.25 387 ASN A CA 1
ATOM 3007 C C . ASN A 1 387 ? 27.915 -4.359 -23.812 1.00 97.25 387 ASN A C 1
ATOM 3009 O O . ASN A 1 387 ? 27.441 -4.184 -24.943 1.00 97.25 387 ASN A O 1
ATOM 3013 N N . PRO A 1 388 ? 29.222 -4.640 -23.637 1.00 96.12 388 PRO A N 1
ATOM 3014 C CA . PRO A 1 388 ? 30.188 -4.585 -24.734 1.00 96.12 388 PRO A CA 1
ATOM 3015 C C . PRO A 1 388 ? 29.854 -5.513 -25.906 1.00 96.12 388 PRO A C 1
ATOM 3017 O O . PRO A 1 388 ? 30.065 -5.137 -27.060 1.00 96.12 388 PRO A O 1
ATOM 3020 N N . LYS A 1 389 ? 29.295 -6.701 -25.632 1.00 96.62 389 LYS A N 1
ATOM 3021 C CA . LYS A 1 389 ? 28.889 -7.657 -26.674 1.00 96.62 389 LYS A CA 1
ATOM 3022 C C . LYS A 1 389 ? 27.693 -7.135 -27.461 1.00 96.62 389 LYS A C 1
ATOM 3024 O O . LYS A 1 389 ? 27.698 -7.195 -28.688 1.00 96.62 389 LYS A O 1
ATOM 3029 N N . VAL A 1 390 ? 26.716 -6.541 -26.770 1.00 97.06 390 VAL A N 1
ATOM 3030 C CA . VAL A 1 390 ? 25.568 -5.885 -27.413 1.00 97.06 390 VAL A CA 1
ATOM 3031 C C . VAL A 1 390 ? 26.032 -4.732 -28.298 1.00 97.06 390 VAL A C 1
ATOM 3033 O O . VAL A 1 390 ? 25.671 -4.687 -29.473 1.00 97.06 390 VAL A O 1
ATOM 3036 N N . LYS A 1 391 ? 26.903 -3.852 -27.787 1.00 95.50 391 LYS A N 1
ATOM 3037 C CA . LYS A 1 391 ? 27.457 -2.739 -28.569 1.00 95.50 391 LYS A CA 1
ATOM 3038 C C . LYS A 1 391 ? 28.205 -3.233 -29.809 1.00 95.50 391 LYS A C 1
ATOM 3040 O O . LYS A 1 391 ? 27.957 -2.732 -30.902 1.00 95.50 391 LYS A O 1
ATOM 3045 N N . ALA A 1 392 ? 29.068 -4.239 -29.664 1.00 94.75 392 ALA A N 1
ATOM 3046 C CA . ALA A 1 392 ? 29.805 -4.827 -30.783 1.00 94.75 392 ALA A CA 1
ATOM 3047 C C . ALA A 1 392 ? 28.870 -5.451 -31.834 1.00 94.75 392 ALA A C 1
ATOM 3049 O O . ALA A 1 392 ? 29.082 -5.273 -33.033 1.00 94.75 392 ALA A O 1
ATOM 3050 N N . GLY A 1 393 ? 27.813 -6.141 -31.400 1.00 94.25 393 GLY A N 1
ATOM 3051 C CA . GLY A 1 393 ? 26.778 -6.679 -32.281 1.00 94.25 393 GLY A CA 1
ATOM 3052 C C . GLY A 1 393 ? 26.057 -5.594 -33.082 1.00 94.25 393 GLY A C 1
ATOM 3053 O O . GLY A 1 393 ? 25.955 -5.689 -34.303 1.00 94.25 393 GLY A O 1
ATOM 3054 N N . LEU A 1 394 ? 25.629 -4.515 -32.421 1.00 93.50 394 LEU A N 1
ATOM 3055 C CA . LEU A 1 394 ? 24.991 -3.379 -33.092 1.00 93.50 394 LEU A CA 1
ATOM 3056 C C . LEU A 1 394 ? 25.941 -2.675 -34.072 1.00 93.50 394 LEU A C 1
ATOM 3058 O O . LEU A 1 394 ? 25.518 -2.281 -35.158 1.00 93.50 394 LEU A O 1
ATOM 3062 N N . VAL A 1 395 ? 27.230 -2.557 -33.733 1.00 94.25 395 VAL A N 1
ATOM 3063 C CA . VAL A 1 395 ? 28.258 -2.016 -34.637 1.00 94.25 395 VAL A CA 1
ATOM 3064 C C . VAL A 1 395 ? 28.362 -2.845 -35.918 1.00 94.25 395 VAL A C 1
ATOM 3066 O O . VAL A 1 395 ? 28.468 -2.260 -36.995 1.00 94.25 395 VAL A O 1
ATOM 3069 N N . LYS A 1 396 ? 28.270 -4.181 -35.846 1.00 91.56 396 LYS A N 1
ATOM 3070 C CA . LYS A 1 396 ? 28.256 -5.041 -37.046 1.00 91.56 396 LYS A CA 1
ATOM 3071 C C . LYS A 1 396 ? 27.049 -4.750 -37.949 1.00 91.56 396 LYS A C 1
ATOM 3073 O O . LYS A 1 396 ? 27.196 -4.762 -39.168 1.00 91.56 396 LYS A O 1
ATOM 3078 N N . THR A 1 397 ? 25.879 -4.458 -37.375 1.00 89.62 397 THR A N 1
ATOM 3079 C CA . THR A 1 397 ? 24.648 -4.169 -38.136 1.00 89.62 397 THR A CA 1
ATOM 3080 C C . THR A 1 397 ? 24.636 -2.760 -38.741 1.00 89.62 397 THR A C 1
ATOM 3082 O O . THR A 1 397 ? 24.298 -2.573 -39.915 1.00 89.62 397 THR A O 1
ATOM 3085 N N . TYR A 1 398 ? 24.941 -1.745 -37.930 1.00 91.44 398 TYR A N 1
ATOM 3086 C CA . TYR A 1 398 ? 24.720 -0.337 -38.278 1.00 91.44 398 TYR A CA 1
ATOM 3087 C C . TYR A 1 398 ? 26.003 0.399 -38.684 1.00 91.44 398 TYR A C 1
ATOM 3089 O O . TYR A 1 398 ? 25.921 1.436 -39.339 1.00 91.44 398 TYR A O 1
ATOM 3097 N N . GLY A 1 399 ? 27.176 -0.146 -38.357 1.00 92.00 399 GLY A N 1
ATOM 3098 C CA . GLY A 1 399 ? 28.481 0.477 -38.570 1.00 92.00 399 GLY A CA 1
ATOM 3099 C C . GLY A 1 399 ? 28.871 1.446 -37.450 1.00 92.00 399 GLY A C 1
ATOM 3100 O O . GLY A 1 399 ? 28.025 2.104 -36.848 1.00 92.00 399 GLY A O 1
ATOM 3101 N N . GLU A 1 400 ? 30.176 1.580 -37.196 1.00 91.12 400 GLU A N 1
ATOM 3102 C CA . GLU A 1 400 ? 30.728 2.408 -36.105 1.00 91.12 400 GLU A CA 1
ATOM 3103 C C . GLU A 1 400 ? 30.311 3.881 -36.173 1.00 91.12 400 GLU A C 1
ATOM 3105 O O . GLU A 1 400 ? 30.153 4.532 -35.148 1.00 91.12 400 GLU A O 1
ATOM 3110 N N . LYS A 1 401 ? 30.120 4.413 -37.384 1.00 89.88 401 LYS A N 1
ATOM 3111 C CA . LYS A 1 401 ? 29.769 5.823 -37.607 1.00 89.88 401 LYS A CA 1
ATOM 3112 C C . LYS A 1 401 ? 28.266 6.101 -37.528 1.00 89.88 401 LYS A C 1
ATOM 3114 O O . LYS A 1 401 ? 27.870 7.251 -37.707 1.00 89.88 401 LYS A O 1
ATOM 3119 N N . SER A 1 402 ? 27.435 5.081 -37.300 1.00 90.94 402 SER A N 1
ATOM 3120 C CA . SER A 1 402 ? 25.984 5.254 -37.226 1.00 90.94 402 SER A CA 1
ATOM 3121 C C . SER A 1 402 ? 25.596 6.197 -36.078 1.00 90.94 402 SER A C 1
ATOM 3123 O O . SER A 1 402 ? 26.121 6.053 -34.967 1.00 90.94 402 SER A O 1
ATOM 3125 N N . PRO A 1 403 ? 24.641 7.124 -36.293 1.00 89.38 403 PRO A N 1
ATOM 3126 C CA . PRO A 1 403 ? 24.107 7.970 -35.229 1.00 89.38 403 PRO A CA 1
ATOM 3127 C C . PRO A 1 403 ? 23.596 7.173 -34.024 1.00 89.38 403 PRO A C 1
ATOM 3129 O O . PRO A 1 403 ? 23.807 7.593 -32.890 1.00 89.38 403 PRO A O 1
ATOM 3132 N N . MET A 1 404 ? 22.999 5.998 -34.255 1.00 88.94 404 MET A N 1
ATOM 3133 C CA . MET A 1 404 ? 22.535 5.110 -33.184 1.00 88.94 404 MET A CA 1
ATOM 3134 C C . MET A 1 404 ? 23.695 4.661 -32.287 1.00 88.94 404 MET A C 1
ATOM 3136 O O . MET A 1 404 ? 23.595 4.760 -31.067 1.00 88.94 404 MET A O 1
ATOM 3140 N N . ILE A 1 405 ? 24.820 4.228 -32.867 1.00 92.06 405 ILE A N 1
ATOM 3141 C CA . ILE A 1 405 ? 25.977 3.740 -32.096 1.00 92.06 405 ILE A CA 1
ATOM 3142 C C . ILE A 1 405 ? 26.599 4.863 -31.266 1.00 92.06 405 ILE A C 1
ATOM 3144 O O . ILE A 1 405 ? 26.898 4.663 -30.090 1.00 92.06 405 ILE A O 1
ATOM 3148 N N . ASN A 1 406 ? 26.723 6.059 -31.844 1.00 87.62 406 ASN A N 1
ATOM 3149 C CA . ASN A 1 406 ? 27.268 7.237 -31.163 1.00 87.62 406 ASN A CA 1
ATOM 3150 C C . ASN A 1 406 ? 26.390 7.733 -30.002 1.00 87.62 406 ASN A C 1
ATOM 3152 O O . ASN A 1 406 ? 26.870 8.464 -29.136 1.00 87.62 406 ASN A O 1
ATOM 3156 N N . LYS A 1 407 ? 25.104 7.370 -30.001 1.00 87.19 407 LYS A N 1
ATOM 3157 C CA . LYS A 1 407 ? 24.129 7.723 -28.960 1.00 87.19 407 LYS A CA 1
ATOM 3158 C C . LYS A 1 407 ? 23.790 6.568 -28.014 1.00 87.19 407 LYS A C 1
ATOM 3160 O O . LYS A 1 407 ? 23.065 6.785 -27.052 1.00 87.19 407 LYS A O 1
ATOM 3165 N N . THR A 1 408 ? 24.342 5.374 -28.236 1.00 89.25 408 THR A N 1
ATOM 3166 C CA . THR A 1 408 ? 24.154 4.209 -27.362 1.00 89.25 408 THR A CA 1
ATOM 3167 C C . THR A 1 408 ? 25.280 4.130 -26.334 1.00 89.25 408 THR A C 1
ATOM 3169 O O . THR A 1 408 ? 26.295 3.449 -26.539 1.00 89.25 408 THR A O 1
ATOM 3172 N N . ASN A 1 409 ? 25.116 4.865 -25.235 1.00 91.75 409 ASN A N 1
ATOM 3173 C CA . ASN A 1 409 ? 26.101 4.907 -24.153 1.00 91.75 409 ASN A CA 1
ATOM 3174 C C . ASN A 1 409 ? 25.737 3.956 -23.015 1.00 91.75 409 ASN A C 1
ATOM 3176 O O . ASN A 1 409 ? 26.615 3.277 -22.494 1.00 91.75 409 ASN A O 1
ATOM 3180 N N . THR A 1 410 ? 24.452 3.845 -22.692 1.00 95.94 410 THR A N 1
ATOM 3181 C CA . THR A 1 410 ? 23.943 3.024 -21.587 1.00 95.94 410 THR A CA 1
ATOM 3182 C C . THR A 1 410 ? 23.160 1.802 -22.075 1.00 95.94 410 THR A C 1
ATOM 3184 O O . THR A 1 410 ? 22.747 1.732 -23.240 1.00 95.94 410 THR A O 1
ATOM 3187 N N . ASN A 1 411 ? 22.914 0.825 -21.195 1.00 97.38 411 ASN A N 1
ATOM 3188 C CA . ASN A 1 411 ? 22.036 -0.309 -21.520 1.00 97.38 411 ASN A CA 1
ATOM 3189 C C . ASN A 1 411 ? 20.607 0.144 -21.864 1.00 97.38 411 ASN A C 1
ATOM 3191 O O . ASN A 1 411 ? 19.982 -0.439 -22.752 1.00 97.38 411 ASN A O 1
ATOM 3195 N N . LEU A 1 412 ? 20.115 1.209 -21.227 1.00 96.12 412 LEU A N 1
ATOM 3196 C CA . LEU A 1 412 ? 18.817 1.815 -21.513 1.00 96.12 412 LEU A CA 1
ATOM 3197 C C . LEU A 1 412 ? 18.757 2.423 -22.920 1.00 96.12 412 LEU A C 1
ATOM 3199 O O . LEU A 1 412 ? 17.789 2.175 -23.640 1.00 96.12 412 LEU A O 1
ATOM 3203 N N . ASP A 1 413 ? 19.802 3.145 -23.344 1.00 95.00 413 ASP A N 1
ATOM 3204 C CA . ASP A 1 413 ? 19.890 3.669 -24.716 1.00 95.00 413 ASP A CA 1
ATOM 3205 C C . ASP A 1 413 ? 19.818 2.534 -25.739 1.00 95.00 413 ASP A C 1
ATOM 3207 O O . ASP A 1 413 ? 19.092 2.620 -26.729 1.00 95.00 413 ASP A O 1
ATOM 3211 N N . SER A 1 414 ? 20.544 1.446 -25.471 1.00 95.75 414 SER A N 1
ATOM 3212 C CA . SER A 1 414 ? 20.581 0.271 -26.337 1.00 95.75 414 SER A CA 1
ATOM 3213 C C . SER A 1 414 ? 19.225 -0.423 -26.412 1.00 95.75 414 SER A C 1
ATOM 3215 O O . SER A 1 414 ? 18.766 -0.768 -27.498 1.00 95.75 414 SER A O 1
ATOM 3217 N N . LEU A 1 415 ? 18.574 -0.637 -25.264 1.00 96.31 415 LEU A N 1
ATOM 3218 C CA . LEU A 1 415 ? 17.271 -1.290 -25.170 1.00 96.31 415 LEU A CA 1
ATOM 3219 C C . LEU A 1 415 ? 16.192 -0.492 -25.907 1.00 96.31 415 LEU A C 1
ATOM 3221 O O . LEU A 1 415 ? 15.525 -1.034 -26.787 1.00 96.31 415 LEU A O 1
ATOM 3225 N N . LEU A 1 416 ? 16.051 0.797 -25.590 1.00 93.31 416 LEU A N 1
ATOM 3226 C CA . LEU A 1 416 ? 15.046 1.653 -26.219 1.00 93.31 416 LEU A CA 1
ATOM 3227 C C . LEU A 1 416 ? 15.370 1.918 -27.689 1.00 93.31 416 LEU A C 1
ATOM 3229 O O . LEU A 1 416 ? 14.467 1.925 -28.520 1.00 93.31 416 LEU A O 1
ATOM 3233 N N . GLY A 1 417 ? 16.644 2.070 -28.050 1.00 92.62 417 GLY A N 1
ATOM 3234 C CA . GLY A 1 417 ? 17.023 2.223 -29.450 1.00 92.62 417 GLY A CA 1
ATOM 3235 C C . GLY A 1 417 ? 16.694 0.997 -30.285 1.00 92.62 417 GLY A C 1
ATOM 3236 O O . GLY A 1 417 ? 16.110 1.132 -31.358 1.00 92.62 417 GLY A O 1
ATOM 3237 N N . GLN A 1 418 ? 16.965 -0.196 -29.765 1.00 94.38 418 GLN A N 1
ATOM 3238 C CA . GLN A 1 418 ? 16.557 -1.443 -30.402 1.00 94.38 418 GLN A CA 1
ATOM 3239 C C . GLN A 1 418 ? 15.033 -1.596 -30.469 1.00 94.38 418 GLN A C 1
ATOM 3241 O O . GLN A 1 418 ? 14.525 -2.033 -31.495 1.00 94.38 418 GLN A O 1
ATOM 3246 N N . ALA A 1 419 ? 14.285 -1.176 -29.443 1.00 93.38 419 ALA A N 1
ATOM 3247 C CA . ALA A 1 419 ? 12.819 -1.178 -29.484 1.00 93.38 419 ALA A CA 1
ATOM 3248 C C . ALA A 1 419 ? 12.281 -0.363 -30.670 1.00 93.38 419 ALA A C 1
ATOM 3250 O O . ALA A 1 419 ? 11.355 -0.790 -31.360 1.00 93.38 419 ALA A O 1
ATOM 3251 N N . LEU A 1 420 ? 12.899 0.796 -30.920 1.00 89.88 420 LEU A N 1
ATOM 3252 C CA . LEU A 1 420 ? 12.467 1.745 -31.940 1.00 89.88 420 LEU A CA 1
ATOM 3253 C C . LEU A 1 420 ? 12.899 1.365 -33.360 1.00 89.88 420 LEU A C 1
ATOM 3255 O O . LEU A 1 420 ? 12.120 1.548 -34.292 1.00 89.88 420 LEU A O 1
ATOM 3259 N N . VAL A 1 421 ? 14.137 0.888 -33.538 1.00 90.94 421 VAL A N 1
ATOM 3260 C CA . VAL A 1 421 ? 14.745 0.707 -34.873 1.00 90.94 421 VAL A CA 1
ATOM 3261 C C . VAL A 1 421 ? 15.229 -0.718 -35.169 1.00 90.94 421 VAL A C 1
ATOM 3263 O O . VAL A 1 421 ? 15.766 -0.965 -36.252 1.00 90.94 421 VAL A O 1
ATOM 3266 N N . GLY A 1 422 ? 15.046 -1.642 -34.224 1.00 93.25 422 GLY A N 1
ATOM 3267 C CA . GLY A 1 422 ? 15.536 -3.019 -34.277 1.00 93.25 422 GLY A CA 1
ATOM 3268 C C . GLY A 1 422 ? 17.016 -3.167 -33.905 1.00 93.25 422 GLY A C 1
ATOM 3269 O O . GLY A 1 422 ? 17.764 -2.195 -33.826 1.00 93.25 422 GLY A O 1
ATOM 3270 N N . TYR A 1 423 ? 17.456 -4.409 -33.684 1.00 93.50 423 TYR A N 1
ATOM 3271 C CA . TYR A 1 423 ? 18.883 -4.772 -33.643 1.00 93.50 423 TYR A CA 1
ATOM 3272 C C . TYR A 1 423 ? 19.430 -5.207 -35.016 1.00 93.50 423 TYR A C 1
ATOM 3274 O O . TYR A 1 423 ? 20.649 -5.261 -35.217 1.00 93.50 423 TYR A O 1
ATOM 3282 N N . LYS A 1 424 ? 18.522 -5.521 -35.951 1.00 90.94 424 LYS A N 1
ATOM 3283 C CA . LYS A 1 424 ? 18.755 -5.777 -37.376 1.00 90.94 424 LYS A CA 1
ATOM 3284 C C . LYS A 1 424 ? 17.944 -4.787 -38.207 1.00 90.94 424 LYS A C 1
ATOM 3286 O O . LYS A 1 424 ? 16.886 -4.319 -37.786 1.00 90.94 424 LYS A O 1
ATOM 3291 N N . LYS A 1 425 ? 18.439 -4.498 -39.412 1.00 86.12 425 LYS A N 1
ATOM 3292 C CA . LYS A 1 425 ? 17.683 -3.730 -40.406 1.00 86.12 425 LYS A CA 1
ATOM 3293 C C . LYS A 1 425 ? 16.471 -4.552 -40.853 1.00 86.12 425 LYS A C 1
ATOM 3295 O O . LYS A 1 425 ? 16.558 -5.771 -40.947 1.00 86.12 425 LYS A O 1
ATOM 3300 N N . ASP A 1 426 ? 15.365 -3.864 -41.114 1.00 83.44 426 ASP A N 1
ATOM 3301 C CA . ASP A 1 426 ? 14.164 -4.432 -41.740 1.00 83.44 426 ASP A CA 1
ATOM 3302 C C . ASP A 1 426 ? 13.418 -5.512 -40.940 1.00 83.44 426 ASP A C 1
ATOM 3304 O O . ASP A 1 426 ? 12.720 -6.343 -41.517 1.00 83.44 426 ASP A O 1
ATOM 3308 N N . LEU A 1 427 ? 13.486 -5.457 -39.606 1.00 86.88 427 LEU A N 1
ATOM 3309 C CA . LEU A 1 427 ? 12.617 -6.283 -38.768 1.00 86.88 427 LEU A CA 1
ATOM 3310 C C . LEU A 1 427 ? 11.122 -5.922 -38.948 1.00 86.88 427 LEU A C 1
ATOM 3312 O O . LEU A 1 427 ? 10.807 -4.780 -39.319 1.00 86.88 427 LEU A O 1
ATOM 3316 N N . PRO A 1 428 ? 10.202 -6.884 -38.703 1.00 86.12 428 PRO A N 1
ATOM 3317 C CA . PRO A 1 428 ? 8.773 -6.723 -38.989 1.00 86.12 428 PRO A CA 1
ATOM 3318 C C . PRO A 1 428 ? 8.084 -5.657 -38.132 1.00 86.12 428 PRO A C 1
ATOM 3320 O O . PRO A 1 428 ? 7.233 -4.923 -38.637 1.00 86.12 428 PRO A O 1
ATOM 3323 N N . PHE A 1 429 ? 8.478 -5.530 -36.859 1.00 92.25 429 PHE A N 1
ATOM 3324 C CA . PHE A 1 429 ? 7.963 -4.474 -35.994 1.00 92.25 429 PHE A CA 1
ATOM 3325 C C . PHE A 1 429 ? 8.454 -3.122 -36.498 1.00 92.25 429 PHE A C 1
ATOM 3327 O O . PHE A 1 429 ? 9.659 -2.879 -36.618 1.00 92.25 429 PHE A O 1
ATOM 3334 N N . SER A 1 430 ? 7.513 -2.231 -36.784 1.00 87.88 430 SER A N 1
ATOM 3335 C CA . SER A 1 430 ? 7.809 -0.939 -37.382 1.00 87.88 430 SER A CA 1
ATOM 3336 C C . SER A 1 430 ? 7.121 0.188 -36.637 1.00 87.88 430 SER A C 1
ATOM 3338 O O . SER A 1 430 ? 5.957 0.106 -36.246 1.00 87.88 430 SER A O 1
ATOM 3340 N N . ILE A 1 431 ? 7.872 1.268 -36.472 1.00 89.38 431 ILE A N 1
ATOM 3341 C CA . ILE A 1 431 ? 7.355 2.555 -36.039 1.00 89.38 431 ILE A CA 1
ATOM 3342 C C . ILE A 1 431 ? 7.486 3.486 -37.233 1.00 89.38 431 ILE A C 1
ATOM 3344 O O . ILE A 1 431 ? 8.539 3.530 -37.866 1.00 89.38 431 ILE A O 1
ATOM 3348 N N . SER A 1 432 ? 6.431 4.222 -37.542 1.00 89.00 432 SER A N 1
ATOM 3349 C CA . SER A 1 432 ? 6.413 5.244 -38.578 1.00 89.00 432 SER A CA 1
ATOM 3350 C C . SER A 1 432 ? 6.038 6.583 -37.965 1.00 89.00 432 SER A C 1
ATOM 3352 O O . SER A 1 432 ? 5.168 6.667 -37.098 1.00 89.00 432 SER A O 1
ATOM 3354 N N . LEU A 1 433 ? 6.680 7.643 -38.440 1.00 85.44 433 LEU A N 1
ATOM 3355 C CA . LEU A 1 433 ? 6.344 9.020 -38.118 1.00 85.44 433 LEU A CA 1
ATOM 3356 C C . LEU A 1 433 ? 5.690 9.664 -39.333 1.00 85.44 433 LEU A C 1
ATOM 3358 O O . LEU A 1 433 ? 6.194 9.542 -40.446 1.00 85.44 433 LEU A O 1
ATOM 3362 N N . ASN A 1 434 ? 4.606 10.395 -39.128 1.00 83.00 434 ASN A N 1
ATOM 3363 C CA . ASN A 1 434 ? 4.081 11.288 -40.145 1.00 83.00 434 ASN A CA 1
ATOM 3364 C C . ASN A 1 434 ? 4.752 12.649 -39.988 1.00 83.00 434 ASN A C 1
ATOM 3366 O O . ASN A 1 434 ? 4.435 13.422 -39.083 1.00 83.00 434 ASN A O 1
ATOM 3370 N N . LEU A 1 435 ? 5.715 12.923 -40.859 1.00 74.31 435 LEU A N 1
ATOM 3371 C CA . LEU A 1 435 ? 6.429 14.189 -40.890 1.00 74.31 435 LEU A CA 1
ATOM 3372 C C . LEU A 1 435 ? 6.099 14.893 -42.195 1.00 74.31 435 LEU A C 1
ATOM 3374 O O . LEU A 1 435 ? 6.246 14.326 -43.276 1.00 74.31 435 LEU A O 1
ATOM 3378 N N . PHE A 1 436 ? 5.653 16.145 -42.091 1.00 76.12 436 PHE A N 1
ATOM 3379 C CA . PHE A 1 436 ? 5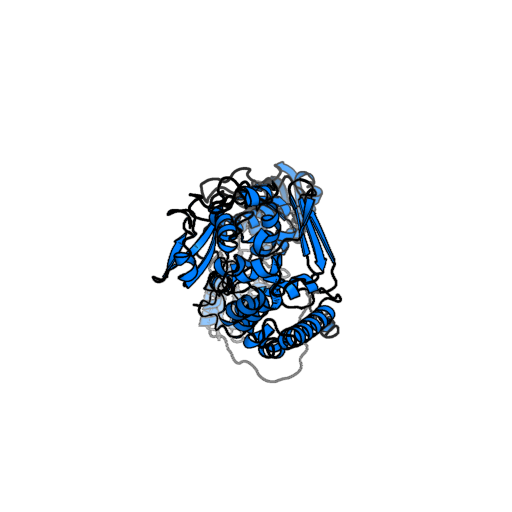.338 16.984 -43.252 1.00 76.12 436 PHE A CA 1
ATOM 3380 C C . PHE A 1 436 ? 4.295 16.360 -44.205 1.00 76.12 436 PHE A C 1
ATOM 3382 O O . PHE A 1 436 ? 4.349 16.570 -45.414 1.00 76.12 436 PHE A O 1
ATOM 3389 N N . GLY A 1 437 ? 3.348 15.579 -43.668 1.00 74.38 437 GLY A N 1
ATOM 3390 C CA . GLY A 1 437 ? 2.287 14.925 -44.442 1.00 74.38 437 GLY A CA 1
ATOM 3391 C C . GLY A 1 437 ? 2.706 13.627 -45.142 1.00 74.38 437 GLY A C 1
ATOM 3392 O O . GLY A 1 437 ? 1.926 13.099 -45.931 1.00 74.38 437 GLY A O 1
ATOM 3393 N N . SER A 1 438 ? 3.914 13.118 -44.878 1.00 81.62 438 SER A N 1
ATOM 3394 C CA . SER A 1 438 ? 4.411 11.841 -45.401 1.00 81.62 438 SER A CA 1
ATOM 3395 C C . SER A 1 438 ? 4.715 10.865 -44.268 1.00 81.62 438 SER A C 1
ATOM 3397 O O . SER A 1 438 ? 5.366 11.221 -43.285 1.00 81.62 438 SER A O 1
ATOM 3399 N N . GLU A 1 439 ? 4.280 9.616 -44.428 1.00 86.69 439 GLU A N 1
ATOM 3400 C CA . GLU A 1 439 ? 4.611 8.534 -43.503 1.00 86.69 439 GLU A CA 1
ATOM 3401 C C . GLU A 1 439 ? 6.038 8.032 -43.768 1.00 86.69 439 GLU A C 1
ATOM 3403 O O . GLU A 1 439 ? 6.354 7.539 -44.851 1.00 86.69 439 GLU A O 1
ATOM 3408 N N . LEU A 1 440 ? 6.910 8.177 -42.773 1.00 87.00 440 LEU A N 1
ATOM 3409 C CA . LEU A 1 440 ? 8.313 7.785 -42.810 1.00 87.00 440 LEU A CA 1
ATOM 3410 C C . LEU A 1 440 ? 8.566 6.705 -41.761 1.00 87.00 440 LEU A C 1
ATOM 3412 O O . LEU A 1 440 ? 8.390 6.950 -40.567 1.00 87.00 440 LEU A O 1
ATOM 3416 N N . LYS A 1 441 ? 9.039 5.528 -42.187 1.00 88.19 441 LYS A N 1
ATOM 3417 C CA . LYS A 1 441 ? 9.503 4.489 -41.257 1.00 88.19 441 LYS A CA 1
ATOM 3418 C C . LYS A 1 441 ? 10.666 5.038 -40.429 1.00 88.19 441 LYS A C 1
ATOM 3420 O O . LYS A 1 441 ? 11.611 5.608 -40.973 1.00 88.19 441 LYS A O 1
ATOM 3425 N N . LEU A 1 442 ? 10.605 4.851 -39.118 1.00 88.31 442 LEU A N 1
ATOM 3426 C CA . LEU A 1 442 ? 11.636 5.264 -38.183 1.00 88.31 442 LEU A CA 1
ATOM 3427 C C . LEU A 1 442 ? 12.884 4.397 -38.391 1.00 88.31 442 LEU A C 1
ATOM 3429 O O . LEU A 1 442 ? 12.881 3.195 -38.135 1.00 88.31 442 LEU A O 1
ATOM 3433 N N . THR A 1 443 ? 13.957 5.011 -38.880 1.00 89.44 443 THR A N 1
ATOM 3434 C CA . THR A 1 443 ? 15.272 4.376 -39.039 1.00 89.44 443 THR A CA 1
ATOM 3435 C C . THR A 1 443 ? 16.254 4.911 -38.001 1.00 89.44 443 THR A C 1
ATOM 3437 O O . THR A 1 443 ? 16.010 5.946 -37.377 1.00 89.44 443 THR A O 1
ATOM 3440 N N . ALA A 1 444 ? 17.402 4.242 -37.847 1.00 88.94 444 ALA A N 1
ATOM 3441 C CA . ALA A 1 444 ? 18.491 4.708 -36.986 1.00 88.94 444 ALA A CA 1
ATOM 3442 C C . ALA A 1 444 ? 18.920 6.155 -37.305 1.00 88.94 444 ALA A C 1
ATOM 3444 O O . ALA A 1 444 ? 19.095 6.961 -36.391 1.00 88.94 444 ALA A O 1
ATOM 3445 N N . ASP A 1 445 ? 19.023 6.507 -38.591 1.00 89.00 445 ASP A N 1
ATOM 3446 C CA . ASP A 1 445 ? 19.421 7.851 -39.030 1.00 89.00 445 ASP A CA 1
ATOM 3447 C C . ASP A 1 445 ? 18.355 8.912 -38.733 1.00 89.00 445 ASP A C 1
ATOM 3449 O O . ASP A 1 445 ? 18.691 10.056 -38.436 1.00 89.00 445 ASP A O 1
ATOM 3453 N N . ILE A 1 446 ? 17.070 8.550 -38.770 1.00 88.62 446 ILE A N 1
ATOM 3454 C CA . ILE A 1 446 ? 15.982 9.471 -38.418 1.00 88.62 446 ILE A CA 1
ATOM 3455 C C . ILE A 1 446 ? 15.922 9.654 -36.899 1.00 88.62 446 ILE A C 1
ATOM 3457 O O . ILE A 1 446 ? 15.955 10.789 -36.425 1.00 88.62 446 ILE A O 1
ATOM 3461 N N . ALA A 1 447 ? 15.862 8.550 -36.146 1.00 88.25 447 ALA A N 1
ATOM 3462 C CA . ALA A 1 447 ? 15.673 8.550 -34.697 1.00 88.25 447 ALA A CA 1
ATOM 3463 C C . ALA A 1 447 ? 16.859 9.170 -33.943 1.00 88.25 447 ALA A C 1
ATOM 3465 O O . ALA A 1 447 ? 16.664 9.982 -33.041 1.00 88.25 447 ALA A O 1
ATOM 3466 N N . PHE A 1 448 ? 18.088 8.816 -34.322 1.00 89.69 448 PHE A N 1
ATOM 3467 C CA . PHE A 1 448 ? 19.305 9.213 -33.603 1.00 89.69 448 PHE A CA 1
ATOM 3468 C C . PHE A 1 448 ? 20.139 10.260 -34.346 1.00 89.69 448 PHE A C 1
ATOM 3470 O O . PHE A 1 448 ? 21.048 10.853 -33.762 1.00 89.69 448 PHE A O 1
ATOM 3477 N N . GLY A 1 449 ? 19.848 10.504 -35.626 1.00 87.00 449 GLY A N 1
ATOM 3478 C CA . GLY A 1 449 ? 20.495 11.554 -36.405 1.00 87.00 449 GLY A CA 1
ATOM 3479 C C . GLY A 1 449 ? 19.963 12.955 -36.085 1.00 87.00 449 GLY A C 1
ATOM 3480 O O . GLY A 1 449 ? 19.197 13.145 -35.141 1.00 87.00 449 GLY A O 1
ATOM 3481 N N . PRO A 1 450 ? 20.367 13.975 -36.860 1.00 83.88 450 PRO A N 1
ATOM 3482 C CA . PRO A 1 450 ? 20.153 15.382 -36.512 1.00 83.88 450 PRO A CA 1
ATOM 3483 C C . PRO A 1 450 ? 18.682 15.818 -36.474 1.00 83.88 450 PRO A C 1
ATOM 3485 O O . PRO A 1 450 ? 18.394 16.867 -35.905 1.00 83.88 450 PRO A O 1
ATOM 3488 N N . LEU A 1 451 ? 17.767 15.045 -37.073 1.00 81.69 451 LEU A N 1
ATOM 3489 C CA . LEU A 1 451 ? 16.348 15.388 -37.140 1.00 81.69 451 LEU A CA 1
ATOM 3490 C C . LEU A 1 451 ? 15.646 15.196 -35.789 1.00 81.69 451 LEU A C 1
ATOM 3492 O O . LEU A 1 451 ? 15.135 16.159 -35.223 1.00 81.69 451 LEU A O 1
ATOM 3496 N N . VAL A 1 452 ? 15.620 13.962 -35.273 1.00 83.94 452 VAL A N 1
ATOM 3497 C CA . VAL A 1 452 ? 14.985 13.650 -33.981 1.00 83.94 452 VAL A CA 1
ATOM 3498 C C . VAL A 1 452 ? 15.991 13.787 -32.841 1.00 83.94 452 VAL A C 1
ATOM 3500 O O . VAL A 1 452 ? 15.657 14.362 -31.802 1.00 83.94 452 VAL A O 1
ATOM 3503 N N . LYS A 1 453 ? 17.229 13.316 -33.059 1.00 86.62 453 LYS A N 1
ATOM 3504 C CA . LYS A 1 453 ? 18.333 13.307 -32.089 1.00 86.62 453 LYS A CA 1
ATOM 3505 C C . LYS A 1 453 ? 17.871 12.773 -30.728 1.00 86.62 453 LYS A C 1
ATOM 3507 O O . LYS A 1 453 ? 18.026 13.431 -29.703 1.00 86.62 453 LYS A O 1
ATOM 3512 N N . LEU A 1 454 ? 17.240 11.601 -30.742 1.00 86.31 454 LEU A N 1
ATOM 3513 C CA . LEU A 1 454 ? 16.758 10.952 -29.534 1.00 86.31 454 LEU A CA 1
ATOM 3514 C C . LEU A 1 454 ? 17.935 10.522 -28.653 1.00 86.31 454 LEU A C 1
ATOM 3516 O O . LEU A 1 454 ? 18.885 9.896 -29.121 1.00 86.31 454 LEU A O 1
ATOM 3520 N N . GLU A 1 455 ? 17.829 10.823 -27.365 1.00 89.12 455 GLU A N 1
ATOM 3521 C CA . GLU A 1 455 ? 18.760 10.390 -26.325 1.00 89.12 455 GLU A CA 1
ATOM 3522 C C . GLU A 1 455 ? 17.931 9.704 -25.230 1.00 89.12 455 GLU A C 1
ATOM 3524 O O . GLU A 1 455 ? 17.377 10.391 -24.369 1.00 89.12 455 GLU A O 1
ATOM 3529 N N . PRO A 1 456 ? 17.738 8.372 -25.302 1.00 89.94 456 PRO A N 1
ATOM 3530 C CA . PRO A 1 456 ? 16.764 7.680 -24.463 1.00 89.94 456 PRO A CA 1
ATOM 3531 C C . PRO A 1 456 ? 17.028 7.825 -22.962 1.00 89.94 456 PRO A C 1
ATOM 3533 O O . PRO A 1 456 ? 16.098 8.130 -22.218 1.00 89.94 456 PRO A O 1
ATOM 3536 N N . THR A 1 457 ? 18.278 7.688 -22.516 1.00 93.12 457 THR A N 1
ATOM 3537 C CA . THR A 1 457 ? 18.631 7.905 -21.107 1.00 93.12 457 THR A CA 1
ATOM 3538 C C . THR A 1 457 ? 18.383 9.340 -20.673 1.00 93.12 457 THR A C 1
ATOM 3540 O O . THR A 1 457 ? 17.797 9.553 -19.615 1.00 93.12 457 THR A O 1
ATOM 3543 N N . THR A 1 458 ? 18.730 10.330 -21.498 1.00 92.81 458 THR A N 1
ATOM 3544 C CA . THR A 1 458 ? 18.416 11.740 -21.224 1.00 92.81 458 THR A CA 1
ATOM 3545 C C . THR A 1 458 ? 16.907 11.952 -21.078 1.00 92.81 458 THR A C 1
ATOM 3547 O O . THR A 1 458 ? 16.471 12.562 -20.106 1.00 92.81 458 THR A O 1
ATOM 3550 N N . LEU A 1 459 ? 16.097 11.392 -21.984 1.00 90.31 459 LEU A N 1
ATOM 3551 C CA . LEU A 1 459 ? 14.637 11.492 -21.937 1.00 90.31 459 LEU A CA 1
ATOM 3552 C C . LEU A 1 459 ? 14.056 10.859 -20.664 1.00 90.31 459 LEU A C 1
ATOM 3554 O O . LEU A 1 459 ? 13.275 11.503 -19.966 1.00 90.31 459 LEU A O 1
ATOM 3558 N N . VAL A 1 460 ? 14.436 9.619 -20.347 1.00 91.81 460 VAL A N 1
ATOM 3559 C CA . VAL A 1 460 ? 13.930 8.911 -19.160 1.00 91.81 460 VAL A CA 1
ATOM 3560 C C . VAL A 1 460 ? 14.365 9.619 -17.883 1.00 91.81 460 VAL A C 1
ATOM 3562 O O . VAL A 1 460 ? 13.531 9.863 -17.015 1.00 91.81 460 VAL A O 1
ATOM 3565 N N . MET A 1 461 ? 15.633 10.023 -17.781 1.00 93.75 461 MET A N 1
ATOM 3566 C CA . MET A 1 461 ? 16.116 10.772 -16.622 1.00 93.75 461 MET A CA 1
ATOM 3567 C C . MET A 1 461 ? 15.426 12.118 -16.483 1.00 93.75 461 MET A C 1
ATOM 3569 O O . MET A 1 461 ? 15.158 12.542 -15.367 1.00 93.75 461 MET A O 1
ATOM 3573 N N . SER A 1 462 ? 15.091 12.767 -17.593 1.00 91.88 462 SER A N 1
ATOM 3574 C CA . SER A 1 462 ? 14.343 14.013 -17.569 1.00 91.88 462 SER A CA 1
ATOM 3575 C C . SER A 1 462 ? 12.909 13.850 -17.068 1.00 91.88 462 SER A C 1
ATOM 3577 O O . SER A 1 462 ? 12.403 14.782 -16.453 1.00 91.88 462 SER A O 1
ATOM 3579 N N . ILE A 1 463 ? 12.267 12.704 -17.311 1.00 91.12 463 ILE A N 1
ATOM 3580 C CA . ILE A 1 463 ? 10.955 12.375 -16.735 1.00 91.12 463 ILE A CA 1
ATOM 3581 C C . ILE A 1 463 ? 11.111 12.058 -15.244 1.00 91.12 463 ILE A C 1
ATOM 3583 O O . ILE A 1 463 ? 10.392 12.600 -14.411 1.00 91.12 463 ILE A O 1
ATOM 3587 N N . LEU A 1 464 ? 12.086 11.215 -14.889 1.00 92.06 464 LEU A N 1
ATOM 3588 C CA . LEU A 1 464 ? 12.336 10.839 -13.495 1.00 92.06 464 LEU A CA 1
ATOM 3589 C C . LEU A 1 464 ? 12.756 12.034 -12.631 1.00 92.06 464 LEU A C 1
ATOM 3591 O O . LEU A 1 464 ? 12.510 12.022 -11.427 1.00 92.06 464 LEU A O 1
ATOM 3595 N N . ASN A 1 465 ? 13.337 13.078 -13.228 1.00 92.81 465 ASN A N 1
ATOM 3596 C CA . ASN A 1 465 ? 13.747 14.286 -12.520 1.00 92.81 465 ASN A CA 1
ATOM 3597 C C . ASN A 1 465 ? 12.577 15.039 -11.861 1.00 92.81 465 ASN A C 1
ATOM 3599 O O . ASN A 1 465 ? 12.818 15.829 -10.958 1.00 92.81 465 ASN A O 1
ATOM 3603 N N . GLU A 1 466 ? 11.319 14.776 -12.234 1.00 91.50 466 GLU A N 1
ATOM 3604 C CA . GLU A 1 466 ? 10.153 15.305 -11.504 1.00 91.50 466 GLU A CA 1
ATOM 3605 C C . GLU A 1 466 ? 10.119 14.857 -10.032 1.00 91.50 466 GLU A C 1
ATOM 3607 O O . GLU A 1 466 ? 9.611 15.577 -9.168 1.00 91.50 466 GLU A O 1
ATOM 3612 N N . PHE A 1 467 ? 10.697 13.688 -9.736 1.00 93.38 467 PHE A N 1
ATOM 3613 C CA . PHE A 1 467 ? 10.795 13.120 -8.390 1.00 93.38 467 PHE A CA 1
ATOM 3614 C C . PHE A 1 467 ? 12.045 13.570 -7.619 1.00 93.38 467 PHE A C 1
ATOM 3616 O O . PHE A 1 467 ? 12.273 13.091 -6.506 1.00 93.38 467 PHE A O 1
ATOM 3623 N N . SER A 1 468 ? 12.872 14.438 -8.208 1.00 93.50 468 SER A N 1
ATOM 3624 C CA . SER A 1 468 ? 14.093 14.939 -7.580 1.00 93.50 468 SER A CA 1
ATOM 3625 C C . SER A 1 468 ? 13.836 16.180 -6.719 1.00 93.50 468 SER A C 1
ATOM 3627 O O . SER A 1 468 ? 12.710 16.673 -6.604 1.00 93.50 468 SER A O 1
ATOM 3629 N N . THR A 1 469 ? 14.907 16.739 -6.154 1.00 89.81 469 THR A N 1
ATOM 3630 C CA . THR A 1 469 ? 14.902 18.012 -5.418 1.00 89.81 469 THR A CA 1
ATOM 3631 C C . THR A 1 469 ? 14.460 19.229 -6.243 1.00 89.81 469 THR A C 1
ATOM 3633 O O . THR A 1 469 ? 14.276 20.301 -5.665 1.00 89.81 469 THR A O 1
ATOM 3636 N N . LEU A 1 470 ? 14.211 19.085 -7.556 1.00 85.94 470 LEU A N 1
ATOM 3637 C CA . LEU A 1 470 ? 13.459 20.069 -8.351 1.00 85.94 470 LEU A CA 1
ATOM 3638 C C . LEU A 1 470 ? 12.100 20.384 -7.697 1.00 85.94 470 LEU A C 1
ATOM 3640 O O . LEU A 1 470 ? 11.672 21.539 -7.640 1.00 85.94 470 LEU A O 1
ATOM 3644 N N . SER A 1 471 ? 11.457 19.355 -7.145 1.00 84.12 471 SER A N 1
ATOM 3645 C CA . SER A 1 471 ? 10.256 19.467 -6.326 1.00 84.12 471 SER A CA 1
ATOM 3646 C C . SER A 1 471 ? 10.673 19.603 -4.857 1.00 84.12 471 SER A C 1
ATOM 3648 O O . SER A 1 471 ? 10.792 18.606 -4.152 1.00 84.12 471 SER A O 1
ATOM 3650 N N . ALA A 1 472 ? 10.886 20.834 -4.372 1.00 76.19 472 ALA A N 1
ATOM 3651 C CA . ALA A 1 472 ? 11.497 21.116 -3.058 1.00 76.19 472 ALA A CA 1
ATOM 3652 C C . ALA A 1 472 ? 10.862 20.392 -1.845 1.00 76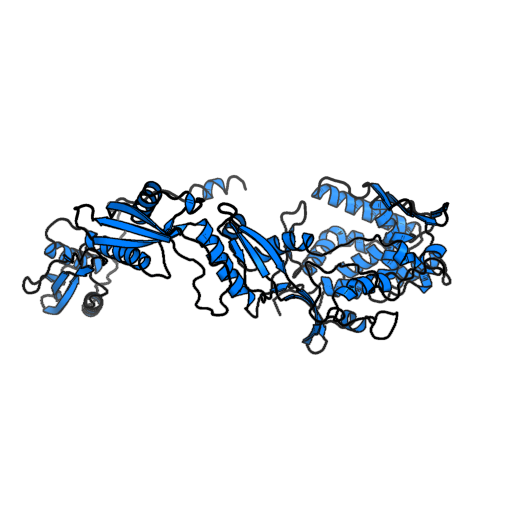.19 472 ALA A C 1
ATOM 3654 O O . ALA A 1 472 ? 11.532 20.171 -0.841 1.00 76.19 472 ALA A O 1
ATOM 3655 N N . ASN A 1 473 ? 9.583 20.007 -1.930 1.00 85.31 473 ASN A N 1
ATOM 3656 C CA . ASN A 1 473 ? 8.855 19.290 -0.874 1.00 85.31 473 ASN A CA 1
ATOM 3657 C C . ASN A 1 473 ? 8.504 17.834 -1.250 1.00 85.31 473 ASN A C 1
ATOM 3659 O O . ASN A 1 473 ? 7.680 17.210 -0.583 1.00 85.31 473 ASN A O 1
ATOM 3663 N N . GLY A 1 474 ? 9.104 17.297 -2.314 1.00 90.88 474 GLY A N 1
ATOM 3664 C CA . GLY A 1 474 ? 8.722 16.037 -2.952 1.00 90.88 474 GLY A CA 1
ATOM 3665 C C . GLY A 1 474 ? 7.623 16.195 -4.010 1.00 90.88 474 GLY A C 1
ATOM 3666 O O . GLY A 1 474 ? 6.916 17.209 -4.070 1.00 90.88 474 GLY A O 1
ATOM 3667 N N . PHE A 1 475 ? 7.479 15.163 -4.839 1.00 94.25 475 PHE A N 1
ATOM 3668 C CA . PHE A 1 475 ? 6.501 15.082 -5.925 1.00 94.25 475 PHE A CA 1
ATOM 3669 C C . PHE A 1 475 ? 5.068 15.053 -5.375 1.00 94.25 475 PHE A C 1
ATOM 3671 O O . PHE A 1 475 ? 4.770 14.252 -4.487 1.00 94.25 475 PHE A O 1
ATOM 3678 N N . ASP A 1 476 ? 4.174 15.905 -5.885 1.00 93.88 476 ASP A N 1
ATOM 3679 C CA . ASP A 1 476 ? 2.754 15.905 -5.493 1.00 93.88 476 ASP A CA 1
ATOM 3680 C C . ASP A 1 476 ? 2.013 14.706 -6.100 1.00 93.88 476 ASP A C 1
ATOM 3682 O O . ASP A 1 476 ? 1.785 14.650 -7.308 1.00 93.88 476 ASP A O 1
ATOM 3686 N N . LEU A 1 477 ? 1.587 13.760 -5.262 1.00 92.12 477 LEU A N 1
ATOM 3687 C CA . LEU A 1 477 ? 0.934 12.531 -5.723 1.00 92.12 477 LEU A CA 1
ATOM 3688 C C . LEU A 1 477 ? -0.400 12.776 -6.440 1.00 92.12 477 LEU A C 1
ATOM 3690 O O . LEU A 1 477 ? -0.829 11.938 -7.233 1.00 92.12 477 LEU A O 1
ATOM 3694 N N . ILE A 1 478 ? -1.071 13.892 -6.147 1.00 90.75 478 ILE A N 1
ATOM 3695 C CA . ILE A 1 478 ? -2.433 14.160 -6.615 1.00 90.75 478 ILE A CA 1
ATOM 3696 C C . ILE A 1 478 ? -2.421 15.121 -7.799 1.00 90.75 478 ILE A C 1
ATOM 3698 O O . ILE A 1 478 ? -3.122 14.892 -8.787 1.00 90.75 478 ILE A O 1
ATOM 3702 N N . ASN A 1 479 ? -1.625 16.187 -7.698 1.00 90.19 479 ASN A N 1
ATOM 3703 C CA . ASN A 1 479 ? -1.751 17.350 -8.574 1.00 90.19 479 ASN A CA 1
ATOM 3704 C C . ASN A 1 479 ? -0.596 17.520 -9.565 1.00 90.19 479 ASN A C 1
ATOM 3706 O O . ASN A 1 479 ? -0.757 18.248 -10.543 1.00 90.19 479 ASN A O 1
ATOM 3710 N N . GLN A 1 480 ? 0.561 16.892 -9.336 1.00 90.69 480 GLN A N 1
ATOM 3711 C CA . GLN A 1 480 ? 1.717 17.045 -10.219 1.00 90.69 480 GLN A CA 1
ATOM 3712 C C . GLN A 1 480 ? 1.696 15.980 -11.314 1.00 90.69 480 GLN A C 1
ATOM 3714 O O . GLN A 1 480 ? 1.474 14.793 -11.068 1.00 90.69 480 GLN A O 1
ATOM 3719 N N . SER A 1 481 ? 1.913 16.422 -12.551 1.00 89.69 481 SER A N 1
ATOM 3720 C CA . SER A 1 481 ? 2.036 15.529 -13.697 1.00 89.69 481 SER A CA 1
ATOM 3721 C C . SER A 1 481 ? 3.411 14.859 -13.687 1.00 89.69 481 SER A C 1
ATOM 3723 O O . SER A 1 481 ? 4.430 15.531 -13.565 1.00 89.69 481 SER A O 1
ATOM 3725 N N . VAL A 1 482 ? 3.444 13.541 -13.890 1.00 88.25 482 VAL A N 1
ATOM 3726 C CA . VAL A 1 482 ? 4.679 12.745 -14.027 1.00 88.25 482 VAL A CA 1
ATOM 3727 C C . VAL A 1 482 ? 5.495 13.191 -15.243 1.00 88.25 482 VAL A C 1
ATOM 3729 O O . VAL A 1 482 ? 6.716 13.085 -15.252 1.00 88.25 482 VAL A O 1
ATOM 3732 N N . ILE A 1 483 ? 4.826 13.692 -16.285 1.00 88.06 483 ILE A N 1
ATOM 3733 C CA . ILE A 1 483 ? 5.467 14.216 -17.490 1.00 88.06 483 ILE A CA 1
ATOM 3734 C C . ILE A 1 483 ? 5.146 15.704 -17.597 1.00 88.06 483 ILE A C 1
ATOM 3736 O O . ILE A 1 483 ? 4.095 16.089 -18.109 1.00 88.06 483 ILE A O 1
ATOM 3740 N N . ASN A 1 484 ? 6.071 16.548 -17.142 1.00 86.25 484 ASN A N 1
ATOM 3741 C CA . ASN A 1 484 ? 5.966 17.993 -17.290 1.00 86.25 484 ASN A CA 1
ATOM 3742 C C . ASN A 1 484 ? 6.887 18.500 -18.411 1.00 86.25 484 ASN A C 1
ATOM 3744 O O . ASN A 1 484 ? 8.094 18.657 -18.234 1.00 86.25 484 ASN A O 1
ATOM 3748 N N . LYS A 1 485 ? 6.307 18.816 -19.578 1.00 84.69 485 LYS A N 1
ATOM 3749 C CA . LYS A 1 485 ? 7.062 19.249 -20.769 1.00 84.69 485 LYS A CA 1
ATOM 3750 C C . LYS A 1 485 ? 7.953 20.474 -20.536 1.00 84.69 485 LYS A C 1
ATOM 3752 O O . LYS A 1 485 ? 8.964 20.595 -21.220 1.00 84.69 485 LYS A O 1
ATOM 3757 N N . THR A 1 486 ? 7.607 21.377 -19.612 1.00 83.19 486 THR A N 1
ATOM 3758 C CA . THR A 1 486 ? 8.428 22.574 -19.343 1.00 83.19 486 THR A CA 1
ATOM 3759 C C . THR A 1 486 ? 9.672 22.266 -18.522 1.00 83.19 486 THR A C 1
ATOM 3761 O O . THR A 1 486 ? 10.643 23.019 -18.569 1.00 83.19 486 THR A O 1
ATOM 3764 N N . HIS A 1 487 ? 9.647 21.169 -17.772 1.00 85.62 487 HIS A N 1
ATOM 3765 C CA . HIS A 1 487 ? 10.777 20.695 -16.985 1.00 85.62 487 HIS A CA 1
ATOM 3766 C C . HIS A 1 487 ? 11.631 19.678 -17.741 1.00 85.62 487 HIS A C 1
ATOM 3768 O O . HIS A 1 487 ? 12.736 19.383 -17.294 1.00 85.62 487 HIS A O 1
ATOM 3774 N N . LEU A 1 488 ? 11.170 19.178 -18.896 1.00 87.12 488 LEU A N 1
ATOM 3775 C CA . LEU A 1 488 ? 11.961 18.242 -19.680 1.00 87.12 488 LEU A CA 1
ATOM 3776 C C . LEU A 1 488 ? 13.247 18.911 -20.215 1.00 87.12 488 LEU A C 1
ATOM 3778 O O . LEU A 1 488 ? 13.188 19.857 -21.004 1.00 87.12 488 LEU A O 1
ATOM 3782 N N . LYS A 1 489 ? 14.415 18.424 -19.784 1.00 87.38 489 LYS A N 1
ATOM 3783 C CA . LYS A 1 489 ? 15.763 18.905 -20.130 1.00 87.38 489 LYS A CA 1
ATOM 3784 C C . LYS A 1 489 ? 16.476 17.925 -21.056 1.00 87.38 489 LYS A C 1
ATOM 3786 O O . LYS A 1 489 ? 16.226 16.726 -21.023 1.00 87.38 489 LYS A O 1
ATOM 3791 N N . GLY A 1 490 ? 17.351 18.445 -21.917 1.00 82.19 490 GLY A N 1
ATOM 3792 C CA . GLY A 1 490 ? 18.116 17.623 -22.864 1.00 82.19 490 GLY A CA 1
ATOM 3793 C C . GLY A 1 490 ? 17.289 16.916 -23.953 1.00 82.19 490 GLY A C 1
ATOM 3794 O O . GLY A 1 490 ? 17.834 16.122 -24.715 1.00 82.19 490 GLY A O 1
ATOM 3795 N N . VAL A 1 491 ? 15.990 17.217 -24.079 1.00 82.44 491 VAL A N 1
ATOM 3796 C CA . VAL A 1 491 ? 15.089 16.645 -25.096 1.00 82.44 491 VAL A CA 1
ATOM 3797 C C . VAL A 1 491 ? 14.861 17.650 -26.232 1.00 82.44 491 VAL A C 1
ATOM 3799 O O . VAL A 1 491 ? 14.644 18.840 -26.000 1.00 82.44 491 VAL A O 1
ATOM 3802 N N . THR A 1 492 ? 14.899 17.198 -27.489 1.00 82.62 492 THR A N 1
ATOM 3803 C CA . THR A 1 492 ? 14.682 18.086 -28.642 1.00 82.62 492 THR A CA 1
ATOM 3804 C C . THR A 1 492 ? 13.225 18.541 -28.762 1.00 82.62 492 THR A C 1
ATOM 3806 O O . THR A 1 492 ? 12.296 17.817 -28.408 1.00 82.62 492 THR A O 1
ATOM 3809 N N . LYS A 1 493 ? 12.998 19.729 -29.349 1.00 81.44 493 LYS A N 1
ATOM 3810 C CA . LYS A 1 493 ? 11.640 20.257 -29.602 1.00 81.44 493 LYS A CA 1
ATOM 3811 C C . LYS A 1 493 ? 10.761 19.296 -30.405 1.00 81.44 493 LYS A C 1
ATOM 3813 O O . LYS A 1 493 ? 9.562 19.236 -30.160 1.00 81.44 493 LYS A O 1
ATOM 3818 N N . LEU A 1 494 ? 11.348 18.560 -31.351 1.00 79.00 494 LEU A N 1
ATOM 3819 C CA . LEU A 1 494 ? 10.613 17.589 -32.158 1.00 79.00 494 LEU A CA 1
ATOM 3820 C C . LEU A 1 494 ? 10.126 16.414 -31.298 1.00 79.00 494 LEU A C 1
ATOM 3822 O O . LEU A 1 494 ? 8.955 16.062 -31.372 1.00 79.00 494 LEU A O 1
ATOM 3826 N N . VAL A 1 495 ? 10.984 15.875 -30.422 1.00 78.94 495 VAL A N 1
ATOM 3827 C CA . VAL A 1 495 ? 10.594 14.818 -29.475 1.00 78.94 495 VAL A CA 1
ATOM 3828 C C . VAL A 1 495 ? 9.529 15.319 -28.496 1.00 78.94 495 VAL A C 1
ATOM 3830 O O . VAL A 1 495 ? 8.535 14.631 -28.286 1.00 78.94 495 VAL A O 1
ATOM 3833 N N . LEU A 1 496 ? 9.661 16.543 -27.969 1.00 80.25 496 LEU A N 1
ATOM 3834 C CA . LEU A 1 496 ? 8.629 17.165 -27.122 1.00 80.25 496 LEU A CA 1
ATOM 3835 C C . LEU A 1 496 ? 7.274 17.309 -27.837 1.00 80.25 496 LEU A C 1
ATOM 3837 O O . LEU A 1 496 ? 6.228 17.231 -27.191 1.00 80.25 496 LEU A O 1
ATOM 3841 N N . GLY A 1 497 ? 7.295 17.510 -29.158 1.00 77.19 497 GLY A N 1
ATOM 3842 C CA . GLY A 1 497 ? 6.103 17.552 -30.004 1.00 77.19 497 GLY A CA 1
ATOM 3843 C C . GLY A 1 497 ? 5.404 16.197 -30.157 1.00 77.19 497 GLY A C 1
ATOM 3844 O O . GLY A 1 497 ? 4.192 16.174 -30.340 1.00 77.19 497 GLY A O 1
ATOM 3845 N N . PHE A 1 498 ? 6.132 15.080 -30.039 1.00 76.06 498 PHE A N 1
ATOM 3846 C CA . PHE A 1 498 ? 5.551 13.731 -30.076 1.00 76.06 498 PHE A CA 1
ATOM 3847 C C . PHE A 1 498 ? 4.985 13.269 -28.738 1.00 76.06 498 PHE A C 1
ATOM 3849 O O . PHE A 1 498 ? 4.140 12.378 -28.715 1.00 76.06 498 PHE A O 1
ATOM 3856 N N . ILE A 1 499 ? 5.444 13.845 -27.625 1.00 76.06 499 ILE A N 1
ATOM 3857 C CA . ILE A 1 499 ? 4.887 13.537 -26.309 1.00 76.06 499 ILE A CA 1
ATOM 3858 C C . ILE A 1 499 ? 3.463 14.111 -26.276 1.00 76.06 499 ILE A C 1
ATOM 3860 O O . ILE A 1 499 ? 3.307 15.329 -26.402 1.00 76.06 499 ILE A O 1
ATOM 3864 N N . PRO A 1 500 ? 2.411 13.291 -26.123 1.00 69.75 500 PRO A N 1
ATOM 3865 C CA . PRO A 1 500 ? 1.049 13.804 -26.057 1.00 69.75 500 PRO A CA 1
ATOM 3866 C C . PRO A 1 500 ? 0.874 14.725 -24.840 1.00 69.75 500 PRO A C 1
ATOM 3868 O O . PRO A 1 500 ? 1.564 14.588 -23.830 1.00 69.75 500 PRO A O 1
ATOM 3871 N N . GLU A 1 501 ? -0.030 15.702 -24.932 1.00 70.31 501 GLU A N 1
ATOM 3872 C CA . GLU A 1 501 ? -0.450 16.480 -23.760 1.00 70.31 501 GLU A CA 1
ATOM 3873 C C . GLU A 1 501 ? -1.319 15.590 -22.869 1.00 70.31 501 GLU A C 1
ATOM 3875 O O . GLU A 1 501 ? -2.537 15.541 -23.002 1.00 70.31 501 GLU A O 1
ATOM 3880 N N . VAL A 1 502 ? -0.670 14.818 -22.000 1.00 68.00 502 VAL A N 1
ATOM 3881 C CA . VAL A 1 502 ? -1.340 13.939 -21.042 1.00 68.00 502 VAL A CA 1
ATOM 3882 C C . VAL A 1 502 ? -1.088 14.490 -19.655 1.00 68.00 502 VAL A C 1
ATOM 3884 O O . VAL A 1 502 ? 0.058 14.566 -19.212 1.00 68.00 502 VAL A O 1
ATOM 3887 N N . ASN A 1 503 ? -2.161 14.840 -18.948 1.00 74.25 503 ASN A N 1
ATOM 3888 C CA . ASN A 1 503 ? -2.075 15.112 -17.520 1.00 74.25 503 ASN A CA 1
ATOM 3889 C C . ASN A 1 503 ? -2.045 13.782 -16.756 1.00 74.25 503 ASN A C 1
ATOM 3891 O O . ASN A 1 503 ? -3.042 13.353 -16.181 1.00 74.25 503 ASN A O 1
ATOM 3895 N N . LEU A 1 504 ? -0.910 13.087 -16.836 1.00 82.00 504 LEU A N 1
ATOM 3896 C CA . LEU A 1 504 ? -0.690 11.839 -16.118 1.00 82.00 504 LEU A CA 1
ATOM 3897 C C . LEU A 1 504 ? -0.229 12.170 -14.698 1.00 82.00 504 LEU A C 1
ATOM 3899 O O . LEU A 1 504 ? 0.957 12.419 -14.488 1.00 82.00 504 LEU A O 1
ATOM 3903 N N . THR A 1 505 ? -1.150 12.200 -13.737 1.00 87.25 505 THR A N 1
ATOM 3904 C CA . THR A 1 505 ? -0.816 12.285 -12.305 1.00 87.25 505 THR A CA 1
ATOM 3905 C C . THR A 1 505 ? -0.799 10.889 -11.680 1.00 87.25 505 THR A C 1
ATOM 3907 O O . THR A 1 505 ? -1.241 9.913 -12.289 1.00 87.25 505 THR A O 1
ATOM 3910 N N . LEU A 1 506 ? -0.282 10.769 -10.455 1.00 87.50 506 LEU A N 1
ATOM 3911 C CA . LEU A 1 506 ? -0.271 9.493 -9.734 1.00 87.50 506 LEU A CA 1
ATOM 3912 C C . LEU A 1 506 ? -1.584 9.196 -8.993 1.00 87.50 506 LEU A C 1
ATOM 3914 O O . LEU A 1 506 ? -1.721 8.100 -8.453 1.00 87.50 506 LEU A O 1
ATOM 3918 N N . LYS A 1 507 ? -2.564 10.112 -9.005 1.00 86.81 507 LYS A N 1
ATOM 3919 C CA . LYS A 1 507 ? -3.818 10.008 -8.239 1.00 86.81 507 LYS A CA 1
ATOM 3920 C C . LYS A 1 507 ? -4.510 8.655 -8.422 1.00 86.81 507 LYS A C 1
ATOM 3922 O O . LYS A 1 507 ? -4.799 7.974 -7.439 1.00 86.81 507 LYS A O 1
ATOM 3927 N N . ASP A 1 508 ? -4.714 8.247 -9.671 1.00 81.19 508 ASP A N 1
ATOM 3928 C CA . ASP A 1 508 ? -5.443 7.017 -9.999 1.00 81.19 508 ASP A CA 1
ATOM 3929 C C . ASP A 1 508 ? -4.634 5.752 -9.673 1.00 81.19 508 ASP A C 1
ATOM 3931 O O . ASP A 1 508 ? -5.201 4.698 -9.384 1.00 81.19 508 ASP A O 1
ATOM 3935 N N . ALA A 1 509 ? -3.302 5.856 -9.650 1.00 81.56 509 ALA A N 1
ATOM 3936 C CA . ALA A 1 509 ? -2.416 4.768 -9.247 1.00 81.56 509 ALA A CA 1
ATOM 3937 C C . ALA A 1 509 ? -2.327 4.617 -7.716 1.00 81.56 509 ALA A C 1
ATOM 3939 O O . ALA A 1 509 ? -2.049 3.521 -7.224 1.00 81.56 509 ALA A O 1
ATOM 3940 N N . MET A 1 510 ? -2.576 5.689 -6.952 1.00 82.81 510 MET A N 1
ATOM 3941 C CA . MET A 1 510 ? -2.456 5.666 -5.490 1.00 82.81 510 MET A CA 1
ATOM 3942 C C . MET A 1 510 ? -3.544 4.837 -4.807 1.00 82.81 510 MET A C 1
ATOM 3944 O O . MET A 1 510 ? -3.247 4.182 -3.813 1.00 82.81 510 MET A O 1
ATOM 3948 N N . GLY A 1 511 ? -4.774 4.808 -5.327 1.00 76.88 511 GLY A N 1
ATOM 3949 C CA . GLY A 1 511 ? -5.860 4.013 -4.737 1.00 76.88 511 GLY A CA 1
ATOM 3950 C C . GLY A 1 511 ? -5.514 2.518 -4.628 1.00 76.88 511 GLY A C 1
ATOM 3951 O O . GLY A 1 511 ? -5.468 1.982 -3.518 1.00 76.88 511 GLY A O 1
ATOM 3952 N N . PRO A 1 512 ? -5.203 1.837 -5.750 1.00 76.19 512 PRO A N 1
ATOM 3953 C CA . PRO A 1 512 ? -4.754 0.445 -5.730 1.00 76.19 512 PRO A CA 1
ATOM 3954 C C . PRO A 1 512 ? -3.502 0.221 -4.872 1.00 76.19 512 PRO A C 1
ATOM 3956 O O . PRO A 1 512 ? -3.420 -0.781 -4.163 1.00 76.19 512 PRO A O 1
ATOM 3959 N N . LEU A 1 513 ? -2.549 1.160 -4.904 1.00 79.50 513 LEU A N 1
ATOM 3960 C CA . LEU A 1 513 ? -1.318 1.073 -4.121 1.00 79.50 513 LEU A CA 1
ATOM 3961 C C . LEU A 1 513 ? -1.599 1.066 -2.613 1.00 79.50 513 LEU A C 1
ATOM 3963 O O . LEU A 1 513 ? -1.101 0.190 -1.908 1.00 79.50 513 LEU A O 1
ATOM 3967 N N . TRP A 1 514 ? -2.433 1.983 -2.120 1.00 80.62 514 TRP A N 1
ATOM 3968 C CA . TRP A 1 514 ? -2.772 2.056 -0.698 1.00 80.62 514 TRP A CA 1
ATOM 3969 C C . TRP A 1 514 ? -3.644 0.892 -0.235 1.00 80.62 514 TRP A C 1
ATOM 3971 O O . TRP A 1 514 ? -3.423 0.378 0.860 1.00 80.62 514 TRP A O 1
ATOM 3981 N N . ASN A 1 515 ? -4.552 0.398 -1.080 1.00 74.69 515 ASN A N 1
ATOM 3982 C CA . ASN A 1 515 ? -5.333 -0.805 -0.774 1.00 74.69 515 ASN A CA 1
ATOM 3983 C C . ASN A 1 515 ? -4.445 -2.036 -0.534 1.00 74.69 515 ASN A C 1
ATOM 3985 O O . ASN A 1 515 ? -4.768 -2.866 0.311 1.00 74.69 515 ASN A O 1
ATOM 3989 N N . ALA A 1 516 ? -3.317 -2.147 -1.241 1.00 74.19 516 ALA A N 1
ATOM 3990 C CA . ALA A 1 516 ? -2.340 -3.211 -1.016 1.00 74.19 516 ALA A CA 1
ATOM 3991 C C . ALA A 1 516 ? -1.382 -2.907 0.153 1.00 74.19 516 ALA A C 1
ATOM 3993 O O . ALA A 1 516 ? -0.983 -3.816 0.882 1.00 74.19 516 ALA A O 1
ATOM 3994 N N . ALA A 1 517 ? -1.020 -1.637 0.356 1.00 78.88 517 ALA A N 1
ATOM 3995 C CA . ALA A 1 517 ? -0.081 -1.224 1.396 1.00 78.88 517 ALA A CA 1
ATOM 3996 C C . ALA A 1 517 ? -0.668 -1.341 2.811 1.00 78.88 517 ALA A C 1
ATOM 3998 O O . ALA A 1 517 ? 0.004 -1.846 3.712 1.00 78.88 517 ALA A O 1
ATOM 3999 N N . LEU A 1 518 ? -1.917 -0.915 3.025 1.00 81.44 518 LEU A N 1
ATOM 4000 C CA . LEU A 1 518 ? -2.521 -0.851 4.360 1.00 81.44 518 LEU A CA 1
ATOM 4001 C C . LEU A 1 518 ? -2.544 -2.229 5.068 1.00 81.44 518 LEU A C 1
ATOM 4003 O O . LEU A 1 518 ? -2.012 -2.332 6.175 1.00 81.44 518 LEU A O 1
ATOM 4007 N N . PRO A 1 519 ? -3.003 -3.339 4.464 1.00 78.44 519 PRO A N 1
ATOM 4008 C CA . PRO A 1 519 ? -2.923 -4.649 5.119 1.00 78.44 519 PRO A CA 1
ATOM 4009 C C . PRO A 1 519 ? -1.498 -5.033 5.552 1.00 78.44 519 PRO A C 1
ATOM 4011 O O . PRO A 1 519 ? -1.295 -5.569 6.641 1.00 78.44 519 PRO A O 1
ATOM 4014 N N . SER A 1 520 ? -0.484 -4.709 4.738 1.00 73.25 520 SER A N 1
ATOM 4015 C CA . SER A 1 520 ? 0.923 -5.022 5.040 1.00 73.25 520 SER A CA 1
ATOM 4016 C C . SER A 1 520 ? 1.506 -4.207 6.204 1.00 73.25 520 SER A C 1
ATOM 4018 O O . SER A 1 520 ? 2.463 -4.639 6.843 1.00 73.25 520 SER A O 1
ATOM 4020 N N . LEU A 1 521 ? 0.880 -3.077 6.542 1.00 75.12 521 LEU A N 1
ATOM 4021 C CA . LEU A 1 521 ? 1.164 -2.294 7.747 1.00 75.12 521 LEU A CA 1
ATOM 4022 C C . LEU A 1 521 ? 0.495 -2.892 9.001 1.00 75.12 521 LEU A C 1
ATOM 4024 O O . LEU A 1 521 ? 0.560 -2.305 10.082 1.00 75.12 521 LEU A O 1
ATOM 4028 N N . GLY A 1 522 ? -0.161 -4.052 8.884 1.00 75.38 522 GLY A N 1
ATOM 4029 C CA . GLY A 1 522 ? -0.841 -4.749 9.974 1.00 75.38 522 GLY A CA 1
ATOM 4030 C C . GLY A 1 522 ? -2.207 -4.156 10.312 1.00 75.38 522 GLY A C 1
ATOM 4031 O O . GLY A 1 522 ? -2.600 -4.187 11.475 1.00 75.38 522 GLY A O 1
ATOM 4032 N N . PHE A 1 523 ? -2.872 -3.509 9.351 1.00 80.00 523 PHE A N 1
ATOM 4033 C CA . PHE A 1 523 ? -4.279 -3.131 9.496 1.00 80.00 523 PHE A CA 1
ATOM 4034 C C . PHE A 1 523 ? -5.178 -4.339 9.209 1.00 80.00 523 PHE A C 1
ATOM 4036 O O . PHE A 1 523 ? -4.866 -5.148 8.333 1.00 80.00 523 PHE A O 1
ATOM 4043 N N . ASP A 1 524 ? -6.285 -4.465 9.943 1.00 78.69 524 ASP A N 1
ATOM 4044 C CA . ASP A 1 524 ? -7.229 -5.569 9.760 1.00 78.69 524 ASP A CA 1
ATOM 4045 C C . ASP A 1 524 ? -7.926 -5.452 8.395 1.00 78.69 524 ASP A C 1
ATOM 4047 O O . ASP A 1 524 ? -8.590 -4.457 8.089 1.00 78.69 524 ASP A O 1
ATOM 4051 N N . ALA A 1 525 ? -7.783 -6.490 7.569 1.00 77.69 525 ALA A N 1
ATOM 4052 C CA . ALA A 1 525 ? -8.420 -6.564 6.261 1.00 77.69 525 ALA A CA 1
ATOM 4053 C C . ALA A 1 525 ? -9.954 -6.473 6.359 1.00 77.69 525 ALA A C 1
ATOM 4055 O O . ALA A 1 525 ? -10.575 -5.827 5.520 1.00 77.69 525 ALA A O 1
ATOM 4056 N N . ASN A 1 526 ? -10.563 -7.031 7.411 1.00 80.75 526 ASN A N 1
ATOM 4057 C CA . ASN A 1 526 ? -12.012 -6.971 7.611 1.00 80.75 526 ASN A CA 1
ATOM 4058 C C . ASN A 1 526 ? -12.489 -5.538 7.883 1.00 80.75 526 ASN A C 1
ATOM 4060 O O . ASN A 1 526 ? -13.577 -5.161 7.453 1.00 80.75 526 ASN A O 1
ATOM 4064 N N . GLN A 1 527 ? -11.682 -4.725 8.575 1.00 80.12 527 GLN A N 1
ATOM 4065 C CA . GLN A 1 527 ? -11.991 -3.309 8.785 1.00 80.12 527 GLN A CA 1
ATOM 4066 C C . GLN A 1 527 ? -11.863 -2.529 7.473 1.00 80.12 527 GLN A C 1
ATOM 4068 O O . GLN A 1 527 ? -12.759 -1.763 7.129 1.00 80.12 527 GLN A O 1
ATOM 4073 N N . LEU A 1 528 ? -10.799 -2.768 6.698 1.00 82.88 528 LEU A N 1
ATOM 4074 C CA . LEU A 1 528 ? -10.606 -2.155 5.376 1.00 82.88 528 LEU A CA 1
ATOM 4075 C C . LEU A 1 528 ? -11.748 -2.475 4.405 1.00 82.88 528 LEU A C 1
ATOM 4077 O O . LEU A 1 528 ? -12.191 -1.603 3.661 1.00 82.88 528 LEU A O 1
ATOM 4081 N N . GLU A 1 529 ? -12.271 -3.701 4.426 1.00 85.44 529 GLU A N 1
ATOM 4082 C CA . GLU A 1 529 ? -13.401 -4.091 3.578 1.00 85.44 529 GLU A CA 1
ATOM 4083 C C . GLU A 1 529 ? -14.667 -3.268 3.853 1.00 85.44 529 GLU A C 1
ATOM 4085 O O . GLU A 1 529 ? -15.459 -3.049 2.931 1.00 85.44 529 GLU A O 1
ATOM 4090 N N . GLN A 1 530 ? -14.828 -2.739 5.067 1.00 88.25 530 GLN A N 1
ATOM 4091 C CA . GLN A 1 530 ? -15.963 -1.905 5.473 1.00 88.25 530 GLN A CA 1
ATOM 4092 C C . GLN A 1 530 ? -15.783 -0.413 5.141 1.00 88.25 530 GLN A C 1
ATOM 4094 O O . GLN A 1 530 ? -16.719 0.374 5.319 1.00 88.25 530 GLN A O 1
ATOM 4099 N N . LEU A 1 531 ? -14.610 -0.014 4.639 1.00 90.19 531 LEU A N 1
ATOM 4100 C CA . LEU A 1 531 ? -14.216 1.380 4.457 1.00 90.19 531 LEU A CA 1
ATOM 4101 C C . LEU A 1 531 ? -13.917 1.710 2.991 1.00 90.19 531 LEU A C 1
ATOM 4103 O O . LEU A 1 531 ? -13.390 0.900 2.229 1.00 90.19 531 LEU A O 1
ATOM 4107 N N . ASN A 1 532 ? -14.237 2.939 2.604 1.00 90.81 532 ASN A N 1
ATOM 4108 C CA . ASN A 1 532 ? -13.656 3.602 1.446 1.00 90.81 532 ASN A CA 1
ATOM 4109 C C . ASN A 1 532 ? -12.490 4.464 1.937 1.00 90.81 532 ASN A C 1
ATOM 4111 O O . ASN A 1 532 ? -12.681 5.310 2.813 1.00 90.81 532 ASN A O 1
ATOM 4115 N N . VAL A 1 533 ? -11.303 4.241 1.371 1.00 89.44 533 VAL A N 1
ATOM 4116 C CA . VAL A 1 533 ? -10.087 5.001 1.678 1.00 89.44 533 VAL A CA 1
ATOM 4117 C C . VAL A 1 533 ? -9.735 5.860 0.469 1.00 89.44 533 VAL A C 1
ATOM 4119 O O . VAL A 1 533 ? -9.452 5.340 -0.609 1.00 89.44 533 VAL A O 1
ATOM 4122 N N . GLU A 1 534 ? -9.753 7.176 0.647 1.00 90.38 534 GLU A N 1
ATOM 4123 C CA . GLU A 1 534 ? -9.390 8.148 -0.383 1.00 90.38 534 GLU A CA 1
ATOM 4124 C C . GLU A 1 534 ? -8.155 8.937 0.064 1.00 90.38 534 GLU A C 1
ATOM 4126 O O . GLU A 1 534 ? -8.139 9.518 1.148 1.00 90.38 534 GLU A O 1
ATOM 4131 N N . LEU A 1 535 ? -7.118 8.978 -0.775 1.00 91.00 535 LEU A N 1
ATOM 4132 C CA . LEU A 1 535 ? -5.957 9.837 -0.554 1.00 91.00 535 LEU A CA 1
ATOM 4133 C C . LEU A 1 535 ? -6.298 11.271 -0.984 1.00 91.00 535 LEU A C 1
ATOM 4135 O O . LEU A 1 535 ? -6.518 11.522 -2.168 1.00 91.00 535 LEU A O 1
ATOM 4139 N N . LEU A 1 536 ? -6.315 12.208 -0.035 1.00 91.62 536 LEU A N 1
ATOM 4140 C CA . LEU A 1 536 ? -6.607 13.621 -0.301 1.00 91.62 536 LEU A CA 1
ATOM 4141 C C . LEU A 1 536 ? -5.359 14.420 -0.680 1.00 91.62 536 LEU A C 1
ATOM 4143 O O . LEU A 1 536 ? -5.418 15.306 -1.529 1.00 91.62 536 LEU A O 1
ATOM 4147 N N . GLN A 1 537 ? -4.230 14.109 -0.048 1.00 91.88 537 GLN A N 1
ATOM 4148 C CA . GLN A 1 537 ? -2.938 14.723 -0.337 1.00 91.88 537 GLN A CA 1
ATOM 4149 C C . GLN A 1 537 ? -1.799 13.783 0.041 1.00 91.88 537 GLN A C 1
ATOM 4151 O O . GLN A 1 537 ? -1.962 12.881 0.862 1.00 91.88 537 GLN A O 1
ATOM 4156 N N . GLY A 1 538 ? -0.640 14.022 -0.560 1.00 93.06 538 GLY A N 1
ATOM 4157 C CA . GLY A 1 538 ? 0.582 13.304 -0.254 1.00 93.06 538 GLY A CA 1
ATOM 4158 C C . GLY A 1 538 ? 1.739 13.749 -1.128 1.00 93.06 538 GLY A C 1
ATOM 4159 O O . GLY A 1 538 ? 1.552 14.228 -2.251 1.00 93.06 538 GLY A O 1
ATOM 4160 N N . ARG A 1 539 ? 2.944 13.574 -0.601 1.00 94.12 539 ARG A N 1
ATOM 4161 C CA . ARG A 1 539 ? 4.202 13.846 -1.288 1.00 94.12 539 ARG A CA 1
ATOM 4162 C C . ARG A 1 539 ? 5.008 12.563 -1.388 1.00 94.12 539 ARG A C 1
ATOM 4164 O O . ARG A 1 539 ? 5.002 11.765 -0.457 1.00 94.12 539 ARG A O 1
ATOM 4171 N N . LEU A 1 540 ? 5.712 12.383 -2.498 1.00 94.12 540 LEU A N 1
ATOM 4172 C CA . LEU A 1 540 ? 6.658 11.291 -2.692 1.00 94.12 540 LEU A CA 1
ATOM 4173 C C . LEU A 1 540 ? 8.075 11.841 -2.825 1.00 94.12 540 LEU A C 1
ATOM 4175 O O . LEU A 1 540 ? 8.340 12.713 -3.653 1.00 94.12 540 LEU A O 1
ATOM 4179 N N . LYS A 1 541 ? 8.990 11.283 -2.038 1.00 94.31 541 LYS A N 1
ATOM 4180 C CA . LYS A 1 541 ? 10.430 11.492 -2.146 1.00 94.31 541 LYS A CA 1
ATOM 4181 C C . LYS A 1 541 ? 11.112 10.181 -2.502 1.00 94.31 541 LYS A C 1
ATOM 4183 O O . LYS A 1 541 ? 10.879 9.152 -1.864 1.00 94.31 541 LYS A O 1
ATOM 4188 N N . VAL A 1 542 ? 11.980 10.228 -3.504 1.00 94.19 542 VAL A N 1
ATOM 4189 C CA . VAL A 1 542 ? 12.909 9.136 -3.792 1.00 94.19 542 VAL A CA 1
ATOM 4190 C C . VAL A 1 542 ? 14.166 9.373 -2.969 1.00 94.19 542 VAL A C 1
ATOM 4192 O O . VAL A 1 542 ? 14.770 10.441 -3.052 1.00 94.19 542 VAL A O 1
ATOM 4195 N N . MET A 1 543 ? 14.546 8.385 -2.166 1.00 92.69 543 MET A N 1
ATOM 4196 C CA . MET A 1 543 ? 15.708 8.462 -1.288 1.00 92.69 543 MET A CA 1
ATOM 4197 C C . MET A 1 543 ? 16.729 7.413 -1.707 1.00 92.69 543 MET A C 1
ATOM 4199 O O . MET A 1 543 ? 16.376 6.245 -1.882 1.00 92.69 543 MET A O 1
ATOM 4203 N N . PHE A 1 544 ? 17.994 7.809 -1.795 1.00 93.44 544 PHE A N 1
ATOM 4204 C CA . PHE A 1 544 ? 19.118 6.904 -2.012 1.00 93.44 544 PHE A CA 1
ATOM 4205 C C . PHE A 1 544 ? 19.990 6.853 -0.764 1.00 93.44 544 PHE A C 1
ATOM 4207 O O . PHE A 1 544 ? 20.215 7.867 -0.103 1.00 93.44 544 PHE A O 1
ATOM 4214 N N . LYS A 1 545 ? 20.486 5.666 -0.426 1.00 93.12 545 LYS A N 1
ATOM 4215 C CA . LYS A 1 545 ? 21.479 5.492 0.631 1.00 93.12 545 LYS A CA 1
ATOM 4216 C C . LYS A 1 545 ? 22.864 5.613 0.013 1.00 93.12 545 LYS A C 1
ATOM 4218 O O . LYS A 1 545 ? 23.223 4.825 -0.862 1.00 93.12 545 LYS A O 1
ATOM 4223 N N . ASN A 1 546 ? 23.640 6.598 0.442 1.00 92.88 546 ASN A N 1
ATOM 4224 C CA . ASN A 1 546 ? 24.968 6.841 -0.108 1.00 92.88 546 ASN A CA 1
ATOM 4225 C C . ASN A 1 546 ? 26.029 5.893 0.480 1.00 92.88 546 ASN A C 1
ATOM 4227 O O . ASN A 1 546 ? 25.761 5.055 1.343 1.00 92.88 546 ASN A O 1
ATOM 4231 N N . GLN A 1 547 ? 27.274 6.041 0.025 1.00 90.19 547 GLN A N 1
ATOM 4232 C CA . GLN A 1 547 ? 28.395 5.201 0.457 1.00 90.19 547 GLN A CA 1
ATOM 4233 C C . GLN A 1 547 ? 28.741 5.333 1.951 1.00 90.19 547 GLN A C 1
ATOM 4235 O O . GLN A 1 547 ? 29.325 4.406 2.511 1.00 90.19 547 GLN A O 1
ATOM 4240 N N . ASN A 1 548 ? 28.325 6.418 2.609 1.00 92.12 548 ASN A N 1
ATOM 4241 C CA . ASN A 1 548 ? 28.491 6.640 4.049 1.00 92.12 548 ASN A CA 1
ATOM 4242 C C . ASN A 1 548 ? 27.289 6.136 4.868 1.00 92.12 548 ASN A C 1
ATOM 4244 O O . ASN A 1 548 ? 27.152 6.497 6.034 1.00 92.12 548 ASN A O 1
ATOM 4248 N N . ASP A 1 549 ? 26.405 5.340 4.257 1.00 89.75 549 ASP A N 1
ATOM 4249 C CA . ASP A 1 549 ? 25.192 4.801 4.873 1.00 89.75 549 ASP A CA 1
ATOM 4250 C C . ASP A 1 549 ? 24.173 5.873 5.310 1.00 89.75 549 ASP A C 1
ATOM 4252 O O . ASP A 1 549 ? 23.304 5.615 6.144 1.00 89.75 549 ASP A O 1
ATOM 4256 N N . GLN A 1 550 ? 24.231 7.061 4.699 1.00 92.31 550 GLN A N 1
ATOM 4257 C CA . GLN A 1 550 ? 23.286 8.153 4.932 1.00 92.31 550 GLN A CA 1
ATOM 4258 C C . GLN A 1 550 ? 22.225 8.204 3.829 1.00 92.31 550 GLN A C 1
ATOM 4260 O O . GLN A 1 550 ? 22.541 8.057 2.649 1.00 92.31 550 GLN A O 1
ATOM 4265 N N . TRP A 1 551 ? 20.969 8.433 4.220 1.00 92.12 551 TRP A N 1
ATOM 4266 C CA . TRP A 1 551 ? 19.871 8.677 3.286 1.00 92.12 551 TRP A CA 1
ATOM 4267 C C . TRP A 1 551 ? 19.915 10.114 2.773 1.00 92.12 551 TRP A C 1
ATOM 4269 O O . TRP A 1 551 ? 19.943 11.058 3.559 1.00 92.12 551 TRP A O 1
ATOM 4279 N N . GLU A 1 552 ? 19.864 10.268 1.459 1.00 94.31 552 GLU A N 1
ATOM 4280 C CA . GLU A 1 552 ? 19.811 11.551 0.767 1.00 94.31 552 GLU A CA 1
ATOM 4281 C C . GLU A 1 552 ? 18.683 11.549 -0.267 1.00 94.31 552 GLU A C 1
ATOM 4283 O O . GLU A 1 552 ? 18.367 10.519 -0.867 1.00 94.31 552 GLU A O 1
ATOM 4288 N N . GLU A 1 553 ? 18.051 12.706 -0.458 1.00 95.12 553 GLU A N 1
ATOM 4289 C CA . GLU A 1 553 ? 17.019 12.881 -1.482 1.00 95.12 553 GLU A CA 1
ATOM 4290 C C . GLU A 1 553 ? 17.629 12.743 -2.882 1.00 95.12 553 GLU A C 1
ATOM 4292 O O . GLU A 1 553 ? 18.790 13.111 -3.110 1.00 95.12 553 GLU A O 1
ATOM 4297 N N . PHE A 1 554 ? 16.845 12.233 -3.830 1.00 95.56 554 PHE A N 1
ATOM 4298 C CA . PHE A 1 554 ? 17.220 12.198 -5.237 1.00 95.56 554 PHE A CA 1
ATOM 4299 C C . PHE A 1 554 ? 17.466 13.620 -5.749 1.00 95.56 554 PHE A C 1
ATOM 4301 O O . PHE A 1 554 ? 16.570 14.460 -5.737 1.00 95.56 554 PHE A O 1
ATOM 4308 N N . GLN A 1 555 ? 18.695 13.912 -6.161 1.00 95.25 555 GLN A N 1
ATOM 4309 C CA . GLN A 1 555 ? 19.106 15.256 -6.551 1.00 95.25 555 GLN A CA 1
ATOM 4310 C C . GLN A 1 555 ? 18.717 15.566 -7.994 1.00 95.25 555 GLN A C 1
ATOM 4312 O O . GLN A 1 555 ? 18.697 14.669 -8.835 1.00 95.25 555 GLN A O 1
ATOM 4317 N N . ASP A 1 556 ? 18.462 16.844 -8.289 1.00 94.25 556 ASP A N 1
ATOM 4318 C CA . ASP A 1 556 ? 18.283 17.314 -9.664 1.00 94.25 556 ASP A CA 1
ATOM 4319 C C . ASP A 1 556 ? 19.489 16.931 -10.536 1.00 94.25 556 ASP A C 1
ATOM 4321 O O . ASP A 1 556 ? 20.590 17.479 -10.400 1.00 94.25 556 ASP A O 1
ATOM 4325 N N . VAL A 1 557 ? 19.274 15.981 -11.449 1.00 94.06 557 VAL A N 1
ATOM 4326 C CA . VAL A 1 557 ? 20.340 15.423 -12.291 1.00 94.06 557 VAL A CA 1
ATOM 4327 C C . VAL A 1 557 ? 20.745 16.357 -13.434 1.00 94.06 557 VAL A C 1
ATOM 4329 O O . VAL A 1 557 ? 21.758 16.093 -14.076 1.00 94.06 557 VAL A O 1
ATOM 4332 N N . PHE A 1 558 ? 20.018 17.454 -13.676 1.00 92.94 558 PHE A N 1
ATOM 4333 C CA . PHE A 1 558 ? 20.291 18.432 -14.742 1.00 92.94 558 PHE A CA 1
ATOM 4334 C C . PHE A 1 558 ? 20.808 19.783 -14.223 1.00 92.94 558 PHE A C 1
ATOM 4336 O O . PHE A 1 558 ? 20.879 20.759 -14.972 1.00 92.94 558 PHE A O 1
ATOM 4343 N N . LYS A 1 559 ? 21.219 19.854 -12.951 1.00 86.81 559 LYS A N 1
ATOM 4344 C CA . LYS A 1 559 ? 21.710 21.092 -12.325 1.00 86.81 559 LYS A CA 1
ATOM 4345 C C . LYS A 1 559 ? 22.864 21.767 -13.086 1.00 86.81 559 LYS A C 1
ATOM 4347 O O . LYS A 1 559 ? 22.942 22.993 -13.111 1.00 86.81 559 LYS A O 1
ATOM 4352 N N . ASP A 1 560 ? 23.726 20.973 -13.723 1.00 84.50 560 ASP A N 1
ATOM 4353 C CA . ASP A 1 560 ? 24.957 21.436 -14.380 1.00 84.50 560 ASP A CA 1
ATOM 4354 C C . ASP A 1 560 ? 24.887 21.413 -15.927 1.00 84.50 560 ASP A C 1
ATOM 4356 O O . ASP A 1 560 ? 25.917 21.527 -16.594 1.00 84.50 560 ASP A O 1
ATOM 4360 N N . GLY A 1 561 ? 23.694 21.267 -16.526 1.00 85.75 561 GLY A N 1
ATOM 4361 C CA . GLY A 1 561 ? 23.500 21.322 -17.983 1.00 85.75 561 GLY A CA 1
ATOM 4362 C C . GLY A 1 561 ? 22.451 20.346 -18.525 1.00 85.75 561 GLY A C 1
ATOM 4363 O O . GLY A 1 561 ? 21.630 19.816 -17.790 1.00 85.75 561 GLY A O 1
ATOM 4364 N N . ASP A 1 562 ? 22.492 20.092 -19.837 1.00 84.56 562 ASP A N 1
ATOM 4365 C CA . ASP A 1 562 ? 21.510 19.247 -20.547 1.00 84.56 562 ASP A CA 1
ATOM 4366 C C . ASP A 1 562 ? 21.830 17.739 -20.516 1.00 84.56 562 ASP A C 1
ATOM 4368 O O . ASP A 1 562 ? 21.109 16.938 -21.104 1.00 84.56 562 ASP A O 1
ATOM 4372 N N . THR A 1 563 ? 22.921 17.331 -19.863 1.00 88.50 563 THR A N 1
ATOM 4373 C CA . THR A 1 563 ? 23.309 15.919 -19.714 1.00 88.50 563 THR A CA 1
ATOM 4374 C C . THR A 1 563 ? 23.070 15.477 -18.272 1.00 88.50 563 THR A C 1
ATOM 4376 O O . THR A 1 563 ? 23.583 16.137 -17.366 1.00 88.50 563 THR A O 1
ATOM 4379 N N . PRO A 1 564 ? 22.341 14.371 -18.030 1.00 93.19 564 PRO A N 1
ATOM 4380 C CA . PRO A 1 564 ? 22.016 13.951 -16.675 1.00 93.19 564 PRO A CA 1
ATOM 4381 C C . PRO A 1 564 ? 23.257 13.454 -15.922 1.00 93.19 564 PRO A C 1
ATOM 4383 O O . PRO A 1 564 ? 24.028 12.630 -16.418 1.00 93.19 564 PRO A O 1
ATOM 4386 N N . ASN A 1 565 ? 23.427 13.908 -14.683 1.00 94.25 565 ASN A N 1
ATOM 4387 C CA . ASN A 1 565 ? 24.432 13.401 -13.758 1.00 94.25 565 ASN A CA 1
ATOM 4388 C C . ASN A 1 565 ? 23.918 12.146 -13.034 1.00 94.25 565 ASN A C 1
ATOM 4390 O O . ASN A 1 565 ? 23.146 12.225 -12.084 1.00 94.25 565 ASN A O 1
ATOM 4394 N N . LEU A 1 566 ? 24.398 10.976 -13.460 1.00 94.44 566 LEU A N 1
ATOM 4395 C CA . LEU A 1 566 ? 23.946 9.675 -12.949 1.00 94.44 566 LEU A CA 1
ATOM 4396 C C . LEU A 1 566 ? 24.693 9.201 -11.691 1.00 94.44 566 LEU A C 1
ATOM 4398 O O . LEU A 1 566 ? 24.401 8.121 -11.177 1.00 94.44 566 LEU A O 1
ATOM 4402 N N . LYS A 1 567 ? 25.670 9.973 -11.188 1.00 94.81 567 LYS A N 1
ATOM 4403 C CA . LYS A 1 567 ? 26.597 9.521 -10.132 1.00 94.81 567 LYS A CA 1
ATOM 4404 C C . LYS A 1 567 ? 25.885 9.062 -8.865 1.00 94.81 567 LYS A C 1
ATOM 4406 O O . LYS A 1 567 ? 26.301 8.066 -8.288 1.00 94.81 567 LYS A O 1
ATOM 4411 N N . GLN A 1 568 ? 24.833 9.767 -8.449 1.00 95.12 568 GLN A N 1
ATOM 4412 C CA . GLN A 1 568 ? 24.085 9.414 -7.243 1.00 95.12 568 GLN A CA 1
ATOM 4413 C C . GLN A 1 568 ? 23.463 8.018 -7.363 1.00 95.12 568 GLN A C 1
ATOM 4415 O O . GLN A 1 568 ? 23.677 7.177 -6.497 1.00 95.12 568 GLN A O 1
ATOM 4420 N N . ILE A 1 569 ? 22.750 7.756 -8.462 1.00 94.56 569 ILE A N 1
ATOM 4421 C CA . ILE A 1 569 ? 22.046 6.486 -8.685 1.00 94.56 569 ILE A CA 1
ATOM 4422 C C . ILE A 1 569 ? 23.054 5.340 -8.817 1.00 94.56 569 ILE A C 1
ATOM 4424 O O . ILE A 1 569 ? 22.909 4.310 -8.163 1.00 94.56 569 ILE A O 1
ATOM 4428 N N . LEU A 1 570 ? 24.110 5.535 -9.615 1.00 94.94 570 LEU A N 1
ATOM 4429 C CA . LEU A 1 570 ? 25.144 4.522 -9.860 1.00 94.94 570 LEU A CA 1
ATOM 4430 C C . LEU A 1 570 ? 25.994 4.201 -8.620 1.00 94.94 570 LEU A C 1
ATOM 4432 O O . LEU A 1 570 ? 26.562 3.116 -8.542 1.00 94.94 570 LEU A O 1
ATOM 4436 N N . ALA A 1 571 ? 26.091 5.127 -7.663 1.00 94.19 571 ALA A N 1
ATOM 4437 C CA . ALA A 1 571 ? 26.825 4.938 -6.414 1.00 94.19 571 ALA A CA 1
ATOM 4438 C C . ALA A 1 571 ? 25.916 4.645 -5.209 1.00 94.19 571 ALA A C 1
ATOM 4440 O O . ALA A 1 571 ? 26.418 4.585 -4.085 1.00 94.19 571 ALA A O 1
ATOM 4441 N N . ALA A 1 572 ? 24.606 4.482 -5.394 1.00 93.56 572 ALA A N 1
ATOM 4442 C CA . ALA A 1 572 ? 23.695 4.179 -4.296 1.00 93.56 572 ALA A CA 1
ATOM 4443 C C . ALA A 1 572 ? 23.914 2.751 -3.762 1.00 93.56 572 ALA A C 1
ATOM 4445 O O . ALA A 1 572 ? 24.115 1.806 -4.526 1.00 93.56 572 ALA A O 1
ATOM 4446 N N . LYS A 1 573 ? 23.882 2.605 -2.434 1.00 91.75 573 LYS A N 1
ATOM 4447 C CA . LYS A 1 573 ? 23.885 1.314 -1.729 1.00 91.75 573 LYS A CA 1
ATOM 4448 C C . LYS A 1 573 ? 22.479 0.744 -1.554 1.00 91.75 573 LYS A C 1
ATOM 4450 O O . LYS A 1 573 ? 22.343 -0.469 -1.464 1.00 91.75 573 LYS A O 1
ATOM 4455 N N . ASP A 1 574 ? 21.475 1.612 -1.451 1.00 90.31 574 ASP A N 1
ATOM 4456 C CA . ASP A 1 574 ? 20.069 1.245 -1.268 1.00 90.31 574 ASP A CA 1
ATOM 4457 C C . ASP A 1 574 ? 19.148 2.373 -1.782 1.00 90.31 574 ASP A C 1
ATOM 4459 O O . ASP A 1 574 ? 19.599 3.501 -2.013 1.00 90.31 574 ASP A O 1
ATOM 4463 N N . MET A 1 575 ? 17.859 2.084 -1.945 1.00 90.06 575 MET A N 1
ATOM 4464 C CA . MET A 1 575 ? 16.820 3.001 -2.414 1.00 90.06 575 MET A CA 1
ATOM 4465 C C . MET A 1 575 ? 15.513 2.761 -1.652 1.00 90.06 575 MET A C 1
ATOM 4467 O O . MET A 1 575 ? 15.085 1.622 -1.486 1.00 90.06 575 MET A O 1
ATOM 4471 N N . LYS A 1 576 ? 14.818 3.833 -1.265 1.00 89.75 576 LYS A N 1
ATOM 4472 C CA . LYS A 1 576 ? 13.451 3.747 -0.730 1.00 89.75 576 LYS A CA 1
ATOM 4473 C C . LYS A 1 576 ? 12.554 4.839 -1.291 1.00 89.75 576 LYS A C 1
ATOM 4475 O O . LYS A 1 576 ? 13.027 5.892 -1.726 1.00 89.75 576 LYS A O 1
ATOM 4480 N N . LEU A 1 577 ? 11.250 4.587 -1.246 1.00 91.12 577 LEU A N 1
ATOM 4481 C CA . LEU A 1 577 ? 10.231 5.590 -1.532 1.00 91.12 577 LEU A CA 1
ATOM 4482 C C . LEU A 1 577 ? 9.647 6.068 -0.207 1.00 91.12 577 LEU A C 1
ATOM 4484 O O . LEU A 1 577 ? 9.102 5.273 0.557 1.00 91.12 577 LEU A O 1
ATOM 4488 N N . GLN A 1 578 ? 9.777 7.359 0.071 1.00 91.56 578 GLN A N 1
ATOM 4489 C CA . GLN A 1 578 ? 9.246 7.974 1.277 1.00 91.56 578 GLN A CA 1
ATOM 4490 C C . GLN A 1 578 ? 8.007 8.792 0.919 1.00 91.56 578 GLN A C 1
ATOM 4492 O O . GLN A 1 578 ? 8.078 9.734 0.130 1.00 91.56 578 GLN A O 1
ATOM 4497 N N . PHE A 1 579 ? 6.875 8.427 1.508 1.00 91.44 579 PHE A N 1
ATOM 4498 C CA . PHE A 1 579 ? 5.614 9.133 1.362 1.00 91.44 579 PHE A CA 1
ATOM 4499 C C . PHE A 1 579 ? 5.405 10.020 2.585 1.00 91.44 579 PHE A C 1
ATOM 4501 O O . PHE A 1 579 ? 5.390 9.509 3.703 1.00 91.44 579 PHE A O 1
ATOM 4508 N N . THR A 1 580 ? 5.253 11.326 2.391 1.00 91.69 580 THR A N 1
ATOM 4509 C CA . THR A 1 580 ? 5.110 12.306 3.478 1.00 91.69 580 THR A CA 1
ATOM 4510 C C . THR A 1 580 ? 3.879 13.179 3.285 1.00 91.69 580 THR A C 1
ATOM 4512 O O . THR A 1 580 ? 3.312 13.246 2.189 1.00 91.69 580 THR A O 1
ATOM 4515 N N . ASN A 1 581 ? 3.476 13.875 4.351 1.00 91.62 581 ASN A N 1
ATOM 4516 C CA . ASN A 1 581 ? 2.326 14.781 4.361 1.00 91.62 581 ASN A CA 1
ATOM 4517 C C . ASN A 1 581 ? 1.054 14.113 3.816 1.00 91.62 581 ASN A C 1
ATOM 4519 O O . ASN A 1 581 ? 0.284 14.719 3.063 1.00 91.62 581 ASN A O 1
ATOM 4523 N N . LEU A 1 582 ? 0.876 12.827 4.120 1.00 91.38 582 LEU A N 1
ATOM 4524 C CA . LEU A 1 582 ? -0.272 12.073 3.649 1.00 91.38 582 LEU A CA 1
ATOM 4525 C C . LEU A 1 582 ? -1.503 12.449 4.461 1.00 91.38 582 LEU A C 1
ATOM 4527 O O . LEU A 1 582 ? -1.433 12.617 5.677 1.00 91.38 582 LEU A O 1
ATOM 4531 N N . GLN A 1 583 ? -2.637 12.529 3.776 1.00 91.50 583 GLN A N 1
ATOM 4532 C CA . GLN A 1 583 ? -3.940 12.697 4.400 1.00 91.50 583 GLN A CA 1
ATOM 4533 C C . GLN A 1 583 ? -4.944 11.777 3.727 1.00 91.50 583 GLN A C 1
ATOM 4535 O O . GLN A 1 583 ? -5.084 11.790 2.501 1.00 91.50 583 GLN A O 1
ATOM 4540 N N . PHE A 1 584 ? -5.670 11.014 4.536 1.00 91.12 584 PHE A N 1
ATOM 4541 C CA . PHE A 1 584 ? -6.700 10.105 4.066 1.00 91.12 584 PHE A CA 1
ATOM 4542 C C . PHE A 1 584 ? -8.072 10.577 4.524 1.00 91.12 584 PHE A C 1
ATOM 4544 O O . PHE A 1 584 ? -8.250 11.020 5.659 1.00 91.12 584 PHE A O 1
ATOM 4551 N N . LYS A 1 585 ? -9.053 10.422 3.643 1.00 92.31 585 LYS A N 1
ATOM 4552 C CA . LYS A 1 585 ? -10.464 10.434 3.990 1.00 92.31 585 LYS A CA 1
ATOM 4553 C C . LYS A 1 585 ? -10.944 8.996 4.090 1.00 92.31 585 LYS A C 1
ATOM 4555 O O . LYS A 1 585 ? -10.779 8.204 3.163 1.00 92.31 585 LYS A O 1
ATOM 4560 N N . LEU A 1 586 ? -11.528 8.679 5.231 1.00 91.88 586 LEU A N 1
ATOM 4561 C CA . LEU A 1 586 ? -12.074 7.380 5.572 1.00 91.88 586 LEU A CA 1
ATOM 4562 C C . LEU A 1 586 ? -13.585 7.533 5.643 1.00 91.88 586 LEU A C 1
ATOM 4564 O O . LEU A 1 586 ? -14.076 8.347 6.418 1.00 91.88 586 LEU A O 1
ATOM 4568 N N . THR A 1 587 ? -14.319 6.763 4.852 1.00 93.25 587 THR A N 1
ATOM 4569 C CA . THR A 1 587 ? -15.785 6.792 4.857 1.00 93.25 587 THR A CA 1
ATOM 4570 C C . THR A 1 587 ? -16.311 5.373 4.984 1.00 93.25 587 THR A C 1
ATOM 4572 O O . THR A 1 587 ? -15.884 4.490 4.239 1.00 93.25 587 THR A O 1
ATOM 4575 N N . SER A 1 588 ? -17.250 5.134 5.899 1.00 93.50 588 SER A N 1
ATOM 4576 C CA . SER A 1 588 ? -17.922 3.836 5.959 1.00 93.50 588 SER A CA 1
ATOM 4577 C C . SER A 1 588 ? -18.692 3.561 4.666 1.00 93.50 588 SER A C 1
ATOM 4579 O O . SER A 1 588 ? -19.363 4.435 4.118 1.00 93.50 588 SER A O 1
ATOM 4581 N N . LYS A 1 589 ? -18.644 2.315 4.185 1.00 92.56 589 LYS A N 1
ATOM 4582 C CA . LYS A 1 589 ? -19.478 1.865 3.057 1.00 92.56 589 LYS A CA 1
ATOM 4583 C C . LYS A 1 589 ? -20.959 1.731 3.413 1.00 92.56 589 LYS A C 1
ATOM 4585 O O . LYS A 1 589 ? -21.788 1.640 2.514 1.00 92.56 589 LYS A O 1
ATOM 4590 N N . VAL A 1 590 ? -21.273 1.677 4.705 1.00 90.69 590 VAL A N 1
ATOM 4591 C CA . VAL A 1 590 ? -22.633 1.499 5.225 1.00 90.69 590 VAL A CA 1
ATOM 4592 C C . VAL A 1 590 ? -23.268 2.848 5.546 1.00 90.69 590 VAL A C 1
ATOM 4594 O O . VAL A 1 590 ? -24.421 3.078 5.198 1.00 90.69 590 VAL A O 1
ATOM 4597 N N . ASP A 1 591 ? -22.512 3.742 6.184 1.00 89.88 591 ASP A N 1
ATOM 4598 C CA . ASP A 1 591 ? -22.967 5.079 6.563 1.00 89.88 591 ASP A CA 1
ATOM 4599 C C . ASP A 1 591 ? -22.032 6.149 5.991 1.00 89.88 591 ASP A C 1
ATOM 4601 O O . ASP A 1 591 ? -20.930 6.370 6.489 1.00 89.88 591 ASP A O 1
ATOM 4605 N N . ALA A 1 592 ? -22.489 6.860 4.961 1.00 88.69 592 ALA A N 1
ATOM 4606 C CA . ALA A 1 592 ? -21.704 7.923 4.337 1.00 88.69 592 ALA A CA 1
ATOM 4607 C C . ALA A 1 592 ? -21.395 9.094 5.296 1.00 88.69 592 ALA A C 1
ATOM 4609 O O . ALA A 1 592 ? -20.417 9.815 5.084 1.00 88.69 592 ALA A O 1
ATOM 4610 N N . ASN A 1 593 ? -22.190 9.275 6.358 1.00 88.38 593 ASN A N 1
ATOM 4611 C CA . ASN A 1 593 ? -21.953 10.307 7.370 1.00 88.38 593 ASN A CA 1
ATOM 4612 C C . ASN A 1 593 ? -20.890 9.887 8.393 1.00 88.38 593 ASN A C 1
ATOM 4614 O O . ASN A 1 593 ? -20.293 10.749 9.036 1.00 88.38 593 ASN A O 1
ATOM 4618 N N . ALA A 1 594 ? -20.589 8.588 8.500 1.00 91.25 594 ALA A N 1
ATOM 4619 C CA . ALA A 1 594 ? -19.431 8.081 9.225 1.00 91.25 594 ALA A CA 1
ATOM 4620 C C . ALA A 1 594 ? -18.169 8.303 8.377 1.00 91.25 594 ALA A C 1
ATOM 4622 O O . ALA A 1 594 ? -17.598 7.379 7.793 1.00 91.25 594 ALA A O 1
ATOM 4623 N N . THR A 1 595 ? -17.771 9.571 8.278 1.00 92.00 595 THR A N 1
ATOM 4624 C CA . THR A 1 595 ? -16.580 10.020 7.562 1.00 92.00 595 THR A CA 1
ATOM 4625 C C . THR A 1 595 ? -15.601 10.691 8.518 1.00 92.00 595 THR A C 1
ATOM 4627 O O . THR A 1 595 ? -16.000 11.516 9.336 1.00 92.00 595 THR A O 1
ATOM 4630 N N . PHE A 1 596 ? -14.314 10.380 8.374 1.00 91.19 596 PHE A N 1
ATOM 4631 C CA . PHE A 1 596 ? -13.227 11.036 9.089 1.00 91.19 596 PHE A CA 1
ATOM 4632 C C . PHE A 1 596 ? -12.063 11.367 8.154 1.00 91.19 596 PHE A C 1
ATOM 4634 O O . PHE A 1 596 ? -11.725 10.586 7.265 1.00 91.19 596 PHE A O 1
ATOM 4641 N N . THR A 1 597 ? -11.429 12.513 8.379 1.00 91.06 597 THR A N 1
ATOM 4642 C CA . THR A 1 597 ? -10.229 12.945 7.658 1.00 91.06 597 THR A CA 1
ATOM 4643 C C . THR A 1 597 ? -9.060 12.918 8.628 1.00 91.06 597 THR A C 1
ATOM 4645 O O . THR A 1 597 ? -9.102 13.595 9.653 1.00 91.06 597 THR A O 1
ATOM 4648 N N . THR A 1 598 ? -8.015 12.157 8.309 1.00 88.50 598 THR A N 1
ATOM 4649 C CA . THR A 1 598 ? -6.817 12.075 9.152 1.00 88.50 598 THR A CA 1
ATOM 4650 C C . THR A 1 598 ? -6.053 13.398 9.208 1.00 88.50 598 THR A C 1
ATOM 4652 O O . THR A 1 598 ? -6.301 14.327 8.428 1.00 88.50 598 THR A O 1
ATOM 4655 N N . ASN A 1 599 ? -5.048 13.453 10.083 1.00 85.25 599 ASN A N 1
ATOM 4656 C CA . ASN A 1 599 ? -4.015 14.483 10.027 1.00 85.25 599 ASN A CA 1
ATOM 4657 C C . ASN A 1 599 ? -3.300 14.478 8.667 1.00 85.25 599 ASN A C 1
ATOM 4659 O O . ASN A 1 599 ? -3.383 13.512 7.900 1.00 85.25 599 ASN A O 1
ATOM 4663 N N . ASN A 1 600 ? -2.626 15.587 8.377 1.00 84.25 600 ASN A N 1
ATOM 4664 C CA . ASN A 1 600 ? -2.023 15.898 7.086 1.00 84.25 600 ASN A CA 1
ATOM 4665 C C . ASN A 1 600 ? -0.486 15.753 7.075 1.00 84.25 600 ASN A C 1
ATOM 4667 O O . ASN A 1 600 ? 0.179 16.287 6.188 1.00 84.25 600 ASN A O 1
ATOM 4671 N N . ASP A 1 601 ? 0.061 15.027 8.048 1.00 86.50 601 ASP A N 1
ATOM 4672 C CA . ASP A 1 601 ? 1.485 14.849 8.350 1.00 86.50 601 ASP A CA 1
ATOM 4673 C C . ASP A 1 601 ? 1.915 13.368 8.402 1.00 86.50 601 ASP A C 1
ATOM 4675 O O . ASP A 1 601 ? 3.067 13.054 8.716 1.00 86.50 601 ASP A O 1
ATOM 4679 N N . LEU A 1 602 ? 1.021 12.443 8.031 1.00 88.12 602 LEU A N 1
ATOM 4680 C CA . LEU A 1 602 ? 1.315 11.013 8.070 1.00 88.12 602 LEU A CA 1
ATOM 4681 C C . LEU A 1 602 ? 2.469 10.665 7.121 1.00 88.12 602 LEU A C 1
ATOM 4683 O O . LEU A 1 602 ? 2.526 11.142 5.980 1.00 88.12 602 LEU A O 1
ATOM 4687 N N . THR A 1 603 ? 3.372 9.802 7.592 1.00 89.00 603 THR A N 1
ATOM 4688 C CA . THR A 1 603 ? 4.572 9.397 6.855 1.00 89.00 603 THR A CA 1
ATOM 4689 C C . THR A 1 603 ? 4.721 7.876 6.814 1.00 89.00 603 THR A C 1
ATOM 4691 O O . THR A 1 603 ? 4.686 7.202 7.843 1.00 89.00 603 THR A O 1
ATOM 4694 N N . PHE A 1 604 ? 4.934 7.326 5.616 1.00 88.31 604 PHE A N 1
ATOM 4695 C CA . PHE A 1 604 ? 5.206 5.901 5.399 1.00 88.31 604 PHE A CA 1
ATOM 4696 C C . PHE A 1 604 ? 6.389 5.712 4.456 1.00 88.31 604 PHE A C 1
ATOM 4698 O O . PHE A 1 604 ? 6.651 6.539 3.584 1.00 88.31 604 PHE A O 1
ATOM 4705 N N . GLU A 1 605 ? 7.088 4.591 4.599 1.00 87.44 605 GLU A N 1
ATOM 4706 C CA . GLU A 1 605 ? 8.201 4.234 3.725 1.00 87.44 605 GLU A CA 1
ATOM 4707 C C . GLU A 1 605 ? 7.870 2.927 3.009 1.00 87.44 605 GLU A C 1
ATOM 4709 O O . GLU A 1 605 ? 7.500 1.939 3.639 1.00 87.44 605 GLU A O 1
ATOM 4714 N N . MET A 1 606 ? 7.994 2.899 1.685 1.00 85.38 606 MET A N 1
ATOM 4715 C CA . MET A 1 606 ? 7.977 1.639 0.950 1.00 85.38 606 MET A CA 1
ATOM 4716 C C . MET A 1 606 ? 9.400 1.106 0.898 1.00 85.38 606 MET A C 1
ATOM 4718 O O . MET A 1 606 ? 10.313 1.772 0.393 1.00 85.38 606 MET A O 1
ATOM 4722 N N . LEU A 1 607 ? 9.571 -0.104 1.415 1.00 74.31 607 LEU A N 1
ATOM 4723 C CA . LEU A 1 607 ? 10.848 -0.791 1.392 1.00 74.31 607 LEU A CA 1
ATOM 4724 C C . LEU A 1 607 ? 11.000 -1.547 0.079 1.00 74.31 607 LEU A C 1
ATOM 4726 O O . LEU A 1 607 ? 10.120 -2.303 -0.327 1.00 74.31 607 LEU A O 1
ATOM 4730 N N . LEU A 1 608 ? 12.137 -1.321 -0.570 1.00 81.31 608 LEU A N 1
ATOM 4731 C CA . LEU A 1 608 ? 12.536 -1.999 -1.803 1.00 81.31 608 LEU A CA 1
ATOM 4732 C C . LEU A 1 608 ? 13.654 -3.029 -1.555 1.00 81.31 608 LEU A C 1
ATOM 4734 O O . LEU A 1 608 ? 14.110 -3.672 -2.496 1.00 81.31 608 LEU A O 1
ATOM 4738 N N . SER A 1 609 ? 14.071 -3.180 -0.296 1.00 77.75 609 SER A N 1
ATOM 4739 C CA . SER A 1 609 ? 15.072 -4.122 0.209 1.00 77.75 609 SER A CA 1
ATOM 4740 C C . SER A 1 609 ? 14.500 -4.958 1.360 1.00 77.75 609 SER A C 1
ATOM 4742 O O . SER A 1 609 ? 13.473 -4.603 1.956 1.00 77.75 609 SER A O 1
ATOM 4744 N N . ASP A 1 610 ? 15.134 -6.090 1.674 1.00 68.19 610 ASP A N 1
ATOM 4745 C CA . ASP A 1 610 ? 14.732 -6.912 2.811 1.00 68.19 610 ASP A CA 1
ATOM 4746 C C . ASP A 1 610 ? 15.059 -6.195 4.136 1.00 68.19 610 ASP A C 1
ATOM 4748 O O . ASP A 1 610 ? 16.134 -5.637 4.327 1.00 68.19 610 ASP A O 1
ATOM 4752 N N . LYS A 1 611 ? 14.125 -6.207 5.101 1.00 54.53 611 LYS A N 1
ATOM 4753 C CA . LYS A 1 611 ? 14.298 -5.565 6.429 1.00 54.53 611 LYS A CA 1
ATOM 4754 C C . LYS A 1 611 ? 15.456 -6.154 7.262 1.00 54.53 611 LYS A C 1
ATOM 4756 O O . LYS A 1 611 ? 15.642 -5.754 8.408 1.00 54.53 611 LYS A O 1
ATOM 4761 N N . THR A 1 612 ? 16.158 -7.166 6.760 1.00 41.19 612 THR A N 1
ATOM 4762 C CA . THR A 1 612 ? 16.890 -8.142 7.571 1.00 41.19 612 THR A CA 1
ATOM 4763 C C . THR A 1 612 ? 18.366 -7.837 7.829 1.00 41.19 612 THR A C 1
ATOM 4765 O O . THR A 1 612 ? 19.020 -8.684 8.444 1.00 41.19 612 THR A O 1
ATOM 4768 N N . LYS A 1 613 ? 18.899 -6.656 7.468 1.00 37.38 613 LYS A N 1
ATOM 4769 C CA . LYS A 1 613 ? 20.248 -6.227 7.896 1.00 37.38 613 LYS A CA 1
ATOM 4770 C C . LYS A 1 613 ? 20.376 -4.757 8.273 1.00 37.38 613 LYS A C 1
ATOM 4772 O O . LYS A 1 613 ? 20.098 -3.890 7.418 1.00 37.38 613 LYS A O 1
#

pLDDT: mean 83.58, std 16.07, range [23.25, 97.69]

InterPro domains:
  IPR054816 Mollicutes-type lipoprotein signal peptide region [NF038029] (1-24)

Foldseek 3Di:
DVVVVVVVVVPDDDDDDDDDPDDDDDDDDDPPCQDDPVNLVVVQVQQQDQVRHAEFPADDDDPQVRVQVVSCVVNVHDPQKDKGWDPVQWFAKDFAADDAADFIDIRWTKTFMWMDGNNHTDGTGIGTHHYPLVVLVRVVSVVQRQQADQLDHAAQEDLDAQVRDDQVSVQVSSCVVSVVQKRKRFDDFPFTKFADADDDPDPPDRRIRFTKTFMWIAGPVRHTRHTHIGTYDYPLLVLLRVLQVVQQVQLPDPPQAFWFWCDDQQDPDTDTLQQVLVVLQVCCVPQVVLLVPQDLLQQPHVVNVVSLVVSLVVVQVVVCVRNVDRQFAAWDFDQDVVFKTKGDGPVLLCQLQVSLVSVLSNCSNPPPCQLSQVVLVSVLQQAAFADPSLLVSLCVAQNCPFLLSVLRGGSVSSRVLSSAAGSHHPGPTWMWGQDPNDTHTDHSCCCCNPPQVDRRVLQVLQLVLLQFCVVVQAHKQAQDASDDLVSRFLGDPVVSVVPDPDRHHNQVVVQVVVLRRVVSSVDDNVSVVQKDKHKPTKHKWKWFQAPVRDIDTHHNQQPPHRDGNCVRSNRGSAIKIKIFQIKIWIAGPSHRSSIYIHGRGRIHIHGSHDPPD

Secondary structure (DSSP, 8-state):
-TTHHHHHTSSS------------------------HHHHHHHHHTTSSTTSPEEPS--SS-HHHHHHHHHHHHTT--TTEEEEEEEEEEE--EEE---TTS--EEEPEEEEEEEEETTEEEEEEEEEEE-HHHHHHHHHHHHHHHTTSTT--EEE-SS--GGG--HHHHHHHHHHHTTTSEEEEEEEEEE--EE-SS--SSTTS-SEE-EEEEEEEEETT--EEEEEEEEEEEHHHHHHHHHHHHHHHHHTSTT-EE-PEEEPTTSS-EEEGGGHHHHHHHHHHHHHHHHHHS-GGGTTSHHHHHHHHHHHHHHHHHHHHHHSS-STT-EEEEEETTTEEEEEEHHHHHHHTHHHHHHHHHHHHH---TTS-HHHHHHHHHHSBPPHHHHHHHHHHH-TT-HHHHH--BHHHHHHHHHHH-SSTT-S-EEEEEETTEEEE--HHHHHSTTT---HHHHHHHHHGGGSTTSTT-EETTTSBS--TTT--S--HHHHHHS-----BSHHHHHHHHHHHHHHTT--HHHHHTEEEEEEEEEEEEEEE-TTS-EEEPP-TTTTSSS---HHHHT-SEEEEEEEEEEEEEEESS-TT-EEE--S-EEEEEESS-TT-